Protein 3PIU (pdb70)

Sequence (409 aa):
SYFLGWQEYEKNPYHEVHNTNGIIQMMGLAENQLCFDLLESWLAKKNPEAAAFKKNGESIFAELALFQDYHGLPAFKKKAMVDFMAEIRGNKVTTFDPNHLVLTAGATSANETFIFCLADPGEAVVLIIPTPYYPGFDRDLKWRTGVEIVPIHCTSSSNGFQITEETALEEAYYQQEEAEKRNLRVKGVLVTTNPSNPLGTTMTRNNELYLLLSFVEDKGIHLISDEIYSGTAFSSSPSFISVMEVLKDEVWQRVHVVYSLSKDLGLPGFRVGAIYSNDDMMVVAAATKMMSSSFGLVSSQTQHLLSSAMLSDKKKKLTKNYIAEENHKKRLKQRRQKKLVSSSGLQKSGISCLNGNAGLFCWVDMMRHLLRSSNTFEAEMELWKKIVYEVHLNISPGSSCHCTEPGWFRVCFANLPERTLDLAMQRLKAFVGEYY

Secondary structure (DSSP, 8-state):
-TTHHHHHHHHSB-BTTTBTTSBEE-SS----SSHHHHHHHHHH-TTGGGTEETTEE-HHHHHH---TT--HHHHHHHHHHHHHHTTTSS---GGGEEEEEHHHHHHHHHHHHH--TT-EEEEEES--TTHHHHTTTTT--EEEEEE--GGGTS---HHHHHHHHHHHHHTT--EEEEEEESS-TTT--PPPHHHHHHHHHHHHHHT-EEEEE-TTGGG--SSSPP--HHHHHH--GGGGEEEEEESSSSS--GGG-EEEEEES-HHHHHHHHHHGGGSPPPHHHHHHHHHHHH-HHHHHHHHHHHHHHHHHHHHHHHHHHHTTT-EE----SSSEEEEE-GGGSSSSSHHHHHHHHHHHHHTS-EE-EEGGGGT-SSTTEEEEE-SSS-HHHHHHHHHHHHHHHHHH-

B-factor: mean 25.12, std 10.95, range [5.06, 68.4]

Foldseek 3Di:
DQCVLVVQCVVFPDDVPPRPPAFDEFADQFFPQCVVLVVVVCVVPVALLVCHDPNHHCPVVQVPDQALLADVLLLVLVQVLVCVLVVVLDGADSLQKGKFQALLGVQLLLLQLFHAAQAEEEEEPLADLSCCCSNDPPRNYYYFYQAADPPPLRAGDLVSLVVSVVVCVVVVHHYAYYEYEAVGVPAQAGHDLVSLVSRLVVCVVSVHAYEYEDQFSLFQQDDDHHDDSVSVVVCNRQQRYKYKYACCNLVRPSVQRIIMIGGPHPVSSVSSSVVSSVGPGRSSSSSVVSVQSVPPVSSVVSSVVSSVRQVVQVVLLQVLCVLLVWHFSDHGTGQKTWTAQCVVFPDFDQVSLVVVQVCCCPVLSYRWGFSVSSVHPTGGIIITGGNPDDSVVSNSSSVSVSVVSVVVD

Organism: Malus domestica (NCBI:txid3750)

Nearest PDB structures (foldseek):
  3piu-assembly1_A-2  TM=1.002E+00  e=2.667E-83  Malus domestica
  1m4n-assembly1_A-2  TM=9.991E-01  e=3.740E-78  Malus domestica
  1m7y-assembly1_A  TM=9.995E-01  e=2.028E-78  Malus domestica
  1b8g-assembly1_B  TM=9.995E-01  e=7.708E-78  Malus domestica
  1ynu-assembly1_A  TM=9.959E-01  e=3.462E-77  Malus domestica

InterPro domains:
  IPR004838 Aminotransferases, class-I, pyridoxal-phosphate-binding site [PS00105] (270-283)
  IPR004839 Aminotransferase, class I/classII, large domain [PF00155] (41-425)
  IPR015421 Pyridoxal phosphate-dependent transferase, major domain [G3DSA:3.40.640.10] (63-319)
  IPR015422 Pyridoxal phosphate-dependent transferase, small domain [G3DSA:3.90.1150.10] (29-424)
  IPR015424 Pyridoxal phosphate-dependent transferase [SSF53383] (3-428)
  IPR050478 Ethylene and sulfur compound biosynthesis-related protein [PTHR43795] (5-428)

Solvent-accessible surface area: 17530 Å² total; per-residue (Å²): 101,93,137,36,0,85,95,29,52,119,155,52,57,43,77,64,105,159,48,84,105,0,4,2,13,0,6,66,11,50,4,89,23,3,72,66,29,7,108,52,19,60,83,159,54,87,70,9,56,46,47,103,117,122,60,116,81,26,109,59,110,9,68,136,55,148,69,74,101,7,24,97,58,0,18,108,3,0,4,48,2,0,10,43,23,7,54,110,87,8,123,5,62,43,114,36,2,3,7,0,25,0,0,37,28,0,0,24,10,0,0,83,34,16,7,87,104,43,26,0,4,0,2,18,1,6,11,37,51,16,0,43,124,5,0,70,190,161,3,34,2,58,13,0,35,0,85,4,54,30,107,58,25,4,62,6,51,125,82,9,1,72,112,3,41,91,70,0,90,167,93,137,24,166,12,51,3,1,0,1,14,0,0,14,2,0,14,2,26,7,17,40,112,98,10,0,97,38,0,16,57,15,0,88,111,62,46,8,29,0,4,0,0,0,0,0,3,3,0,17,16,38,105,84,83,20,13,1,0,14,28,4,31,141,141,151,23,127,75,33,0,0,0,0,0,0,0,1,32,3,4,5,16,53,65,89,78,0,0,0,0,16,0,13,30,98,153,11,15,51,37,0,12,127,54,3,60,185,15,66,7,61,18,99,20,7,20,24,0,7,32,5,3,66,42,97,174,18,2,148,77,7,24,57,37,1,55,137,60,0,87,78,24,19,121,65,0,40,38,11,1,115,136,8,53,2,71,28,29,140,15,3,1,0,0,2,6,0,0,24,2,105,110,9,24,185,61,120,54,72,136,6,0,34,55,4,3,86,55,1,1,96,88,4,40,3,2,5,19,3,0,14,16,2,72,4,52,31,12,0,9,0,19,4,0,0,0,13,17,54,63,145,4,0,41,47,0,16,115,40,5,112,70,14,21,60,138,118,117

Radius of gyration: 21.45 Å; Cα contacts (8 Å, |Δi|>4): 813; chains: 1; bounding box: 59×59×41 Å

GO terms:
  GO:0016847 1-aminocyclopropane-1-carboxylate synthase activity (F, EXP)
  GO:0016847 1-aminocyclopropane-1-carboxylate synthase activity (F, IDA)
  GO:0009693 ethylene biosynthetic process (P, IC)

CATH classification: 3.90.1150.10 (+1 more: 3.40.640.10)

Structure (mmCIF, N/CA/C/O backbone):
data_3PIU
#
_entry.id   3PIU
#
_cell.length_a   103.710
_cell.length_b   61.140
_cell.length_c   76.830
_cell.angle_alpha   90.00
_cell.angle_beta   123.12
_cell.angle_gamma   90.00
#
_symmetry.space_group_name_H-M   'C 1 2 1'
#
loop_
_entity.id
_entity.type
_entity.pdbx_description
1 polymer '1-aminocyclopropane-1-carboxylate synthase'
2 non-polymer '(5-HYDROXY-4,6-DIMETHYLPYRIDIN-3-YL)METHYL DIHYDROGEN PHOSPHATE'
3 water water
#
loop_
_atom_site.group_PDB
_atom_site.id
_atom_site.type_symbol
_atom_site.label_atom_id
_atom_site.label_alt_id
_atom_site.label_comp_id
_atom_site.label_asym_id
_atom_site.label_entity_id
_atom_site.label_seq_id
_atom_site.pdbx_PDB_ins_code
_atom_site.Cartn_x
_atom_site.Cartn_y
_atom_site.Cartn_z
_atom_site.occupancy
_atom_site.B_iso_or_equiv
_atom_site.auth_seq_id
_atom_site.auth_comp_id
_atom_site.auth_asym_id
_atom_site.auth_atom_id
_atom_site.pdbx_PDB_model_num
ATOM 1 N N . SER A 1 18 ? 3.294 11.657 26.707 1.00 57.46 18 SER A N 1
ATOM 2 C CA . SER A 1 18 ? 4.709 11.307 26.745 1.00 55.89 18 SER A CA 1
ATOM 3 C C . SER A 1 18 ? 4.989 10.100 25.853 1.00 52.74 18 SER A C 1
ATOM 4 O O . SER A 1 18 ? 4.078 9.340 25.524 1.00 53.58 18 SER A O 1
ATOM 7 N N . TYR A 1 19 ? 6.250 9.930 25.468 1.00 48.70 19 TYR A N 1
ATOM 8 C CA . TYR A 1 19 ? 6.639 8.846 24.570 1.00 44.07 19 TYR A CA 1
ATOM 9 C C . TYR A 1 19 ? 6.849 7.523 25.293 1.00 41.71 19 TYR A C 1
ATOM 10 O O . TYR A 1 19 ? 7.194 6.523 24.668 1.00 41.05 19 TYR A O 1
ATOM 19 N N . PHE A 1 20 ? 6.646 7.520 26.607 1.00 40.66 20 PHE A N 1
ATOM 20 C CA . PHE A 1 20 ? 6.862 6.315 27.398 1.00 39.42 20 PHE A CA 1
ATOM 21 C C . PHE A 1 20 ? 5.566 5.545 27.626 1.00 38.59 20 PHE A C 1
ATOM 22 O O . PHE A 1 20 ? 5.561 4.504 28.275 1.00 36.75 20 PHE A O 1
ATOM 30 N N . LEU A 1 21 ? 4.471 6.056 27.073 1.00 40.70 21 LEU A N 1
ATOM 31 C CA . LEU A 1 21 ? 3.154 5.468 27.294 1.00 42.69 21 LEU A CA 1
ATOM 32 C C . LEU A 1 21 ? 3.045 4.029 26.781 1.00 41.00 21 LEU A C 1
ATOM 33 O O . LEU A 1 21 ? 2.469 3.169 27.447 1.00 41.08 21 LEU A O 1
ATOM 38 N N . GLY A 1 22 ? 3.599 3.767 25.600 1.00 38.55 22 GLY A N 1
ATOM 39 C CA . GLY A 1 22 ? 3.564 2.432 25.030 1.00 36.81 22 GLY A CA 1
ATOM 40 C C . GLY A 1 22 ? 4.280 1.422 25.907 1.00 35.18 22 GLY A C 1
ATOM 41 O O . GLY A 1 22 ? 3.787 0.320 26.141 1.00 33.55 22 GLY A O 1
ATOM 42 N N . TRP A 1 23 ? 5.453 1.805 26.395 1.00 35.08 23 TRP A N 1
ATOM 43 C CA . TRP A 1 23 ? 6.224 0.953 27.294 1.00 36.75 23 TRP A CA 1
ATOM 44 C C . TRP A 1 23 ? 5.549 0.759 28.647 1.00 36.36 23 TRP A C 1
ATOM 45 O O . TRP A 1 23 ? 5.577 -0.338 29.210 1.00 35.60 23 TRP A O 1
ATOM 56 N N . GLN A 1 24 ? 4.953 1.825 29.172 0.97 37.17 24 GLN A N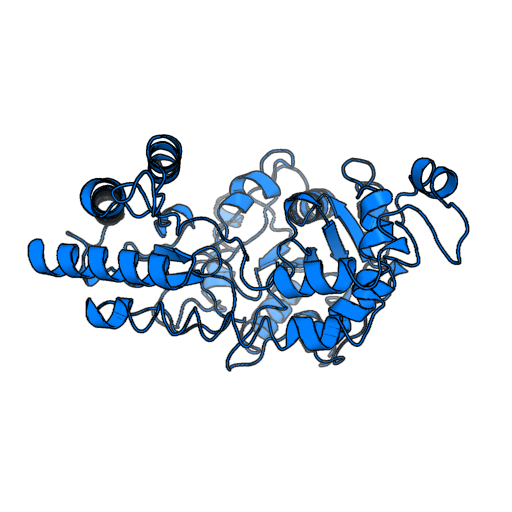 1
ATOM 57 C CA . GLN A 1 24 ? 4.245 1.747 30.443 0.74 38.67 24 GLN A CA 1
ATOM 58 C C . GLN A 1 24 ? 3.129 0.713 30.367 0.97 38.22 24 GLN A C 1
ATOM 59 O O . GLN A 1 24 ? 2.978 -0.122 31.259 1.00 39.32 24 GLN A O 1
ATOM 65 N N . GLU A 1 25 ? 2.353 0.767 29.291 1.00 37.23 25 GLU A N 1
ATOM 66 C CA . GLU A 1 25 ? 1.247 -0.163 29.112 0.86 37.38 25 GLU A CA 1
ATOM 67 C C . GLU A 1 25 ? 1.741 -1.583 28.844 0.86 36.28 25 GLU A C 1
ATOM 68 O O . GLU A 1 25 ? 1.116 -2.547 29.275 0.85 36.08 25 GLU A O 1
ATOM 74 N N . TYR A 1 26 ? 2.860 -1.716 28.133 1.00 36.68 26 TYR A N 1
ATOM 75 C CA . TYR A 1 26 ? 3.416 -3.041 27.872 1.00 37.23 26 TYR A CA 1
ATOM 76 C C . TYR A 1 26 ? 3.820 -3.732 29.173 1.00 38.67 26 TYR A C 1
ATOM 77 O O . TYR A 1 26 ? 3.523 -4.908 29.382 1.00 37.60 26 TYR A O 1
ATOM 86 N N . GLU A 1 27 ? 4.490 -2.991 30.048 1.00 39.29 27 GLU A N 1
ATOM 87 C CA . GLU A 1 27 ? 4.922 -3.530 31.331 1.00 42.65 27 GLU A CA 1
ATOM 88 C C . GLU A 1 27 ? 3.735 -3.998 32.177 1.00 44.90 27 GLU A C 1
ATOM 89 O O . GLU A 1 27 ? 3.835 -4.977 32.920 1.00 46.55 27 GLU A O 1
ATOM 95 N N . LYS A 1 28 ? 2.613 -3.296 32.056 1.00 44.95 28 LYS A N 1
ATOM 96 C CA . LYS A 1 28 ? 1.424 -3.603 32.846 1.00 45.31 28 LYS A CA 1
ATOM 97 C C . LYS A 1 28 ? 0.625 -4.767 32.265 1.00 44.24 28 LYS A C 1
ATOM 98 O O . LYS A 1 28 ? -0.039 -5.501 32.998 1.00 43.90 28 LYS A O 1
ATOM 104 N N . ASN A 1 29 ? 0.688 -4.930 30.947 1.00 43.00 29 ASN A N 1
ATOM 105 C CA . ASN A 1 29 ? -0.126 -5.929 30.265 1.00 43.94 29 ASN A CA 1
ATOM 106 C C . ASN A 1 29 ? 0.608 -6.548 29.078 1.00 42.30 29 ASN A C 1
ATOM 107 O O . ASN A 1 29 ? 0.209 -6.360 27.930 1.00 41.80 29 ASN A O 1
ATOM 112 N N . PRO A 1 30 ? 1.692 -7.288 29.352 1.00 41.29 30 PRO A N 1
ATOM 113 C CA . PRO A 1 30 ? 2.490 -7.849 28.258 1.00 40.95 30 PRO A CA 1
ATOM 114 C C . PRO A 1 30 ? 1.852 -9.095 27.653 1.00 40.21 30 PRO A C 1
ATOM 115 O O . PRO A 1 30 ? 1.315 -9.933 28.380 1.00 41.36 30 PRO A O 1
ATOM 119 N N . TYR A 1 31 ? 1.913 -9.206 26.330 1.00 37.11 31 TYR A N 1
ATOM 120 C CA . TYR A 1 31 ? 1.368 -10.359 25.626 1.00 36.68 31 TYR A CA 1
ATOM 121 C C . TYR A 1 31 ? 2.059 -11.656 26.020 1.00 40.25 31 TYR A C 1
ATOM 122 O O . TYR A 1 31 ? 3.272 -11.695 26.220 1.00 40.32 31 TYR A O 1
ATOM 131 N N . HIS A 1 32 ? 1.270 -12.717 26.126 1.00 43.25 32 HIS A N 1
ATOM 132 C CA . HIS A 1 32 ? 1.805 -14.058 26.293 1.00 45.69 32 HIS A CA 1
ATOM 133 C C . HIS A 1 32 ? 0.830 -15.032 25.651 1.00 46.03 32 HIS A C 1
ATOM 134 O O . HIS A 1 32 ? -0.356 -15.031 25.975 1.00 46.01 32 HIS A O 1
ATOM 141 N N . GLU A 1 33 ? 1.331 -15.851 24.733 1.00 48.05 33 GLU A N 1
ATOM 142 C CA . GLU A 1 33 ? 0.471 -16.690 23.903 1.00 52.38 33 GLU A CA 1
ATOM 143 C C . GLU A 1 33 ? -0.279 -17.772 24.678 1.00 53.83 33 GLU A C 1
ATOM 144 O O . GLU A 1 33 ? -1.311 -18.260 24.219 1.00 54.14 33 GLU A O 1
ATOM 150 N N . VAL A 1 34 ? 0.231 -18.148 25.846 1.00 55.16 34 VAL A N 1
ATOM 151 C CA . VAL A 1 34 ? -0.424 -19.183 26.642 1.00 57.50 34 VAL A CA 1
ATOM 152 C C . VAL A 1 34 ? -0.771 -18.741 28.065 1.00 59.34 34 VAL A C 1
ATOM 153 O O . VAL A 1 34 ? -0.913 -19.572 28.960 1.00 60.81 34 VAL A O 1
ATOM 157 N N . HIS A 1 35 ? -0.918 -17.433 28.262 1.00 59.33 35 HIS A N 1
ATOM 158 C CA . HIS A 1 35 ? -1.325 -16.888 29.555 1.00 59.89 35 HIS A CA 1
ATOM 159 C C . HIS A 1 35 ? -2.056 -15.552 29.405 1.00 59.22 35 HIS A C 1
ATOM 160 O O . HIS A 1 35 ? -2.975 -15.249 30.165 1.00 60.00 35 HIS A O 1
ATOM 167 N N . ASN A 1 36 ? -1.643 -14.756 28.423 1.00 56.87 36 ASN A N 1
ATOM 168 C CA . ASN A 1 36 ? -2.217 -13.428 28.225 1.00 54.25 36 ASN A CA 1
ATOM 169 C C . ASN A 1 36 ? -2.335 -13.072 26.745 1.00 52.08 36 ASN A C 1
ATOM 170 O O . ASN A 1 36 ? -1.681 -12.146 26.261 1.00 50.33 36 ASN A O 1
ATOM 175 N N . THR A 1 37 ? -3.182 -13.811 26.034 1.00 52.47 37 THR A N 1
ATOM 176 C CA . THR A 1 37 ? -3.300 -13.683 24.583 1.00 52.16 37 THR A CA 1
ATOM 177 C C . THR A 1 37 ? -3.786 -12.310 24.121 1.00 51.52 37 THR A C 1
ATOM 178 O O . THR A 1 37 ? -3.582 -11.931 22.968 1.00 51.99 37 THR A O 1
ATOM 182 N N . ASN A 1 38 ? -4.428 -11.568 25.016 0.94 50.51 38 ASN A N 1
ATOM 183 C CA . ASN A 1 38 ? -4.968 -10.260 24.663 1.00 49.86 38 ASN A CA 1
ATOM 184 C C . ASN A 1 38 ? -4.030 -9.125 25.064 1.00 46.89 38 ASN A C 1
ATOM 185 O O . ASN A 1 38 ? -4.374 -7.948 24.946 1.00 47.81 38 ASN A O 1
ATOM 190 N N . GLY A 1 39 ? -2.839 -9.485 25.531 1.00 43.59 39 GLY A N 1
ATOM 191 C CA . GLY A 1 39 ? -1.879 -8.508 26.013 1.00 39.49 39 GLY A CA 1
ATOM 192 C C . GLY A 1 39 ? -1.159 -7.755 24.912 1.00 35.83 39 GLY A C 1
ATOM 193 O O . GLY A 1 39 ? -1.327 -8.050 23.727 1.00 36.95 39 GLY A O 1
ATOM 194 N N . ILE A 1 40 ? -0.346 -6.781 25.311 1.00 31.88 40 ILE A N 1
ATOM 195 C CA . ILE A 1 40 ? 0.372 -5.933 24.367 1.00 29.26 40 ILE A CA 1
ATOM 196 C C . ILE A 1 40 ? 1.590 -6.629 23.763 1.00 27.45 40 ILE A C 1
ATOM 197 O O . ILE A 1 40 ? 2.472 -7.101 24.479 1.00 27.82 40 ILE A O 1
ATOM 202 N N . ILE A 1 41 ? 1.630 -6.682 22.436 1.00 26.13 41 ILE A N 1
ATOM 203 C CA . ILE A 1 41 ? 2.749 -7.292 21.732 1.00 25.04 41 ILE A CA 1
ATOM 204 C C . ILE A 1 41 ? 3.880 -6.285 21.574 1.00 23.10 41 ILE A C 1
ATOM 205 O O . ILE A 1 41 ? 3.664 -5.163 21.116 1.00 23.85 41 ILE A O 1
ATOM 210 N N . GLN A 1 42 ? 5.085 -6.691 21.963 1.00 23.94 42 GLN A N 1
ATOM 211 C CA . GLN A 1 42 ? 6.247 -5.809 21.923 1.00 23.61 42 GLN A CA 1
ATOM 212 C C . GLN A 1 42 ? 6.871 -5.718 20.536 1.00 20.99 42 GLN A C 1
ATOM 213 O O . GLN A 1 42 ? 7.502 -6.668 20.067 1.00 22.05 42 GLN A O 1
ATOM 219 N N . MET A 1 43 ? 6.683 -4.580 19.874 1.00 19.46 43 MET A N 1
ATOM 220 C CA A MET A 1 43 ? 7.375 -4.334 18.617 0.52 19.75 43 MET A CA 1
ATOM 221 C CA B MET A 1 43 ? 7.336 -4.308 18.600 0.48 19.04 43 MET A CA 1
ATOM 222 C C . MET A 1 43 ? 8.099 -2.993 18.664 1.00 17.93 43 MET A C 1
ATOM 223 O O . MET A 1 43 ? 8.360 -2.370 17.628 1.00 18.41 43 MET A O 1
ATOM 232 N N . GLY A 1 44 ? 8.441 -2.564 19.881 1.00 16.45 44 GLY A N 1
ATOM 233 C CA . GLY A 1 44 ? 9.098 -1.283 20.079 1.00 17.31 44 GLY A CA 1
ATOM 234 C C . GLY A 1 44 ? 10.536 -1.353 20.558 1.00 17.69 44 GLY A C 1
ATOM 235 O O . GLY A 1 44 ? 11.159 -0.315 20.809 1.00 19.87 44 GLY A O 1
ATOM 236 N N . LEU A 1 45 ? 11.064 -2.566 20.688 1.00 17.78 45 LEU A N 1
ATOM 237 C CA . LEU A 1 45 ? 12.414 -2.776 21.205 1.00 18.80 45 LEU A CA 1
ATOM 238 C C . LEU A 1 45 ? 13.287 -3.446 20.151 1.00 18.03 45 LEU A C 1
ATOM 239 O O . LEU A 1 45 ? 12.955 -4.537 19.672 1.00 18.88 45 LEU A O 1
ATOM 244 N N . ALA A 1 46 ? 14.387 -2.795 19.776 1.00 17.14 46 ALA A N 1
ATOM 245 C CA . ALA A 1 46 ? 15.285 -3.346 18.760 1.00 14.88 46 ALA A CA 1
ATOM 246 C C . ALA A 1 46 ? 16.150 -4.415 19.407 1.00 15.27 46 ALA A C 1
ATOM 247 O O . ALA A 1 46 ? 17.217 -4.138 19.936 1.00 20.73 46 ALA A O 1
ATOM 249 N N . GLU A 1 47 ? 15.655 -5.638 19.370 1.00 15.73 47 GLU A N 1
ATOM 250 C CA . GLU A 1 47 ? 16.262 -6.755 20.058 1.00 15.58 47 GLU A CA 1
ATOM 251 C C . GLU A 1 47 ? 16.280 -7.907 19.067 1.00 14.93 47 GLU A C 1
ATOM 252 O O . GLU A 1 47 ? 15.279 -8.169 18.401 1.00 17.52 47 GLU A O 1
ATOM 258 N N . ASN A 1 48 ? 17.414 -8.586 18.948 1.00 14.13 48 ASN A N 1
ATOM 259 C CA . ASN A 1 48 ? 17.520 -9.688 17.999 1.00 14.62 48 ASN A CA 1
ATOM 260 C C . ASN A 1 48 ? 17.485 -11.030 18.715 1.00 15.60 48 ASN A C 1
ATOM 261 O O . ASN A 1 48 ? 18.453 -11.427 19.360 1.00 18.00 48 ASN A O 1
ATOM 266 N N . GLN A 1 49 ? 16.351 -11.716 18.622 1.00 16.65 49 GLN A N 1
ATOM 267 C CA . GLN A 1 49 ? 16.206 -13.045 19.209 1.00 18.17 49 GLN A CA 1
ATOM 268 C C . GLN A 1 49 ? 16.184 -14.143 18.155 1.00 20.50 49 GLN A C 1
ATOM 269 O O . GLN A 1 49 ? 15.775 -15.261 18.449 1.00 23.95 49 GLN A O 1
ATOM 275 N N . LEU A 1 50 ? 16.629 -13.842 16.937 1.00 18.05 50 LEU A N 1
ATOM 276 C CA . LEU A 1 50 ? 16.468 -14.789 15.827 1.00 17.73 50 LEU A CA 1
ATOM 277 C C . LEU A 1 50 ? 17.497 -15.913 15.755 1.00 18.06 50 LEU A C 1
ATOM 278 O O . LEU A 1 50 ? 17.231 -16.956 15.148 1.00 19.08 50 LEU A O 1
ATOM 283 N N . CYS A 1 51 ? 18.655 -15.721 16.374 1.00 18.27 51 CYS A N 1
ATOM 284 C CA . CYS A 1 51 ? 19.774 -16.631 16.145 1.00 17.86 51 CYS A CA 1
ATOM 285 C C . CYS A 1 51 ? 20.398 -17.240 17.390 1.00 17.46 51 CYS A C 1
ATOM 286 O O . CYS A 1 51 ? 21.505 -17.780 17.325 1.00 18.08 51 CYS A O 1
ATOM 289 N N . PHE A 1 52 ? 19.699 -17.176 18.517 1.00 17.96 52 PHE A N 1
ATOM 290 C CA . PHE A 1 52 ? 20.281 -17.686 19.751 1.00 18.92 52 PHE A CA 1
ATOM 291 C C . PHE A 1 52 ? 20.619 -19.164 19.662 1.00 18.18 52 PHE A C 1
ATOM 292 O O . PHE A 1 52 ? 21.568 -19.620 20.292 1.00 19.05 52 PHE A O 1
ATOM 300 N N . ASP A 1 53 ? 19.853 -19.915 18.877 1.00 19.28 53 ASP A N 1
ATOM 301 C CA . ASP A 1 53 ? 20.131 -21.338 18.734 1.00 20.37 53 ASP A CA 1
ATOM 302 C C . ASP A 1 53 ? 21.549 -21.578 18.219 1.00 19.20 53 ASP A C 1
ATOM 303 O O . ASP A 1 53 ? 22.191 -22.555 18.604 1.00 19.92 53 ASP A O 1
ATOM 308 N N . LEU A 1 54 ? 22.038 -20.699 17.346 1.00 18.84 54 LEU A N 1
ATOM 309 C CA . LEU A 1 54 ? 23.389 -20.861 16.804 1.00 18.53 54 LEU A CA 1
ATOM 310 C C . LEU A 1 54 ? 24.436 -20.704 17.898 1.00 17.29 54 LEU A C 1
ATOM 311 O O . LEU A 1 54 ? 25.424 -21.442 17.935 1.00 18.16 54 LEU A O 1
ATOM 316 N N . LEU A 1 55 ? 24.219 -19.738 18.783 1.00 16.91 55 LEU A N 1
ATOM 317 C CA . LEU A 1 55 ? 25.159 -19.480 19.867 1.00 16.30 55 LEU A CA 1
ATOM 318 C C . LEU A 1 55 ? 25.069 -20.570 20.933 1.00 17.46 55 LEU A C 1
ATOM 319 O O . LEU A 1 55 ? 26.090 -21.040 21.433 1.00 18.03 55 LEU A O 1
ATOM 324 N N . GLU A 1 56 ? 23.847 -20.985 21.266 1.00 18.09 56 GLU A N 1
ATOM 325 C CA . GLU A 1 56 ? 23.661 -22.057 22.234 1.00 19.66 56 GLU A CA 1
ATOM 326 C C . GLU A 1 56 ? 24.289 -23.353 21.734 1.00 19.32 56 GLU A C 1
ATOM 327 O O . GLU A 1 56 ? 24.902 -24.095 22.499 1.00 20.42 56 GLU A O 1
ATOM 333 N N . SER A 1 57 ? 24.141 -23.621 20.444 1.00 19.07 57 SER A N 1
ATOM 334 C CA . SER A 1 57 ? 24.725 -24.823 19.868 1.00 19.76 57 SER A CA 1
ATOM 335 C C . SER A 1 57 ? 26.244 -24.757 19.958 1.00 19.01 57 SER A C 1
ATOM 336 O O . SER A 1 57 ? 26.898 -25.737 20.310 1.00 20.60 57 SER A O 1
ATOM 340 N N . TRP A 1 58 ? 26.809 -23.592 19.668 1.00 18.54 58 TRP A N 1
ATOM 341 C CA . TRP A 1 58 ? 28.257 -23.440 19.767 1.00 19.29 58 TRP A CA 1
ATOM 342 C C . TRP A 1 58 ? 28.732 -23.652 21.203 1.00 19.30 58 TRP A C 1
ATOM 343 O O . TRP A 1 58 ? 29.720 -24.346 21.450 1.00 20.32 58 TRP A O 1
ATOM 354 N N . LEU A 1 59 ? 28.022 -23.058 22.154 1.00 18.27 59 LEU A N 1
ATOM 355 C CA . LEU A 1 59 ? 28.384 -23.209 23.560 1.00 18.18 59 LEU A CA 1
ATOM 356 C C . LEU A 1 59 ? 28.333 -24.671 24.002 1.00 18.24 59 LEU A C 1
ATOM 357 O O . LEU A 1 59 ? 29.155 -25.112 24.806 1.00 20.92 59 LEU A O 1
ATOM 362 N N . ALA A 1 60 ? 27.372 -25.425 23.472 1.00 19.15 60 ALA A N 1
ATOM 363 C CA . ALA A 1 60 ? 27.232 -26.833 23.827 1.00 21.94 60 ALA A CA 1
ATOM 364 C C . ALA A 1 60 ? 28.419 -27.650 23.322 1.00 22.47 60 ALA A C 1
ATOM 365 O O . ALA A 1 60 ? 28.868 -28.588 23.983 1.00 25.51 60 ALA A O 1
ATOM 367 N N A LYS A 1 61 ? 28.916 -27.284 22.146 0.70 23.88 61 LYS A N 1
ATOM 368 N N B LYS A 1 61 ? 28.938 -27.272 22.159 0.30 23.45 61 LYS A N 1
ATOM 369 C CA A LYS A 1 61 ? 30.030 -27.985 21.525 0.70 23.69 61 LYS A CA 1
ATOM 370 C CA B LYS A 1 61 ? 30.036 -28.000 21.535 0.30 23.43 61 LYS A CA 1
ATOM 371 C C A LYS A 1 61 ? 31.378 -27.539 22.093 0.70 24.28 61 LYS A C 1
ATOM 372 C C B LYS A 1 61 ? 31.408 -27.449 21.921 0.30 23.29 61 LYS A C 1
ATOM 373 O O A LYS A 1 61 ? 32.353 -28.290 22.059 0.70 26.56 61 LYS A O 1
ATOM 374 O O B LYS A 1 61 ? 32.436 -28.039 21.586 0.30 23.52 61 LYS A O 1
ATOM 385 N N . ASN A 1 62 ? 31.423 -26.321 22.624 1.00 23.02 62 ASN A N 1
ATOM 386 C CA . ASN A 1 62 ? 32.676 -25.708 23.064 1.00 22.87 62 ASN A CA 1
ATOM 387 C C . ASN A 1 62 ? 32.583 -25.145 24.474 1.00 23.86 62 ASN A C 1
ATOM 388 O O . ASN A 1 62 ? 32.675 -23.933 24.664 1.00 25.22 62 ASN A O 1
ATOM 393 N N . PRO A 1 63 ? 32.417 -26.020 25.472 1.00 26.15 63 PRO A N 1
ATOM 394 C CA . PRO A 1 63 ? 32.125 -25.566 26.836 1.00 27.53 63 PRO A CA 1
ATOM 395 C C . PRO A 1 63 ? 33.297 -24.934 27.590 1.00 28.45 63 PRO A C 1
ATOM 396 O O . PRO A 1 63 ? 33.076 -24.416 28.683 1.00 27.90 63 PRO A O 1
ATOM 400 N N . GLU A 1 64 ? 34.501 -24.952 27.028 1.00 28.17 64 GLU A N 1
ATOM 401 C CA . GLU A 1 64 ? 35.691 -24.532 27.775 1.00 27.63 64 GLU A CA 1
ATOM 402 C C . GLU A 1 64 ? 35.730 -23.062 28.235 1.00 25.14 64 GLU A C 1
ATOM 403 O O . GLU A 1 64 ? 35.996 -22.786 29.406 0.94 24.83 64 GLU A O 1
ATOM 409 N N . ALA A 1 65 ? 35.490 -22.119 27.326 1.00 26.84 65 ALA A N 1
ATOM 410 C CA . ALA A 1 65 ? 35.652 -20.700 27.659 1.00 26.17 65 ALA A CA 1
ATOM 411 C C . ALA A 1 65 ? 34.705 -20.246 28.759 1.00 25.15 65 ALA A C 1
ATOM 412 O O . ALA A 1 65 ? 35.096 -19.477 29.652 1.00 23.81 65 ALA A O 1
ATOM 414 N N . ALA A 1 66 ? 33.460 -20.715 28.695 1.00 22.52 66 ALA A N 1
ATOM 415 C CA . ALA A 1 66 ? 32.482 -20.356 29.707 1.00 19.94 66 ALA A CA 1
ATOM 416 C C . ALA A 1 66 ? 32.890 -20.971 31.038 1.00 19.14 66 ALA A C 1
ATOM 417 O O . ALA A 1 66 ? 32.498 -20.488 32.094 1.00 19.69 66 ALA A O 1
ATOM 419 N N . ALA A 1 67 ? 33.696 -22.027 30.986 1.00 21.35 67 ALA A N 1
ATOM 420 C CA . ALA A 1 67 ? 34.118 -22.711 32.206 1.00 21.74 67 ALA A CA 1
ATOM 421 C C . ALA A 1 67 ? 35.435 -22.186 32.785 1.00 23.41 67 ALA A C 1
ATOM 422 O O . ALA A 1 67 ? 35.990 -22.787 33.708 1.00 25.19 67 ALA A O 1
ATOM 424 N N . PHE A 1 68 ? 35.933 -21.074 32.246 1.00 22.66 68 PHE A N 1
ATOM 425 C CA . PHE A 1 68 ? 37.187 -20.479 32.720 1.00 26.35 68 PHE A CA 1
ATOM 426 C C . PHE A 1 68 ? 38.356 -21.430 32.516 1.00 31.08 68 PHE A C 1
ATOM 427 O O . PHE A 1 68 ? 39.261 -21.501 33.349 1.00 33.28 68 PHE A O 1
ATOM 435 N N . LYS A 1 69 ? 38.323 -22.175 31.419 1.00 33.09 69 LYS A N 1
ATOM 436 C CA . LYS A 1 69 ? 39.406 -23.087 31.090 1.00 38.20 69 LYS A CA 1
ATOM 437 C C . LYS A 1 69 ? 39.960 -22.749 29.717 1.00 42.41 69 LYS A C 1
ATOM 438 O O . LYS A 1 69 ? 39.234 -22.273 28.843 1.00 43.57 69 LYS A O 1
ATOM 444 N N . LYS A 1 70 ? 41.257 -22.974 29.546 1.00 45.05 70 LYS A N 1
ATOM 445 C CA . LYS A 1 70 ? 41.909 -22.839 28.253 1.00 46.35 70 LYS A CA 1
ATOM 446 C C . LYS A 1 70 ? 42.983 -23.908 28.169 1.00 48.01 70 LYS A C 1
ATOM 447 O O . LYS A 1 70 ? 43.872 -23.965 29.015 1.00 48.32 70 LYS A O 1
ATOM 453 N N . ASN A 1 71 ? 42.889 -24.764 27.158 1.00 50.70 71 ASN A N 1
ATOM 454 C CA . ASN A 1 71 ? 43.820 -25.876 27.021 1.00 52.80 71 ASN A CA 1
ATOM 455 C C . ASN A 1 71 ? 43.806 -26.767 28.262 1.00 52.87 71 ASN A C 1
ATOM 456 O O . ASN A 1 71 ? 44.843 -27.276 28.685 1.00 52.44 71 ASN A O 1
ATOM 461 N N . GLY A 1 72 ? 42.622 -26.935 28.845 1.00 52.30 72 GLY A N 1
ATOM 462 C CA . GLY A 1 72 ? 42.437 -27.811 29.990 1.00 51.21 72 GLY A CA 1
ATOM 463 C C . GLY A 1 72 ? 42.913 -27.250 31.316 1.00 51.78 72 GLY A C 1
ATOM 464 O O . GLY A 1 72 ? 42.783 -27.901 32.355 1.00 54.36 72 GLY A O 1
ATOM 465 N N . GLU A 1 73 ? 43.462 -26.039 31.287 1.00 46.87 73 GLU A N 1
ATOM 466 C CA . GLU A 1 73 ? 43.965 -25.397 32.495 0.99 45.94 73 GLU A CA 1
ATOM 467 C C . GLU A 1 73 ? 42.973 -24.333 32.946 1.00 40.95 73 GLU A C 1
ATOM 468 O O . GLU A 1 73 ? 42.337 -23.693 32.115 1.00 41.81 73 GLU A O 1
ATOM 474 N N . SER A 1 74 ? 42.833 -24.144 34.256 1.00 38.51 74 SER A N 1
ATOM 475 C CA . SER A 1 74 ? 41.995 -23.059 34.759 1.00 34.35 74 SER A CA 1
ATOM 476 C C . SER A 1 74 ? 42.685 -21.730 34.524 1.00 30.82 74 SER A C 1
ATOM 477 O O . SER A 1 74 ? 43.875 -21.577 34.801 1.00 31.62 74 SER A O 1
ATOM 480 N N . ILE A 1 75 ? 41.933 -20.771 34.005 1.00 26.72 75 ILE A N 1
ATOM 481 C CA . ILE A 1 75 ? 42.440 -19.421 33.851 1.00 25.48 75 ILE A CA 1
ATOM 482 C C . ILE A 1 75 ? 41.537 -18.455 34.610 1.00 21.83 75 ILE A C 1
ATOM 483 O O . ILE A 1 75 ? 41.530 -17.258 34.338 1.00 20.04 75 ILE A O 1
ATOM 488 N N . PHE A 1 76 ? 40.790 -18.979 35.578 1.00 22.09 76 PHE A N 1
ATOM 489 C CA . PHE A 1 76 ? 39.912 -18.133 36.385 1.00 21.38 76 PHE A CA 1
ATOM 490 C C . PHE A 1 76 ? 40.666 -16.977 37.039 1.00 19.93 76 PHE A C 1
ATOM 491 O O . PHE A 1 76 ? 40.248 -15.825 36.952 1.00 18.69 76 PHE A O 1
ATOM 499 N N . ALA A 1 77 ? 41.771 -17.285 37.707 1.00 20.53 77 ALA A N 1
ATOM 500 C CA . ALA A 1 77 ? 42.513 -16.265 38.433 1.00 21.03 77 ALA A CA 1
ATOM 501 C C . ALA A 1 77 ? 43.044 -15.198 37.477 1.00 19.07 77 ALA A C 1
ATOM 502 O O . ALA A 1 77 ? 42.943 -13.999 37.746 1.00 18.97 77 ALA A O 1
ATOM 504 N N . GLU A 1 78 ? 43.599 -15.636 36.352 1.00 18.91 78 GLU A N 1
ATOM 505 C CA . GLU A 1 78 ? 44.125 -14.703 35.366 1.00 19.94 78 GLU A CA 1
ATOM 506 C C . GLU A 1 78 ? 43.040 -13.745 34.867 1.00 17.83 78 GLU A C 1
ATOM 507 O O . GLU A 1 78 ? 43.270 -12.544 34.730 1.00 17.46 78 GLU A O 1
ATOM 513 N N . LEU A 1 79 ? 41.854 -14.274 34.594 1.00 15.84 79 LEU A N 1
ATOM 514 C CA . LEU A 1 79 ? 40.753 -13.422 34.149 1.00 14.14 79 LEU A CA 1
ATOM 515 C C . LEU A 1 79 ? 40.230 -12.540 35.285 1.00 13.86 79 LEU A C 1
ATOM 516 O O . LEU A 1 79 ? 39.948 -11.366 35.083 1.00 13.21 79 LEU A O 1
ATOM 521 N N . ALA A 1 80 ? 40.112 -13.101 36.482 1.00 14.45 80 ALA A N 1
ATOM 522 C CA . ALA A 1 80 ? 39.638 -12.326 37.624 1.00 15.37 80 ALA A CA 1
ATOM 523 C C . ALA A 1 80 ? 40.496 -11.085 37.824 1.00 13.71 80 ALA A C 1
ATOM 524 O O . ALA A 1 80 ? 39.996 -10.037 38.214 1.00 14.81 80 ALA A O 1
ATOM 526 N N . LEU A 1 81 ? 41.794 -11.212 37.567 1.00 14.21 81 LEU A N 1
ATOM 527 C CA . LEU A 1 81 ? 42.722 -10.101 37.773 1.00 15.87 81 LEU A CA 1
ATOM 528 C C . LEU A 1 81 ? 42.861 -9.167 36.575 1.00 15.90 81 LEU A C 1
ATOM 529 O O . LEU A 1 81 ? 43.489 -8.111 36.683 1.00 18.91 81 LEU A O 1
ATOM 534 N N . PHE A 1 82 ? 42.299 -9.550 35.436 1.00 15.39 82 PHE A N 1
ATOM 535 C CA . PHE A 1 82 ? 42.538 -8.788 34.217 1.00 14.98 82 PHE A CA 1
ATOM 536 C C . PHE A 1 82 ? 41.665 -7.544 34.114 1.00 15.73 82 PHE A C 1
ATOM 537 O O . PHE A 1 82 ? 40.494 -7.618 33.726 1.00 15.97 82 PHE A O 1
ATOM 545 N N . GLN A 1 83 ? 42.255 -6.397 34.431 1.00 17.07 83 GLN A N 1
ATOM 546 C CA . GLN A 1 83 ? 41.517 -5.140 34.468 1.00 18.13 83 GLN A CA 1
ATOM 547 C C . GLN A 1 83 ? 42.143 -4.075 33.572 1.00 21.03 83 GLN A C 1
ATOM 548 O O . GLN A 1 83 ? 41.865 -2.892 33.721 1.00 22.94 83 GLN A O 1
ATOM 554 N N . ASP A 1 84 ? 42.972 -4.505 32.629 1.00 19.51 84 ASP A N 1
ATOM 555 C CA . ASP A 1 84 ? 43.716 -3.591 31.763 1.00 18.98 84 ASP A CA 1
ATOM 556 C C . ASP A 1 84 ? 42.799 -2.854 30.788 1.00 18.67 84 ASP A C 1
ATOM 557 O O . ASP A 1 84 ? 42.005 -3.473 30.079 1.00 17.29 84 ASP A O 1
ATOM 562 N N . TYR A 1 85 ? 42.906 -1.531 30.743 1.00 19.10 85 TYR A N 1
ATOM 563 C CA . TYR A 1 85 ? 42.003 -0.760 29.904 1.00 18.75 85 TYR A CA 1
ATOM 564 C C . TYR A 1 85 ? 42.294 -0.861 28.406 1.00 17.96 85 TYR A C 1
ATOM 565 O O . TYR A 1 85 ? 41.553 -0.314 27.596 1.00 20.50 85 TYR A O 1
ATOM 574 N N . HIS A 1 86 ? 43.346 -1.587 28.035 1.00 17.57 86 HIS A N 1
ATOM 575 C CA . HIS A 1 86 ? 43.575 -1.885 26.624 1.00 19.85 86 HIS A CA 1
ATOM 576 C C . HIS A 1 86 ? 42.750 -3.071 26.143 1.00 19.90 86 HIS A C 1
ATOM 577 O O . HIS A 1 86 ? 42.655 -3.320 24.946 1.00 21.99 86 HIS A O 1
ATOM 584 N N . GLY A 1 87 ? 42.164 -3.808 27.078 1.00 17.85 87 GLY A N 1
ATOM 585 C CA . GLY A 1 87 ? 41.353 -4.959 26.728 1.00 18.27 87 GLY A CA 1
ATOM 586 C C . GLY A 1 87 ? 42.173 -6.221 26.541 1.00 17.16 87 GLY A C 1
ATOM 587 O O . GLY A 1 87 ? 43.393 -6.174 26.396 1.00 17.61 87 GLY A O 1
ATOM 588 N N . LEU A 1 88 ? 41.492 -7.361 26.544 1.00 16.44 88 LEU A N 1
ATOM 589 C CA . LEU A 1 88 ? 42.150 -8.642 26.377 1.00 18.53 88 LEU A CA 1
ATOM 590 C C . LEU A 1 88 ? 42.636 -8.745 24.932 1.00 17.65 88 LEU A C 1
ATOM 591 O O . LEU A 1 88 ? 41.833 -8.640 24.013 1.00 17.64 88 LEU A O 1
ATOM 596 N N . PRO A 1 89 ? 43.954 -8.920 24.723 1.00 19.58 89 PRO A N 1
ATOM 597 C CA . PRO A 1 89 ? 44.470 -8.900 23.347 1.00 20.53 89 PRO A CA 1
ATOM 598 C C . PRO A 1 89 ? 43.765 -9.886 22.409 1.00 19.84 89 PRO A C 1
ATOM 599 O O . PRO A 1 89 ? 43.449 -9.530 21.272 1.00 20.54 89 PRO A O 1
ATOM 603 N N . ALA A 1 90 ? 43.496 -11.099 22.879 1.00 21.03 90 ALA A N 1
ATOM 604 C CA . ALA A 1 90 ? 42.852 -12.099 22.033 1.00 19.90 90 ALA A CA 1
ATOM 605 C C . ALA A 1 90 ? 41.455 -11.658 21.621 1.00 19.11 90 ALA A C 1
ATOM 606 O O . ALA A 1 90 ? 40.987 -11.958 20.518 1.00 20.61 90 ALA A O 1
ATOM 608 N N . PHE A 1 91 ? 40.784 -10.944 22.514 1.00 17.83 91 PHE A N 1
ATOM 609 C CA . PHE A 1 91 ? 39.436 -10.489 22.223 1.00 15.57 91 PHE A CA 1
ATOM 610 C C . PHE A 1 91 ? 39.451 -9.329 21.238 1.00 15.34 91 PHE A C 1
ATOM 611 O O . PHE A 1 91 ? 38.635 -9.279 20.327 1.00 15.65 91 PHE A O 1
ATOM 619 N N . LYS A 1 92 ? 40.381 -8.393 21.405 1.00 15.10 92 LYS A N 1
ATOM 620 C CA A LYS A 1 92 ?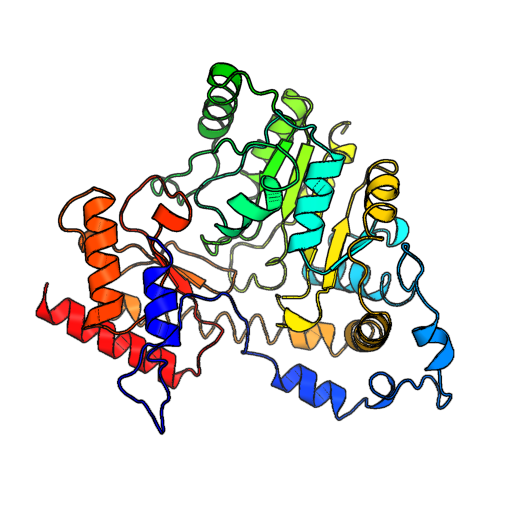 40.446 -7.299 20.455 0.64 14.71 92 LYS A CA 1
ATOM 621 C CA B LYS A 1 92 ? 40.554 -7.285 20.469 0.36 14.91 92 LYS A CA 1
ATOM 622 C C . LYS A 1 92 ? 40.795 -7.805 19.058 1.00 14.81 92 LYS A C 1
ATOM 623 O O . LYS A 1 92 ? 40.275 -7.275 18.067 1.00 15.85 92 LYS A O 1
ATOM 634 N N . LYS A 1 93 ? 41.635 -8.832 18.974 1.00 16.19 93 LYS A N 1
ATOM 635 C CA . LYS A 1 93 ? 41.971 -9.443 17.685 1.00 17.18 93 LYS A CA 1
ATOM 636 C C . LYS A 1 93 ? 40.736 -10.095 17.068 1.00 16.66 93 LYS A C 1
ATOM 637 O O . LYS A 1 93 ? 40.442 -9.898 15.889 1.00 17.41 93 LYS A O 1
ATOM 643 N N . ALA A 1 94 ? 39.992 -10.848 17.872 1.00 15.20 94 ALA A N 1
ATOM 644 C CA . ALA A 1 94 ? 38.771 -11.473 17.371 1.00 15.47 94 ALA A CA 1
ATOM 645 C C . ALA A 1 94 ? 37.769 -10.419 16.907 1.00 14.94 94 ALA A C 1
ATOM 646 O O . ALA A 1 94 ? 37.108 -10.589 15.885 1.00 15.46 94 ALA A O 1
ATOM 648 N N . MET A 1 95 ? 37.662 -9.325 17.656 1.00 14.31 95 MET A N 1
ATOM 649 C CA . MET A 1 95 ? 36.752 -8.245 17.293 1.00 12.68 95 MET A CA 1
ATOM 650 C C . MET A 1 95 ? 37.112 -7.584 15.974 1.00 13.43 95 MET A C 1
ATOM 651 O O . MET A 1 95 ? 36.246 -7.420 15.117 1.00 14.26 95 MET A O 1
ATOM 656 N N . VAL A 1 96 ? 38.373 -7.200 15.789 1.00 14.45 96 VAL A N 1
ATOM 657 C CA . VAL A 1 96 ? 38.724 -6.557 14.524 1.00 14.57 96 VAL A CA 1
ATOM 658 C C . VAL A 1 96 ? 38.563 -7.522 13.356 1.00 14.87 96 VAL A C 1
ATOM 659 O O . VAL A 1 96 ? 38.164 -7.114 12.265 1.00 15.76 96 VAL A O 1
ATOM 663 N N . ASP A 1 97 ? 38.838 -8.804 13.583 1.00 15.11 97 ASP A N 1
ATOM 664 C CA . ASP A 1 97 ? 38.648 -9.791 12.521 1.00 16.03 97 ASP A CA 1
ATOM 665 C C . ASP A 1 97 ? 37.172 -9.878 12.159 1.00 15.49 97 ASP A C 1
ATOM 666 O O . ASP A 1 97 ? 36.822 -9.966 10.987 1.00 17.07 97 ASP A O 1
ATOM 671 N N . PHE A 1 98 ? 36.307 -9.850 13.169 1.00 15.80 98 PHE A N 1
ATOM 672 C CA . PHE A 1 98 ? 34.864 -9.956 12.936 1.00 15.70 98 PHE A CA 1
ATOM 673 C C . PHE A 1 98 ? 34.362 -8.707 12.211 1.00 14.79 98 PHE A C 1
ATOM 674 O O . PHE A 1 98 ? 33.553 -8.790 11.284 1.00 16.61 98 PHE A O 1
ATOM 682 N N . MET A 1 99 ? 34.868 -7.547 12.610 1.00 15.06 99 MET A N 1
ATOM 683 C CA . MET A 1 99 ? 34.509 -6.297 11.940 1.00 14.32 99 MET A CA 1
ATOM 684 C C . MET A 1 99 ? 34.929 -6.299 10.465 1.00 15.50 99 MET A C 1
ATOM 685 O O . MET A 1 99 ? 34.192 -5.822 9.598 1.00 15.76 99 MET A O 1
ATOM 690 N N . ALA A 1 100 ? 36.116 -6.826 10.180 1.00 15.44 100 ALA A N 1
ATOM 691 C CA . ALA A 1 100 ? 36.538 -6.973 8.791 1.00 15.37 100 ALA A CA 1
ATOM 692 C C . ALA A 1 100 ? 35.605 -7.932 8.048 1.00 16.12 100 ALA A C 1
ATOM 693 O O . ALA A 1 100 ? 35.185 -7.649 6.930 1.00 16.16 100 ALA A O 1
ATOM 695 N N . GLU A 1 101 ? 35.275 -9.058 8.675 1.00 15.43 101 GLU A N 1
ATOM 696 C CA . GLU A 1 101 ? 34.438 -10.070 8.028 1.00 15.74 101 GLU A CA 1
ATOM 697 C C . GLU A 1 101 ? 33.056 -9.510 7.695 1.00 14.96 101 GLU A C 1
ATOM 698 O O . GLU A 1 101 ? 32.515 -9.764 6.618 1.00 16.77 101 GLU A O 1
ATOM 704 N N . ILE A 1 102 ? 32.488 -8.741 8.616 1.00 16.03 102 ILE A N 1
ATOM 705 C CA . ILE A 1 102 ? 31.195 -8.099 8.382 1.00 15.06 102 ILE A CA 1
ATOM 706 C C . ILE A 1 102 ? 31.259 -7.235 7.119 1.00 15.68 102 ILE A C 1
ATOM 707 O O . ILE A 1 102 ? 30.295 -7.155 6.348 1.00 17.17 102 ILE A O 1
ATOM 712 N N . ARG A 1 103 ? 32.414 -6.609 6.911 1.00 15.62 103 ARG A N 1
ATOM 713 C CA . ARG A 1 103 ? 32.643 -5.733 5.769 1.00 16.01 103 ARG A CA 1
ATOM 714 C C . ARG A 1 103 ? 33.266 -6.475 4.578 1.00 17.97 103 ARG A C 1
ATOM 715 O O . ARG A 1 103 ? 33.903 -5.862 3.717 1.00 17.70 103 ARG A O 1
ATOM 723 N N . GLY A 1 104 ? 33.071 -7.792 4.530 1.00 17.16 104 GLY A N 1
ATOM 724 C CA . GLY A 1 104 ? 33.525 -8.588 3.400 1.00 18.60 104 GLY A CA 1
ATOM 725 C C . GLY A 1 104 ? 35.027 -8.562 3.210 1.00 19.24 104 GLY A C 1
ATOM 726 O O . GLY A 1 104 ? 35.535 -8.786 2.103 1.00 21.67 104 GLY A O 1
ATOM 727 N N . ASN A 1 105 ? 35.731 -8.295 4.304 1.00 18.97 105 ASN A N 1
ATOM 728 C CA . ASN A 1 105 ? 37.183 -8.170 4.306 1.00 20.02 105 ASN A CA 1
ATOM 729 C C . ASN A 1 105 ? 37.703 -7.065 3.386 1.00 21.23 105 ASN A C 1
ATOM 730 O O . ASN A 1 105 ? 38.857 -7.088 2.954 1.00 25.91 105 ASN A O 1
ATOM 735 N N . LYS A 1 106 ? 36.848 -6.081 3.123 1.00 20.15 106 LYS A N 1
ATOM 736 C CA . LYS A 1 106 ? 37.208 -4.945 2.280 1.00 23.42 106 LYS A CA 1
ATOM 737 C C . LYS A 1 106 ? 38.005 -3.899 3.041 1.00 22.90 106 LYS A C 1
ATOM 738 O O . LYS A 1 106 ? 38.688 -3.062 2.440 1.00 26.38 106 LYS A O 1
ATOM 744 N N . VAL A 1 107 ? 37.902 -3.935 4.365 1.00 21.42 107 VAL A N 1
ATOM 745 C CA . VAL A 1 107 ? 38.695 -3.062 5.211 1.00 23.28 107 VAL A CA 1
ATOM 746 C C . VAL A 1 107 ? 39.216 -3.852 6.404 1.00 22.98 107 VAL A C 1
ATOM 747 O O . VAL A 1 107 ? 38.584 -4.813 6.849 1.00 24.91 107 VAL A O 1
ATOM 751 N N . THR A 1 108 ? 40.380 -3.451 6.902 1.00 22.69 108 THR A N 1
ATOM 752 C CA A THR A 1 108 ? 41.009 -4.070 8.064 0.42 22.79 108 THR A CA 1
ATOM 753 C CA B THR A 1 108 ? 40.923 -4.079 8.096 0.58 23.01 108 THR A CA 1
ATOM 754 C C . THR A 1 108 ? 41.123 -3.049 9.192 1.00 19.98 108 THR A C 1
ATOM 755 O O . THR A 1 108 ? 41.279 -1.856 8.930 1.00 23.30 108 THR A O 1
ATOM 762 N N . PHE A 1 109 ? 41.084 -3.524 10.432 1.00 18.15 109 PHE A N 1
ATOM 763 C CA . PHE A 1 109 ? 41.166 -2.664 11.601 1.00 17.07 109 PHE A CA 1
ATOM 764 C C . PHE A 1 109 ? 42.348 -3.070 12.465 1.00 18.01 109 PHE A C 1
ATOM 765 O O . PHE A 1 109 ? 42.547 -4.251 12.736 1.00 19.44 109 PHE A O 1
ATOM 773 N N . ASP A 1 110 ? 43.115 -2.084 12.920 1.00 18.52 110 ASP A N 1
ATOM 774 C CA . ASP A 1 110 ? 44.245 -2.317 13.813 1.00 18.32 110 ASP A CA 1
ATOM 775 C C . ASP A 1 110 ? 43.701 -2.488 15.227 1.00 16.66 110 ASP A C 1
ATOM 776 O O . ASP A 1 110 ? 43.070 -1.578 15.748 1.00 17.25 110 ASP A O 1
ATOM 781 N N . PRO A 1 111 ? 43.935 -3.652 15.858 1.00 17.45 111 PRO A N 1
ATOM 782 C CA . PRO A 1 111 ? 43.378 -3.818 17.206 1.00 17.63 111 PRO A CA 1
ATOM 783 C C . PRO A 1 111 ? 43.927 -2.791 18.203 1.00 18.03 111 PRO A C 1
ATOM 784 O O . PRO A 1 111 ? 43.274 -2.524 19.206 1.00 17.37 111 PRO A O 1
ATOM 788 N N . ASN A 1 112 ? 45.099 -2.221 17.936 1.00 18.37 112 ASN A N 1
ATOM 789 C CA . ASN A 1 112 ? 45.631 -1.162 18.792 1.00 17.86 112 ASN A CA 1
ATOM 790 C C . ASN A 1 112 ? 44.832 0.138 18.682 1.00 17.13 112 ASN A C 1
ATOM 791 O O . ASN A 1 112 ? 44.994 1.041 19.504 1.00 18.71 112 ASN A O 1
ATOM 796 N N . HIS A 1 113 ? 43.988 0.237 17.658 1.00 16.07 113 HIS A N 1
ATOM 797 C CA . HIS A 1 113 ? 43.145 1.417 17.472 1.00 15.25 113 HIS A CA 1
ATOM 798 C C . HIS A 1 113 ? 41.698 1.159 17.873 1.00 14.56 113 HIS A C 1
ATOM 799 O O . HIS A 1 113 ? 40.822 2.010 17.667 1.00 14.62 113 HIS A O 1
ATOM 806 N N . LEU A 1 114 ? 41.455 -0.020 18.438 1.00 14.03 114 LEU A N 1
ATOM 807 C CA . LEU A 1 114 ? 40.133 -0.388 18.929 1.00 13.29 114 LEU A CA 1
ATOM 808 C C . LEU A 1 114 ? 40.119 -0.221 20.440 1.00 13.59 114 LEU A C 1
ATOM 809 O O . LEU A 1 114 ? 41.060 -0.628 21.117 1.00 15.15 114 LEU A O 1
ATOM 814 N N . VAL A 1 115 ? 39.055 0.373 20.971 1.00 13.17 115 VAL A N 1
ATOM 815 C CA . VAL A 1 115 ? 38.920 0.528 22.414 1.00 12.06 115 VAL A CA 1
ATOM 816 C C . VAL A 1 115 ? 37.600 -0.101 22.836 1.00 12.10 115 VAL A C 1
ATOM 817 O O . VAL A 1 115 ? 36.552 0.294 22.350 1.00 13.37 115 VAL A O 1
ATOM 821 N N . LEU A 1 116 ? 37.653 -1.098 23.720 1.00 12.27 116 LEU A N 1
ATOM 822 C CA . LEU A 1 116 ? 36.434 -1.727 24.231 1.00 12.26 116 LEU A CA 1
ATOM 823 C C . LEU A 1 116 ? 35.717 -0.852 25.256 1.00 12.26 116 LEU A C 1
ATOM 824 O O . LEU A 1 116 ? 36.356 -0.184 26.076 1.00 13.14 116 LEU A O 1
ATOM 829 N N . THR A 1 117 ? 34.387 -0.883 25.234 1.00 12.07 117 THR A N 1
ATOM 830 C CA . THR A 1 117 ? 33.570 -0.099 26.159 1.00 13.69 117 THR A CA 1
ATOM 831 C C . THR A 1 117 ? 32.351 -0.925 26.553 1.00 10.64 117 THR A C 1
ATOM 832 O O . THR A 1 117 ? 32.014 -1.901 25.872 1.00 11.82 117 THR A O 1
ATOM 836 N N . ALA A 1 118 ? 31.669 -0.525 27.624 1.00 12.18 118 ALA A N 1
ATOM 837 C CA . ALA A 1 118 ? 30.484 -1.248 28.092 1.00 13.47 118 ALA A CA 1
ATOM 838 C C . ALA A 1 118 ? 29.262 -0.895 27.235 1.00 13.10 118 ALA A C 1
ATOM 839 O O . ALA A 1 118 ? 28.376 -0.156 27.661 1.00 14.18 118 ALA A O 1
ATOM 841 N N . GLY A 1 119 ? 29.215 -1.475 26.033 1.00 12.85 119 GLY A N 1
ATOM 842 C CA . GLY A 1 119 ? 28.165 -1.203 25.054 1.00 13.08 119 GLY A CA 1
ATOM 843 C C . GLY A 1 119 ? 28.446 0.014 24.182 1.00 12.66 119 GLY A C 1
ATOM 844 O O . GLY A 1 119 ? 29.306 0.844 24.493 1.00 13.44 119 GLY A O 1
ATOM 845 N N . ALA A 1 120 ? 27.719 0.123 23.075 1.00 12.51 120 ALA A N 1
ATOM 846 C CA . ALA A 1 120 ? 27.775 1.322 22.240 1.00 12.90 120 ALA A CA 1
ATOM 847 C C . ALA A 1 120 ? 27.255 2.542 22.987 1.00 14.85 120 ALA A C 1
ATOM 848 O O . ALA A 1 120 ? 27.645 3.658 22.685 1.00 14.79 120 ALA A O 1
ATOM 850 N N . THR A 1 121 ? 26.384 2.329 23.968 1.00 13.74 121 THR A N 1
ATOM 851 C CA . THR A 1 121 ? 25.920 3.436 24.816 1.00 14.35 121 THR A CA 1
ATOM 852 C C . THR A 1 121 ? 27.112 4.161 25.435 1.00 14.16 121 THR A C 1
ATOM 853 O O . THR A 1 121 ? 27.195 5.400 25.413 1.00 15.18 121 THR A O 1
ATOM 857 N N . SER A 1 122 ? 28.026 3.379 25.998 1.00 14.08 122 SER A N 1
ATOM 858 C CA . SER A 1 122 ? 29.247 3.911 26.593 1.00 15.15 122 SER A CA 1
ATOM 859 C C . SER A 1 122 ? 30.181 4.486 25.521 1.00 14.22 122 SER A C 1
ATOM 860 O O . SER A 1 122 ? 30.760 5.557 25.698 1.00 15.30 122 SER A O 1
ATOM 863 N N . ALA A 1 123 ? 30.325 3.784 24.399 1.00 13.62 123 ALA A N 1
ATOM 864 C CA . ALA A 1 123 ? 31.214 4.238 23.326 1.00 13.66 123 ALA A CA 1
ATOM 865 C C . ALA A 1 123 ? 30.798 5.608 22.791 1.00 14.80 123 ALA A C 1
ATOM 866 O O . ALA A 1 123 ? 31.632 6.490 22.568 1.00 15.82 123 ALA A O 1
ATOM 868 N N . ASN A 1 124 ? 29.505 5.788 22.560 1.00 15.25 124 ASN A N 1
ATOM 869 C CA . ASN A 1 124 ? 29.057 7.053 21.994 1.00 17.15 124 ASN A CA 1
ATOM 870 C C . ASN A 1 124 ? 29.282 8.202 22.975 1.00 15.44 124 ASN A C 1
ATOM 871 O O . ASN A 1 124 ? 29.763 9.264 22.581 1.00 16.56 124 ASN A O 1
ATOM 876 N N . GLU A 1 125 ? 28.968 7.991 24.253 1.00 15.19 125 GLU A N 1
ATOM 877 C CA . GLU A 1 125 ? 29.194 9.045 25.238 1.00 15.05 125 GLU A CA 1
ATOM 878 C C . GLU A 1 125 ? 30.681 9.390 25.320 1.00 14.39 125 GLU A C 1
ATOM 879 O O . GLU A 1 125 ? 31.069 10.557 25.375 1.00 14.10 125 GLU A O 1
ATOM 885 N N . THR A 1 126 ? 31.515 8.360 25.341 1.00 14.47 126 THR A N 1
ATOM 886 C CA . THR A 1 126 ? 32.953 8.560 25.420 1.00 14.18 126 THR A CA 1
ATOM 887 C C . THR A 1 126 ? 33.478 9.343 24.204 1.00 14.92 126 THR A C 1
ATOM 888 O O . THR A 1 126 ? 34.294 10.247 24.355 1.00 15.27 126 THR A O 1
ATOM 892 N N . PHE A 1 127 ? 32.986 9.033 23.005 1.00 15.03 127 PHE A N 1
ATOM 893 C CA . PHE A 1 127 ? 33.380 9.807 21.830 1.00 15.45 127 PHE A CA 1
ATOM 894 C C . PHE A 1 127 ? 33.046 11.282 22.002 1.00 14.50 127 PHE A C 1
ATOM 895 O O . PHE A 1 127 ? 33.848 12.153 21.675 1.00 15.30 127 PHE A O 1
ATOM 903 N N . ILE A 1 128 ? 31.846 11.567 22.493 1.00 13.40 128 ILE A N 1
ATOM 904 C CA . ILE A 1 128 ? 31.465 12.957 22.697 1.00 13.48 128 ILE A CA 1
ATOM 905 C C . ILE A 1 128 ? 32.392 13.642 23.710 1.00 13.91 128 ILE A C 1
ATOM 906 O O . ILE A 1 128 ? 32.848 14.759 23.482 1.00 14.59 128 ILE A O 1
ATOM 911 N N . PHE A 1 129 ? 32.694 12.973 24.819 1.00 13.71 129 PHE A N 1
ATOM 912 C CA . PHE A 1 129 ? 33.604 13.560 25.800 1.00 14.57 129 PHE A CA 1
ATOM 913 C C . PHE A 1 129 ? 34.961 13.862 25.156 1.00 14.98 129 PHE A C 1
ATOM 914 O O . PHE A 1 129 ? 35.604 14.867 25.483 1.00 18.04 129 PHE A O 1
ATOM 922 N N . CYS A 1 130 ? 35.398 12.987 24.245 1.00 13.96 130 CYS A N 1
ATOM 923 C CA . CYS A 1 130 ? 36.709 13.146 23.610 1.00 15.85 130 CYS A CA 1
ATOM 924 C C . CYS A 1 130 ? 36.757 14.269 22.574 1.00 16.37 130 CYS A C 1
ATOM 925 O O . CYS A 1 130 ? 37.803 14.900 22.373 1.00 19.77 130 CYS A O 1
ATOM 928 N N . LEU A 1 131 ? 35.630 14.520 21.918 1.00 16.01 131 LEU A N 1
ATOM 929 C CA . LEU A 1 131 ? 35.631 15.368 20.726 1.00 17.36 131 LEU A CA 1
ATOM 930 C C . LEU A 1 131 ? 34.981 16.736 20.915 1.00 20.30 131 LEU A C 1
ATOM 931 O O . LEU A 1 131 ? 35.184 17.640 20.101 1.00 21.69 131 LEU A O 1
ATOM 936 N N . ALA A 1 132 ? 34.211 16.896 21.986 1.00 18.17 132 ALA A N 1
ATOM 937 C CA . ALA A 1 132 ? 33.436 18.115 22.178 1.00 18.87 132 ALA A CA 1
ATOM 938 C C . ALA A 1 132 ? 33.402 18.544 23.633 1.00 19.27 132 ALA A C 1
ATOM 939 O O . ALA A 1 132 ? 33.332 17.710 24.540 1.00 20.73 132 ALA A O 1
ATOM 941 N N . ASP A 1 133 ? 33.452 19.851 23.846 1.00 19.05 133 ASP A N 1
ATOM 942 C CA . ASP A 1 133 ? 33.385 20.410 25.188 1.00 20.95 133 ASP A CA 1
ATOM 943 C C . ASP A 1 133 ? 31.962 20.810 25.506 1.00 20.11 133 ASP A C 1
ATOM 944 O O . ASP A 1 133 ? 31.149 20.990 24.601 1.00 19.14 133 ASP A O 1
ATOM 949 N N . PRO A 1 134 ? 31.652 20.959 26.802 1.00 21.73 134 PRO A N 1
ATOM 950 C CA . PRO A 1 134 ? 30.318 21.428 27.173 1.00 22.32 134 PRO A CA 1
ATOM 951 C C . PRO A 1 134 ? 29.975 22.709 26.428 1.00 23.14 134 PRO A C 1
ATOM 952 O O . PRO A 1 134 ? 30.818 23.603 26.292 1.00 24.31 134 PRO A O 1
ATOM 956 N N . GLY A 1 135 ? 28.746 22.784 25.933 1.00 21.76 135 GLY A N 1
ATOM 957 C CA . GLY A 1 135 ? 28.295 23.960 25.226 1.00 21.12 135 GLY A CA 1
ATOM 958 C C . GLY A 1 135 ? 28.543 23.908 23.732 1.00 20.33 135 GLY A C 1
ATOM 959 O O . GLY A 1 135 ? 28.115 24.800 23.014 1.00 23.44 135 GLY A O 1
ATOM 960 N N . GLU A 1 136 ? 29.236 22.873 23.261 1.00 19.22 136 GLU A N 1
ATOM 961 C CA . GLU A 1 136 ? 29.457 22.693 21.827 1.00 18.93 136 GLU A CA 1
ATOM 962 C C . GLU A 1 136 ? 28.405 21.741 21.275 1.00 17.01 136 GLU A C 1
ATOM 963 O O . GLU A 1 136 ? 27.532 21.299 22.018 1.00 18.30 136 GLU A O 1
ATOM 969 N N . ALA A 1 137 ? 28.463 21.443 19.979 1.00 17.01 137 ALA A N 1
ATOM 970 C CA . ALA A 1 137 ? 27.383 20.684 19.358 1.00 16.72 137 ALA A CA 1
ATOM 971 C C . ALA A 1 137 ? 27.850 19.625 18.377 1.00 15.71 137 ALA A C 1
ATOM 972 O O . ALA A 1 137 ? 28.933 19.716 17.805 1.00 17.86 137 ALA A O 1
ATOM 974 N N . VAL A 1 138 ? 27.009 18.610 18.210 1.00 15.17 138 VAL A N 1
ATOM 975 C CA A VAL A 1 138 ? 27.182 17.652 17.128 0.66 14.92 138 VAL A CA 1
ATOM 976 C CA B VAL A 1 138 ? 27.170 17.604 17.169 0.34 14.99 138 VAL A CA 1
ATOM 977 C C . VAL A 1 138 ? 25.917 17.624 16.284 1.00 15.28 138 VAL A C 1
ATOM 978 O O . VAL A 1 138 ? 24.809 17.885 16.778 1.00 16.29 138 VAL A O 1
ATOM 985 N N . LEU A 1 139 ? 26.083 17.354 14.993 1.00 15.64 139 LEU A N 1
ATOM 986 C CA . LEU A 1 139 ? 24.947 17.301 14.076 1.00 16.22 139 LEU A CA 1
ATOM 987 C C . LEU A 1 139 ? 24.516 15.853 13.899 1.00 15.69 139 LEU A C 1
ATOM 988 O O . LEU A 1 139 ? 25.358 14.977 13.753 1.00 17.58 139 LEU A O 1
ATOM 993 N N . ILE A 1 140 ? 23.211 15.601 13.906 1.00 15.28 140 ILE A N 1
ATOM 994 C CA A ILE A 1 140 ? 22.705 14.245 13.748 0.77 14.94 140 ILE A CA 1
ATOM 995 C CA B ILE A 1 140 ? 22.689 14.244 13.765 0.23 15.46 140 ILE A CA 1
ATOM 996 C C . ILE A 1 140 ? 21.544 14.228 12.773 1.00 15.19 140 ILE A C 1
ATOM 997 O O . ILE A 1 140 ? 20.603 14.985 12.927 1.00 16.24 140 ILE A O 1
ATOM 1006 N N . PRO A 1 141 ? 21.612 13.348 11.761 1.00 14.76 141 PRO A N 1
ATOM 1007 C CA . PRO A 1 141 ? 20.481 13.268 10.834 1.00 15.78 141 PRO A CA 1
ATOM 1008 C C . PRO A 1 141 ? 19.225 12.790 11.550 1.00 15.43 141 PRO A C 1
ATOM 1009 O O . PRO A 1 141 ? 19.285 11.850 12.355 1.00 14.89 141 PRO A O 1
ATOM 1013 N N . THR A 1 142 ? 18.099 13.432 11.261 1.00 17.14 142 THR A N 1
ATOM 1014 C CA . THR A 1 142 ? 16.818 12.943 11.753 1.00 16.43 142 THR A CA 1
ATOM 1015 C C . THR A 1 142 ? 16.144 12.157 10.641 1.00 17.47 142 THR A C 1
ATOM 1016 O O . THR A 1 142 ? 16.357 12.446 9.463 1.00 20.35 142 THR A O 1
ATOM 1020 N N . PRO A 1 143 ? 15.339 11.146 11.000 1.00 16.64 143 PRO A N 1
ATOM 1021 C CA . PRO A 1 143 ? 15.092 10.662 12.362 1.00 16.08 143 PRO A CA 1
ATOM 1022 C C . PRO A 1 143 ? 16.314 9.935 12.912 1.00 15.85 143 PRO A C 1
ATOM 1023 O O . PRO A 1 143 ? 17.122 9.389 12.153 1.00 16.08 143 PRO A O 1
ATOM 1027 N N . TYR A 1 144 ? 16.457 9.938 14.234 1.00 15.17 144 TYR A N 1
ATOM 1028 C CA . TYR A 1 144 ? 17.568 9.226 14.861 1.00 13.97 144 TYR A CA 1
ATOM 1029 C C . TYR A 1 144 ? 17.146 8.464 16.093 1.00 13.51 144 TYR A C 1
ATOM 1030 O O . TYR A 1 144 ? 16.033 8.623 16.588 1.00 15.77 144 TYR A O 1
ATOM 1039 N N . TYR A 1 145 ? 18.051 7.608 16.557 1.00 13.62 145 TYR A N 1
ATOM 1040 C CA . TYR A 1 145 ? 17.871 6.806 17.761 1.00 15.05 145 TYR A CA 1
ATOM 1041 C C . TYR A 1 145 ? 17.632 7.690 18.983 1.00 16.28 145 TYR A C 1
ATOM 1042 O O . TYR A 1 145 ? 18.490 8.464 19.351 1.00 15.80 145 TYR A O 1
ATOM 1051 N N . PRO A 1 146 ? 16.461 7.570 19.619 1.00 19.06 146 PRO A N 1
ATOM 1052 C CA . PRO A 1 146 ? 16.135 8.473 20.728 1.00 21.18 146 PRO A CA 1
ATOM 1053 C C . PRO A 1 146 ? 17.129 8.397 21.898 1.00 19.49 146 PRO A C 1
ATOM 1054 O O . PRO A 1 146 ? 17.271 9.364 22.658 1.00 20.89 146 PRO A O 1
ATOM 1058 N N . GLY A 1 147 ? 17.810 7.267 22.048 1.00 18.30 147 GLY A N 1
ATOM 1059 C CA . GLY A 1 147 ? 18.787 7.141 23.113 1.00 16.96 147 GLY A CA 1
ATOM 1060 C C . GLY A 1 147 ? 19.867 8.205 23.043 1.00 16.09 147 GLY A C 1
ATOM 1061 O O . GLY A 1 147 ? 20.481 8.543 24.054 1.00 17.86 147 GLY A O 1
ATOM 1062 N N . PHE A 1 148 ? 20.103 8.749 21.853 1.00 15.63 148 PHE A N 1
ATOM 1063 C CA . PHE A 1 148 ? 21.170 9.729 21.681 1.00 14.65 148 PHE A CA 1
ATOM 1064 C C . PHE A 1 148 ? 20.912 10.992 22.495 1.00 14.65 148 PHE A C 1
ATOM 1065 O O . PHE A 1 148 ? 21.846 11.672 22.913 1.00 15.12 148 PHE A O 1
ATOM 1073 N N . ASP A 1 149 ? 19.641 11.338 22.688 1.00 14.42 149 ASP A N 1
ATOM 1074 C CA . ASP A 1 149 ? 19.323 12.544 23.454 1.00 15.67 149 ASP A CA 1
ATOM 1075 C C . ASP A 1 149 ? 19.846 12.472 24.884 1.00 16.70 149 ASP A C 1
ATOM 1076 O O . ASP A 1 149 ? 20.135 13.497 25.495 1.00 19.53 149 ASP A O 1
ATOM 1081 N N . ARG A 1 150 ? 19.963 11.260 25.415 1.00 16.76 150 ARG A N 1
ATOM 1082 C CA . ARG A 1 150 ? 20.603 11.046 26.708 1.00 18.43 150 ARG A CA 1
ATOM 1083 C C . ARG A 1 150 ? 22.093 10.789 26.529 1.00 16.91 150 ARG A C 1
ATOM 1084 O O . ARG A 1 150 ? 22.920 11.474 27.118 1.00 16.80 150 ARG A O 1
ATOM 1092 N N . ASP A 1 151 ? 22.433 9.801 25.707 1.00 16.61 151 ASP A N 1
ATOM 1093 C CA . ASP A 1 151 ? 23.817 9.343 25.619 1.00 17.85 151 ASP A CA 1
ATOM 1094 C C . ASP A 1 151 ? 24.777 10.453 25.259 1.00 16.08 151 ASP A C 1
ATOM 1095 O O . ASP A 1 151 ? 25.869 10.539 25.818 1.00 18.83 151 ASP A O 1
ATOM 1100 N N . LEU A 1 152 ? 24.387 11.292 24.302 1.00 14.51 152 LEU A N 1
ATOM 1101 C CA . LEU A 1 152 ? 25.322 12.266 23.770 1.00 14.92 152 LEU A CA 1
ATOM 1102 C C . LEU A 1 152 ? 25.335 13.571 24.550 1.00 14.97 152 LEU A C 1
ATOM 1103 O O . LEU A 1 152 ? 26.273 14.349 24.411 1.00 16.87 152 LEU A O 1
ATOM 1108 N N . LYS A 1 153 ? 24.302 13.812 25.362 1.00 14.45 153 LYS A N 1
ATOM 1109 C CA . LYS A 1 153 ? 24.076 15.142 25.946 1.00 15.82 153 LYS A CA 1
ATOM 1110 C C . LYS A 1 153 ? 24.129 15.216 27.468 1.00 15.05 153 LYS A C 1
ATOM 1111 O O . LYS A 1 153 ? 24.524 16.240 28.037 1.00 17.50 153 LYS A O 1
ATOM 1117 N N . TRP A 1 154 ? 23.673 14.163 28.132 1.00 15.41 154 TRP A N 1
ATOM 1118 C CA . TRP A 1 154 ? 23.327 14.283 29.544 1.00 17.05 154 TRP A CA 1
ATOM 1119 C C . TRP A 1 154 ? 24.498 14.694 30.433 1.00 17.35 154 TRP A C 1
ATOM 1120 O O . TRP A 1 154 ? 24.410 15.682 31.185 1.00 20.42 154 TRP A O 1
ATOM 1131 N N . ARG A 1 155 ? 25.592 13.942 30.352 1.00 15.79 155 ARG A N 1
ATOM 1132 C CA . ARG A 1 155 ? 26.746 14.203 31.209 1.00 15.93 155 ARG A CA 1
ATOM 1133 C C . ARG A 1 155 ? 27.825 15.018 30.511 1.00 16.17 155 ARG A C 1
ATOM 1134 O O . ARG A 1 155 ? 28.777 15.471 31.139 1.00 16.70 155 ARG A O 1
ATOM 1142 N N . THR A 1 156 ? 27.664 15.204 29.207 1.00 16.90 156 THR A N 1
ATOM 1143 C CA . THR A 1 156 ? 28.685 15.837 28.380 1.00 16.38 156 THR A CA 1
ATOM 1144 C C . THR A 1 156 ? 28.489 17.343 28.230 1.00 17.18 156 THR A C 1
ATOM 1145 O O . THR A 1 156 ? 29.422 18.054 27.862 1.00 18.04 156 THR A O 1
ATOM 1149 N N . GLY A 1 157 ? 27.272 17.820 28.485 1.00 17.56 157 GLY A N 1
ATOM 1150 C CA . GLY A 1 157 ? 26.925 19.208 28.229 1.00 19.59 157 GLY A CA 1
ATOM 1151 C C . GLY A 1 157 ? 26.930 19.590 26.754 1.00 18.40 157 GLY A C 1
ATOM 1152 O O . GLY A 1 157 ? 26.917 20.769 26.412 1.00 20.24 157 GLY A O 1
ATOM 1153 N N . VAL A 1 158 ? 26.939 18.592 25.877 1.00 17.28 158 VAL A N 1
ATOM 1154 C CA . VAL A 1 158 ? 26.973 18.833 24.438 1.00 16.50 158 VAL A CA 1
ATOM 1155 C C . VAL A 1 158 ? 25.554 18.852 23.882 1.00 15.94 158 VAL A C 1
ATOM 1156 O O . VAL A 1 158 ? 24.665 18.173 24.403 1.00 18.21 158 VAL A O 1
ATOM 1160 N N . GLU A 1 159 ? 25.334 19.658 22.850 1.00 15.82 159 GLU A N 1
ATOM 1161 C CA . GLU A 1 159 ? 24.007 19.789 22.260 1.00 15.53 159 GLU A CA 1
ATOM 1162 C C . GLU A 1 159 ? 23.920 19.013 20.949 1.00 15.48 159 GLU A C 1
ATOM 1163 O O . GLU A 1 159 ? 24.932 18.773 20.289 1.00 16.53 159 GLU A O 1
ATOM 1169 N N . ILE A 1 160 ? 22.706 18.632 20.574 1.00 16.72 160 ILE A N 1
ATOM 1170 C CA . ILE A 1 160 ? 22.461 18.027 19.266 1.00 16.46 160 ILE A CA 1
ATOM 1171 C C . ILE A 1 160 ? 21.755 19.041 18.371 1.00 16.87 160 ILE A C 1
ATOM 1172 O O . ILE A 1 160 ? 20.793 19.681 18.792 1.00 18.77 160 ILE A O 1
ATOM 1177 N N . VAL A 1 161 ? 22.244 19.190 17.145 1.00 16.85 161 VAL A N 1
ATOM 1178 C CA . VAL A 1 161 ? 21.556 19.991 16.135 1.00 17.54 161 VAL A CA 1
ATOM 1179 C C . VAL A 1 161 ? 21.172 19.038 15.010 1.00 18.10 161 VAL A C 1
ATOM 1180 O O . VAL A 1 161 ? 22.016 18.311 14.489 1.00 17.49 161 VAL A O 1
ATOM 1184 N N . PRO A 1 162 ? 19.886 19.014 14.647 1.00 16.93 162 PRO A N 1
ATOM 1185 C CA . PRO A 1 162 ? 19.422 18.030 13.664 1.00 17.27 162 PRO A CA 1
ATOM 1186 C C . PRO A 1 162 ? 19.783 18.365 12.222 1.00 19.23 162 PRO A C 1
ATOM 1187 O O . PRO A 1 162 ? 19.764 19.534 11.823 1.00 20.33 162 PRO A O 1
ATOM 1191 N N . ILE A 1 163 ? 20.108 17.330 11.453 1.00 17.56 163 ILE A N 1
ATOM 1192 C CA . ILE A 1 163 ? 20.192 17.418 9.999 1.00 17.85 163 ILE A CA 1
ATOM 1193 C C . ILE A 1 163 ? 18.914 16.785 9.474 1.00 18.57 163 ILE A C 1
ATOM 1194 O O . ILE A 1 163 ? 18.789 15.562 9.451 1.00 19.43 163 ILE A O 1
ATOM 1199 N N . HIS A 1 164 ? 17.954 17.605 9.062 1.00 19.28 164 HIS A N 1
ATOM 1200 C CA . HIS A 1 164 ? 16.636 17.070 8.750 1.00 20.47 164 HIS A CA 1
ATOM 1201 C C . HIS A 1 164 ? 16.574 16.323 7.430 1.00 21.63 164 HIS 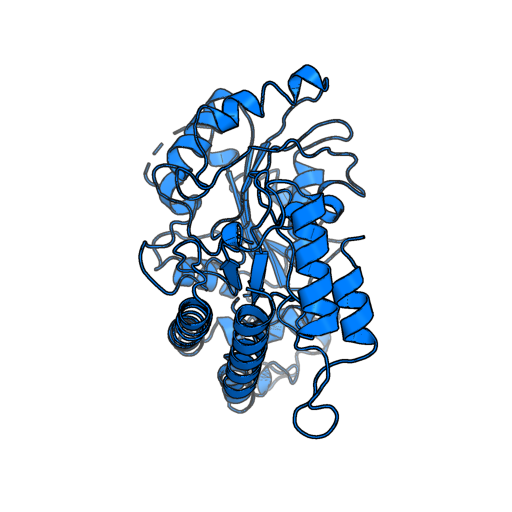A C 1
ATOM 1202 O O . HIS A 1 164 ? 16.983 16.831 6.392 1.00 22.37 164 HIS A O 1
ATOM 1209 N N . CYS A 1 165 ? 16.079 15.093 7.493 1.00 21.61 165 CYS A N 1
ATOM 1210 C CA . CYS A 1 165 ? 15.871 14.291 6.301 1.00 21.60 165 CYS A CA 1
ATOM 1211 C C . CYS A 1 165 ? 14.378 14.076 6.128 1.00 23.95 165 CYS A C 1
ATOM 1212 O O . CYS A 1 165 ? 13.640 13.990 7.109 1.00 24.44 165 CYS A O 1
ATOM 1215 N N . THR A 1 166 ? 13.937 14.000 4.876 1.00 23.03 166 THR A N 1
ATOM 1216 C CA . THR A 1 166 ? 12.518 13.875 4.571 1.00 24.58 166 THR A CA 1
ATOM 1217 C C . THR A 1 166 ? 12.243 12.692 3.642 1.00 22.80 166 THR A C 1
ATOM 1218 O O . THR A 1 166 ? 13.150 12.171 2.999 1.00 22.70 166 THR A O 1
ATOM 1222 N N . SER A 1 167 ? 10.982 12.285 3.563 1.00 24.19 167 SER A N 1
ATOM 1223 C CA . SER A 1 167 ? 10.605 11.102 2.793 1.00 25.39 167 SER A CA 1
ATOM 1224 C C . SER A 1 167 ? 10.728 11.289 1.287 1.00 26.98 167 SER A C 1
ATOM 1225 O O . SER A 1 167 ? 10.808 10.309 0.549 1.00 27.18 167 SER A O 1
ATOM 1228 N N . SER A 1 168 ? 10.746 12.542 0.840 1.00 29.11 168 SER A N 1
ATOM 1229 C CA A SER A 1 168 ? 10.796 12.847 -0.585 0.51 31.96 168 SER A CA 1
ATOM 1230 C CA B SER A 1 168 ? 10.806 12.860 -0.583 0.49 31.65 168 SER A CA 1
ATOM 1231 C C . SER A 1 168 ? 11.932 12.124 -1.307 1.00 32.11 168 SER A C 1
ATOM 1232 O O . SER A 1 168 ? 11.790 11.740 -2.468 1.00 35.42 168 SER A O 1
ATOM 1237 N N . ASN A 1 169 ? 13.054 11.935 -0.623 1.00 31.02 169 ASN A N 1
ATOM 1238 C CA . ASN A 1 169 ? 14.186 11.239 -1.227 1.00 29.25 169 ASN A CA 1
ATOM 1239 C C . ASN A 1 169 ? 14.606 10.027 -0.403 1.00 28.95 169 ASN A C 1
ATOM 1240 O O . ASN A 1 169 ? 15.774 9.631 -0.403 1.00 31.73 169 ASN A O 1
ATOM 1245 N N . GLY A 1 170 ? 13.650 9.450 0.314 1.00 26.35 170 GLY A N 1
ATOM 1246 C CA . GLY A 1 170 ? 13.915 8.267 1.109 1.00 24.43 170 GLY A CA 1
ATOM 1247 C C . GLY A 1 170 ? 14.736 8.547 2.349 1.00 21.88 170 GLY A C 1
ATOM 1248 O O . GLY A 1 170 ? 15.517 7.698 2.779 1.00 23.40 170 GLY A O 1
ATOM 1249 N N . PHE A 1 171 ? 14.551 9.732 2.926 1.00 21.51 171 PHE A N 1
ATOM 1250 C CA . PHE A 1 171 ? 15.225 10.112 4.171 1.00 20.12 171 PHE A CA 1
ATOM 1251 C C . PHE A 1 171 ? 16.746 10.101 4.051 1.00 20.01 171 PHE A C 1
ATOM 1252 O O . PHE A 1 171 ? 17.458 9.753 4.998 1.00 22.06 171 PHE A O 1
ATOM 1260 N N . GLN A 1 172 ? 17.249 10.506 2.893 1.00 19.57 172 GLN A N 1
ATOM 1261 C CA . GLN A 1 172 ? 18.689 10.610 2.689 1.00 20.57 172 GLN A CA 1
ATOM 1262 C C . GLN A 1 172 ? 19.223 11.991 3.061 1.00 21.44 172 GLN A C 1
ATOM 1263 O O . GLN A 1 172 ? 18.520 12.999 2.955 1.00 22.00 172 GLN A O 1
ATOM 1269 N N . ILE A 1 173 ? 20.477 12.022 3.497 1.00 20.56 173 ILE A N 1
ATOM 1270 C CA . ILE A 1 173 ? 21.163 13.270 3.810 1.00 21.21 173 ILE A CA 1
ATOM 1271 C C . ILE A 1 173 ? 21.481 14.028 2.523 1.00 20.39 173 ILE A C 1
ATOM 1272 O O . ILE A 1 173 ? 21.944 13.436 1.549 1.00 22.88 173 ILE A O 1
ATOM 1277 N N . THR A 1 174 ? 21.226 15.334 2.518 1.00 20.30 174 THR A N 1
ATOM 1278 C CA . THR A 1 174 ? 21.504 16.163 1.350 1.00 20.80 174 THR A CA 1
ATOM 1279 C C . THR A 1 174 ? 22.465 17.272 1.717 1.00 21.25 174 THR A C 1
ATOM 1280 O O . THR A 1 174 ? 22.620 17.604 2.887 1.00 21.62 174 THR A O 1
ATOM 1284 N N . GLU A 1 175 ? 23.116 17.858 0.723 1.00 23.03 175 GLU A N 1
ATOM 1285 C CA A GLU A 1 175 ? 24.026 18.949 1.025 0.52 25.48 175 GLU A CA 1
ATOM 1286 C CA B GLU A 1 175 ? 24.015 18.985 0.955 0.46 24.73 175 GLU A CA 1
ATOM 1287 C C . GLU A 1 175 ? 23.258 20.114 1.643 1.00 25.34 175 GLU A C 1
ATOM 1288 O O . GLU A 1 175 ? 23.753 20.754 2.565 1.00 25.27 175 GLU A O 1
ATOM 1299 N N . THR A 1 176 ? 22.045 20.366 1.161 1.00 24.68 176 THR A N 1
ATOM 1300 C CA . THR A 1 176 ? 21.231 21.455 1.682 1.00 27.66 176 THR A CA 1
ATOM 1301 C C . THR A 1 176 ? 20.905 21.257 3.161 1.00 25.05 176 THR A C 1
ATOM 1302 O O . THR A 1 176 ? 21.015 22.191 3.956 1.00 25.94 176 THR A O 1
ATOM 1306 N N . ALA A 1 177 ? 20.520 20.040 3.533 1.00 23.36 177 ALA A N 1
ATOM 1307 C CA . ALA A 1 177 ? 20.192 19.760 4.926 1.00 21.72 177 ALA A CA 1
ATOM 1308 C C . ALA A 1 177 ? 21.402 19.928 5.849 1.00 21.00 177 ALA A C 1
ATOM 1309 O O . ALA A 1 177 ? 21.267 20.390 6.984 1.00 20.95 177 ALA A O 1
ATOM 1311 N N . LEU A 1 178 ? 22.583 19.553 5.366 1.00 22.12 178 LEU A N 1
ATOM 1312 C CA . LEU A 1 178 ? 23.805 19.716 6.151 1.00 22.33 178 LEU A CA 1
ATOM 1313 C C . LEU A 1 178 ? 24.113 21.191 6.388 1.00 24.00 178 LEU A C 1
ATOM 1314 O O . LEU A 1 178 ? 24.451 21.600 7.497 1.00 24.28 178 LEU A O 1
ATOM 1319 N N . GLU A 1 179 ? 24.005 21.992 5.338 1.00 23.68 179 GLU A N 1
ATOM 1320 C CA . GLU A 1 179 ? 24.243 23.416 5.485 0.97 26.72 179 GLU A CA 1
ATOM 1321 C C . GLU A 1 179 ? 23.207 24.076 6.392 1.00 26.20 179 GLU A C 1
ATOM 1322 O O . GLU A 1 179 ? 23.546 24.947 7.201 0.92 26.14 179 GLU A O 1
ATOM 1328 N N . GLU A 1 180 ? 21.949 23.664 6.261 1.00 24.97 180 GLU A N 1
ATOM 1329 C CA . GLU A 1 180 ? 20.892 24.189 7.121 1.00 25.03 180 GLU A CA 1
ATOM 1330 C C . GLU A 1 180 ? 21.150 23.861 8.595 1.00 21.65 180 GLU A C 1
ATOM 1331 O O . GLU A 1 180 ? 20.919 24.691 9.480 1.00 23.33 180 GLU A O 1
ATOM 1337 N N . ALA A 1 181 ? 21.646 22.658 8.856 1.00 20.93 181 ALA A N 1
ATOM 1338 C CA . ALA A 1 181 ? 21.993 22.272 10.218 1.00 19.93 181 ALA A CA 1
ATOM 1339 C C . ALA A 1 181 ? 23.116 23.144 10.769 1.00 21.73 181 ALA A C 1
ATOM 1340 O O . ALA A 1 181 ? 23.074 23.600 11.916 1.00 20.66 181 ALA A O 1
ATOM 1342 N N . TYR A 1 182 ? 24.135 23.363 9.949 1.00 25.60 182 TYR A N 1
ATOM 1343 C CA A TYR A 1 182 ? 25.285 24.138 10.379 0.70 28.61 182 TYR A CA 1
ATOM 1344 C CA B TYR A 1 182 ? 25.283 24.149 10.376 0.30 28.78 182 TYR A CA 1
ATOM 1345 C C . TYR A 1 182 ? 24.856 25.565 10.713 1.00 29.21 182 TYR A C 1
ATOM 1346 O O . TYR A 1 182 ? 25.370 26.171 11.654 1.00 31.60 182 TYR A O 1
ATOM 1363 N N . GLN A 1 183 ? 23.901 26.096 9.954 1.00 28.97 183 GLN A N 1
ATOM 1364 C CA A GLN A 1 183 ? 23.401 27.446 10.195 0.49 31.03 183 GLN A CA 1
ATOM 1365 C CA B GLN A 1 183 ? 23.425 27.451 10.214 0.51 31.09 183 GLN A CA 1
ATOM 1366 C C . GLN A 1 183 ? 22.442 27.517 11.388 1.00 27.84 183 GLN A C 1
ATOM 1367 O O . GLN A 1 183 ? 22.322 28.557 12.037 1.00 29.38 183 GLN A O 1
ATOM 1378 N N . GLU A 1 184 ? 21.759 26.413 11.691 0.94 24.78 184 GLU A N 1
ATOM 1379 C CA A GLU A 1 184 ? 20.963 26.351 12.909 0.45 24.53 184 GLU A CA 1
ATOM 1380 C CA B GLU A 1 184 ? 20.963 26.360 12.920 0.55 23.12 184 GLU A CA 1
ATOM 1381 C C . GLU A 1 184 ? 21.884 26.386 14.131 0.99 21.92 184 GLU A C 1
ATOM 1382 O O . GLU A 1 184 ? 21.592 27.044 15.132 1.00 22.65 184 GLU A O 1
ATOM 1393 N N . ALA A 1 185 ? 22.998 25.662 14.046 1.00 20.94 185 ALA A N 1
ATOM 1394 C CA . ALA A 1 185 ? 23.968 25.661 15.134 1.00 21.11 185 ALA A CA 1
ATOM 1395 C C . ALA A 1 185 ? 24.466 27.080 15.382 1.00 24.22 185 ALA A C 1
ATOM 1396 O O . ALA A 1 185 ? 24.569 27.519 16.525 1.00 24.42 185 ALA A O 1
ATOM 1398 N N . GLU A 1 186 ? 24.762 27.799 14.302 1.00 26.59 186 GLU A N 1
ATOM 1399 C CA . GLU A 1 186 ? 25.219 29.185 14.399 1.00 29.25 186 GLU A CA 1
ATOM 1400 C C . GLU A 1 186 ? 24.166 30.082 15.046 1.00 26.42 186 GLU A C 1
ATOM 1401 O O . GLU A 1 186 ? 24.482 30.906 15.906 1.00 28.58 186 GLU A O 1
ATOM 1407 N N . LYS A 1 187 ? 22.915 29.920 14.626 1.00 26.82 187 LYS A N 1
ATOM 1408 C CA . LYS A 1 187 ? 21.809 30.674 15.203 1.00 26.11 187 LYS A CA 1
ATOM 1409 C C . LYS A 1 187 ? 21.709 30.410 16.704 1.00 24.94 187 LYS A C 1
ATOM 1410 O O . LYS A 1 187 ? 21.350 31.293 17.480 1.00 27.09 187 LYS A O 1
ATOM 1416 N N . ARG A 1 188 ? 22.042 29.188 17.105 1.00 23.73 188 ARG A N 1
ATOM 1417 C CA . ARG A 1 188 ? 21.977 28.790 18.504 1.00 22.41 188 ARG A CA 1
ATOM 1418 C C . ARG A 1 188 ? 23.276 29.107 19.243 1.00 21.90 188 ARG A C 1
ATOM 1419 O O . ARG A 1 188 ? 23.439 28.751 20.409 1.00 22.98 188 ARG A O 1
ATOM 1427 N N . ASN A 1 189 ? 24.192 29.784 18.559 1.00 20.90 189 ASN A N 1
ATOM 1428 C CA . ASN A 1 189 ? 25.484 30.164 19.127 1.00 21.14 189 ASN A CA 1
ATOM 1429 C C . ASN A 1 189 ? 26.323 28.970 19.566 1.00 21.34 189 ASN A C 1
ATOM 1430 O O . ASN A 1 189 ? 27.063 29.042 20.537 1.00 23.40 189 ASN A O 1
ATOM 1435 N N . LEU A 1 190 ? 26.213 27.875 18.824 1.00 20.67 190 LEU A N 1
ATOM 1436 C CA . LEU A 1 190 ? 26.920 26.646 19.162 1.00 20.22 190 LEU A CA 1
ATOM 1437 C C . LEU A 1 190 ? 28.065 26.396 18.191 1.00 21.87 190 LEU A C 1
ATOM 1438 O O . LEU A 1 190 ? 27.917 26.586 16.979 1.00 24.76 190 LEU A O 1
ATOM 1443 N N . ARG A 1 191 ? 29.207 25.971 18.718 1.00 19.72 191 ARG A N 1
ATOM 1444 C CA . ARG A 1 191 ? 30.311 25.538 17.870 1.00 19.23 191 ARG A CA 1
ATOM 1445 C C . ARG A 1 191 ? 30.135 24.070 17.513 1.00 17.66 191 ARG A C 1
ATOM 1446 O O . ARG A 1 191 ? 30.031 23.220 18.399 1.00 18.22 191 ARG A O 1
ATOM 1454 N N . VAL A 1 192 ? 30.110 23.770 16.219 1.00 17.07 192 VAL A N 1
ATOM 1455 C CA . VAL A 1 192 ? 29.948 22.396 15.755 1.00 16.59 192 VAL A CA 1
ATOM 1456 C C . VAL A 1 192 ? 31.278 21.653 15.772 1.00 16.98 192 VAL A C 1
ATOM 1457 O O . VAL A 1 192 ? 32.276 22.144 15.231 1.00 17.68 192 VAL A O 1
ATOM 1461 N N . LYS A 1 193 ? 31.288 20.466 16.381 1.00 16.33 193 LYS A N 1
ATOM 1462 C CA . LYS A 1 193 ? 32.513 19.683 16.490 1.00 15.11 193 LYS A CA 1
ATOM 1463 C C . LYS A 1 193 ? 32.489 18.430 15.619 1.00 15.98 193 LYS A C 1
ATOM 1464 O O . LYS A 1 193 ? 33.521 17.812 15.374 1.00 15.79 193 LYS A O 1
ATOM 1470 N N . GLY A 1 194 ? 31.311 18.041 15.156 1.00 15.15 194 GLY A N 1
ATOM 1471 C CA . GLY A 1 194 ? 31.227 16.854 14.339 1.00 15.90 194 GLY A CA 1
ATOM 1472 C C . GLY A 1 194 ? 29.820 16.475 13.951 1.00 15.47 194 GLY A C 1
ATOM 1473 O O . GLY A 1 194 ? 28.845 17.127 14.338 1.00 16.03 194 GLY A O 1
ATOM 1474 N N . VAL A 1 195 ? 29.741 15.410 13.160 1.00 15.98 195 VAL A N 1
ATOM 1475 C CA . VAL A 1 195 ? 28.493 14.828 12.716 1.00 15.29 195 VAL A CA 1
ATOM 1476 C C . VAL A 1 195 ? 28.501 13.375 13.170 1.00 15.08 195 VAL A C 1
ATOM 1477 O O . VAL A 1 195 ? 29.511 12.689 13.020 1.00 15.44 195 VAL A O 1
ATOM 1481 N N . LEU A 1 196 ? 27.394 12.910 13.738 1.00 13.89 196 LEU A N 1
ATOM 1482 C CA . LEU A 1 196 ? 27.276 11.502 14.107 1.00 14.36 196 LEU A CA 1
ATOM 1483 C C . LEU A 1 196 ? 26.147 10.887 13.298 1.00 13.80 196 LEU A C 1
ATOM 1484 O O . LEU A 1 196 ? 25.003 11.368 13.328 1.00 15.63 196 LEU A O 1
ATOM 1489 N N . VAL A 1 197 ? 26.477 9.835 12.557 1.00 13.72 197 VAL A N 1
ATOM 1490 C CA . VAL A 1 197 ? 25.495 9.154 11.731 1.00 13.44 197 VAL A CA 1
ATOM 1491 C C . VAL A 1 197 ? 25.366 7.710 12.172 1.00 14.09 197 VAL A C 1
ATOM 1492 O O . VAL A 1 197 ? 26.243 7.169 12.854 1.00 13.35 197 VAL A O 1
ATOM 1496 N N . THR A 1 198 ? 24.243 7.103 11.818 1.00 13.39 198 THR A N 1
ATOM 1497 C CA A THR A 1 198 ? 24.004 5.710 12.111 0.68 12.82 198 THR A CA 1
ATOM 1498 C CA B THR A 1 198 ? 24.048 5.688 12.095 0.32 13.86 198 THR A CA 1
ATOM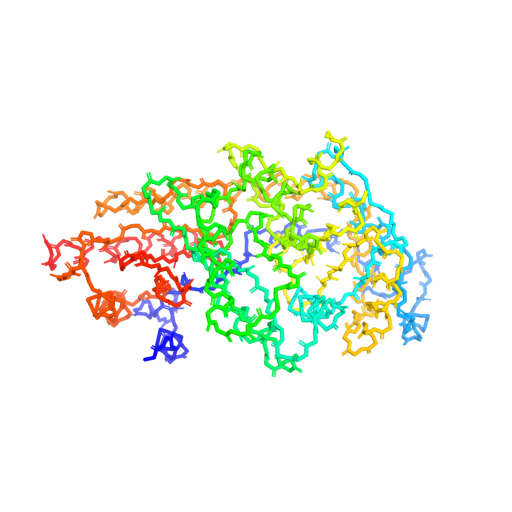 1499 C C . THR A 1 198 ? 23.889 4.970 10.775 1.00 13.21 198 THR A C 1
ATOM 1500 O O . THR A 1 198 ? 22.988 5.263 9.987 1.00 15.56 198 THR A O 1
ATOM 1507 N N . ASN A 1 199 ? 24.812 4.047 10.529 1.00 13.48 199 ASN A N 1
ATOM 1508 C CA . ASN A 1 199 ? 24.924 3.372 9.241 1.00 12.87 199 ASN A CA 1
ATOM 1509 C C . ASN A 1 199 ? 25.232 1.902 9.468 1.00 13.06 199 ASN A C 1
ATOM 1510 O O . ASN A 1 199 ? 26.349 1.557 9.841 1.00 14.30 199 ASN A O 1
ATOM 1515 N N . PRO A 1 200 ? 24.256 1.014 9.217 1.00 12.78 200 PRO A N 1
ATOM 1516 C CA . PRO A 1 200 ? 22.891 1.289 8.759 1.00 12.26 200 PRO A CA 1
ATOM 1517 C C . PRO A 1 200 ? 22.067 2.040 9.793 1.00 12.99 200 PRO A C 1
ATOM 1518 O O . PRO A 1 200 ? 22.386 2.041 10.985 1.00 12.88 200 PRO A O 1
ATOM 1522 N N . SER A 1 201 ? 20.982 2.650 9.346 1.00 13.62 201 SER A N 1
ATOM 1523 C CA . SER A 1 201 ? 20.211 3.551 10.191 1.00 13.56 201 SER A CA 1
ATOM 1524 C C . SER A 1 201 ? 19.204 2.890 11.133 1.00 13.83 201 SER A C 1
ATOM 1525 O O . SER A 1 201 ? 18.419 2.030 10.733 1.00 14.38 201 SER A O 1
ATOM 1528 N N . ASN A 1 202 ? 19.238 3.328 12.389 1.00 14.60 202 ASN A N 1
ATOM 1529 C CA . ASN A 1 202 ? 18.116 3.196 13.299 1.00 14.11 202 ASN A CA 1
ATOM 1530 C C . ASN A 1 202 ? 17.557 4.614 13.363 1.00 13.97 202 ASN A C 1
ATOM 1531 O O . ASN A 1 202 ? 18.258 5.523 13.785 1.00 14.35 202 ASN A O 1
ATOM 1536 N N . PRO A 1 203 ? 16.283 4.826 12.973 1.00 13.40 203 PRO A N 1
ATOM 1537 C CA . PRO A 1 203 ? 15.210 3.848 12.786 1.00 13.26 203 PRO A CA 1
ATOM 1538 C C . PRO A 1 203 ? 14.824 3.520 11.342 1.00 13.58 203 PRO A C 1
ATOM 1539 O O . PRO A 1 203 ? 13.829 2.825 11.163 1.00 14.85 203 PRO A O 1
ATOM 1543 N N . LEU A 1 204 ? 15.567 3.992 10.348 1.00 14.35 204 LEU A N 1
ATOM 1544 C CA . LEU A 1 204 ? 15.107 3.876 8.955 1.00 15.12 204 LEU A CA 1
ATOM 1545 C C . LEU A 1 204 ? 15.192 2.459 8.418 1.00 15.68 204 LEU A C 1
ATOM 1546 O O . LEU A 1 204 ? 14.421 2.094 7.529 1.00 17.55 204 LEU A O 1
ATOM 1551 N N . GLY A 1 205 ? 16.126 1.658 8.926 1.00 14.47 205 GLY A N 1
ATOM 1552 C CA . GLY A 1 205 ? 16.325 0.325 8.380 1.00 15.68 205 GLY A CA 1
ATOM 1553 C C . GLY A 1 205 ? 16.979 0.333 7.008 1.00 16.14 205 GLY A C 1
ATOM 1554 O O . GLY A 1 205 ? 16.877 -0.638 6.261 1.00 17.45 205 GLY A O 1
ATOM 1555 N N . THR A 1 206 ? 17.655 1.428 6.674 1.00 16.76 206 THR A N 1
ATOM 1556 C CA . THR A 1 206 ? 18.343 1.551 5.389 1.00 17.81 206 THR A CA 1
ATOM 1557 C C . THR A 1 206 ? 19.854 1.662 5.593 1.00 17.01 206 THR A C 1
ATOM 1558 O O . THR A 1 206 ? 20.316 2.176 6.608 1.00 17.69 206 THR A O 1
ATOM 1562 N N . THR A 1 207 ? 20.621 1.170 4.629 1.00 18.96 207 THR A N 1
ATOM 1563 C CA . THR A 1 207 ? 22.063 1.388 4.592 1.00 18.69 207 THR A CA 1
ATOM 1564 C C . THR A 1 207 ? 22.385 2.755 3.986 1.00 19.08 207 THR A C 1
ATOM 1565 O O . THR A 1 207 ? 21.745 3.186 3.037 1.00 22.01 207 THR A O 1
ATOM 1569 N N . MET A 1 208 ? 23.393 3.438 4.512 1.00 18.62 208 MET A N 1
ATOM 1570 C CA . MET A 1 208 ? 23.791 4.712 3.928 1.00 19.02 208 MET A CA 1
ATOM 1571 C C . MET A 1 208 ? 24.303 4.494 2.513 1.00 20.03 208 MET A C 1
ATOM 1572 O O . MET A 1 208 ? 24.978 3.499 2.246 1.00 20.80 208 MET A O 1
ATOM 1579 N N . THR A 1 209 ? 23.996 5.427 1.612 1.00 19.80 209 THR A N 1
ATOM 1580 C CA . THR A 1 209 ? 24.465 5.325 0.240 1.00 21.69 209 THR A CA 1
ATOM 1581 C C . THR A 1 209 ? 25.877 5.876 0.083 1.00 22.69 209 THR A C 1
ATOM 1582 O O . THR A 1 209 ? 26.331 6.681 0.889 1.00 20.29 209 THR A O 1
ATOM 1586 N N . ARG A 1 210 ? 26.560 5.449 -0.973 1.00 24.04 210 ARG A N 1
ATOM 1587 C CA . ARG A 1 210 ? 27.903 5.939 -1.252 1.00 24.50 210 ARG A CA 1
ATOM 1588 C C . ARG A 1 210 ? 27.891 7.456 -1.426 1.00 23.65 210 ARG A C 1
ATOM 1589 O O . ARG A 1 210 ? 28.774 8.152 -0.929 1.00 25.85 210 ARG A O 1
ATOM 1597 N N A ASN A 1 211 ? 26.874 7.943 -2.129 0.43 24.39 211 ASN A N 1
ATOM 1598 N N B ASN A 1 211 ? 26.895 7.976 -2.137 0.57 22.63 211 ASN A N 1
ATOM 1599 C CA A ASN A 1 211 ? 26.654 9.370 -2.332 0.43 26.29 211 ASN A CA 1
ATOM 1600 C CA B ASN A 1 211 ? 26.783 9.423 -2.312 0.57 24.96 211 ASN A CA 1
ATOM 1601 C C A ASN A 1 211 ? 26.585 10.142 -1.017 0.43 23.81 211 ASN A C 1
ATOM 1602 C C B ASN A 1 211 ? 26.630 10.157 -0.976 0.57 21.30 211 ASN A C 1
ATOM 1603 O O A ASN A 1 211 ? 27.197 11.199 -0.871 0.43 25.88 211 ASN A O 1
ATOM 1604 O O B ASN A 1 211 ? 27.231 11.210 -0.771 0.57 22.16 211 ASN A O 1
ATOM 1613 N N . GLU A 1 212 ? 25.834 9.606 -0.063 1.00 22.30 212 GLU A N 1
ATOM 1614 C CA . GLU A 1 212 ? 25.700 10.215 1.256 1.00 20.33 212 GLU A CA 1
ATOM 1615 C C . GLU A 1 212 ? 27.034 10.217 1.996 1.00 18.02 212 GLU A C 1
ATOM 1616 O O . GLU A 1 212 ? 27.398 11.207 2.640 1.00 18.86 212 GLU A O 1
ATOM 1622 N N . LEU A 1 213 ? 27.755 9.104 1.922 1.00 19.40 213 LEU A N 1
ATOM 1623 C CA . LEU A 1 213 ? 29.050 9.020 2.587 1.00 19.67 213 LEU A CA 1
ATOM 1624 C C . LEU A 1 213 ? 30.034 10.033 2.006 1.00 19.52 213 LEU A C 1
ATOM 1625 O O . LEU A 1 213 ? 30.763 10.685 2.746 1.00 20.07 213 LEU A O 1
ATOM 1630 N N . TYR A 1 214 ? 30.057 10.173 0.684 1.00 22.91 214 TYR A N 1
ATOM 1631 C CA . TYR A 1 214 ? 30.944 11.161 0.068 1.00 23.55 214 TYR A CA 1
ATOM 1632 C C . TYR A 1 214 ? 30.550 12.588 0.443 1.00 23.24 214 TYR A C 1
ATOM 1633 O O . TYR A 1 214 ? 31.409 13.443 0.680 1.00 23.92 214 TYR A O 1
ATOM 1642 N N . LEU A 1 215 ? 29.249 12.846 0.489 1.00 22.43 215 LEU A N 1
ATOM 1643 C CA . LEU A 1 215 ? 28.757 14.148 0.907 1.00 25.12 215 LEU A CA 1
ATOM 1644 C C . LEU A 1 215 ? 29.193 14.454 2.341 1.00 21.48 215 LEU A C 1
ATOM 1645 O O . LEU A 1 215 ? 29.647 15.558 2.648 1.00 23.51 215 LEU A O 1
ATOM 1650 N N . LEU A 1 216 ? 29.054 13.470 3.221 1.00 20.79 216 LEU A N 1
ATOM 1651 C CA . LEU A 1 216 ? 29.449 13.641 4.615 1.00 19.51 216 LEU A CA 1
ATOM 1652 C C . LEU A 1 216 ? 30.943 13.890 4.734 1.00 18.67 216 LEU A C 1
ATOM 1653 O O . LEU A 1 216 ? 31.375 14.765 5.487 1.00 19.44 216 LEU A O 1
ATOM 1658 N N . LEU A 1 217 ? 31.737 13.122 4.000 1.00 20.75 217 LEU A N 1
ATOM 1659 C CA . LEU A 1 217 ? 33.187 13.291 4.061 1.00 21.39 217 LEU A CA 1
ATOM 1660 C C . LEU A 1 217 ? 33.621 14.653 3.526 1.00 20.52 217 LEU A C 1
ATOM 1661 O O . LEU A 1 217 ? 34.497 15.298 4.093 1.00 21.88 217 LEU A O 1
ATOM 1666 N N . SER A 1 218 ? 32.997 15.093 2.439 1.00 22.02 218 SER A N 1
ATOM 1667 C CA . SER A 1 218 ? 33.301 16.397 1.868 1.00 22.91 218 SER A CA 1
ATOM 1668 C C . SER A 1 218 ? 32.964 17.505 2.863 1.00 20.74 218 SER A C 1
ATOM 1669 O O . SER A 1 218 ? 33.728 18.461 3.038 1.00 20.19 218 SER A O 1
ATOM 1672 N N . PHE A 1 219 ? 31.821 17.350 3.527 1.00 20.96 219 PHE A N 1
ATOM 1673 C CA . PHE A 1 219 ? 31.327 18.326 4.490 1.00 20.78 219 PHE A CA 1
ATOM 1674 C C . PHE A 1 219 ? 32.245 18.447 5.711 1.00 18.57 219 PHE A C 1
ATOM 1675 O O . PHE A 1 219 ? 32.636 19.553 6.098 1.00 20.11 219 PHE A O 1
ATOM 1683 N N . VAL A 1 220 ? 32.594 17.322 6.332 1.00 18.56 220 VAL A N 1
ATOM 1684 C CA . VAL A 1 220 ? 33.444 17.412 7.514 1.00 18.07 220 VAL A CA 1
ATOM 1685 C C . VAL A 1 220 ? 34.863 17.839 7.155 1.00 18.11 220 VAL A C 1
ATOM 1686 O O . VAL A 1 220 ? 35.555 18.447 7.970 1.00 18.92 220 VAL A O 1
ATOM 1690 N N . GLU A 1 221 ? 35.289 17.550 5.929 1.00 18.53 221 GLU A N 1
ATOM 1691 C CA . GLU A 1 221 ? 36.563 18.075 5.444 1.00 19.60 221 GLU A CA 1
ATOM 1692 C C . GLU A 1 221 ? 36.495 19.599 5.384 1.00 18.25 221 GLU A C 1
ATOM 1693 O O . GLU A 1 221 ? 37.365 20.303 5.907 1.00 20.74 221 GLU A O 1
ATOM 1699 N N . ASP A 1 222 ? 35.443 20.104 4.748 0.89 19.63 222 ASP A N 1
ATOM 1700 C CA . ASP A 1 222 ? 35.252 21.547 4.603 0.90 20.71 222 ASP A CA 1
ATOM 1701 C C . ASP A 1 222 ? 35.172 22.281 5.929 0.96 21.02 222 ASP A C 1
ATOM 1702 O O . ASP A 1 222 ? 35.718 23.381 6.080 1.00 23.82 222 ASP A O 1
ATOM 1707 N N . LYS A 1 223 ? 34.462 21.687 6.881 1.00 20.02 223 LYS A N 1
ATOM 1708 C CA . LYS A 1 223 ? 34.202 22.359 8.143 1.00 19.72 223 LYS A CA 1
ATOM 1709 C C . LYS A 1 223 ? 35.278 22.101 9.187 1.00 19.26 223 LYS A C 1
ATOM 1710 O O . LYS A 1 223 ? 35.286 22.746 10.229 1.00 20.91 223 LYS A O 1
ATOM 1716 N N . GLY A 1 224 ? 36.177 21.161 8.910 1.00 19.75 224 GLY A N 1
ATOM 1717 C CA . GLY A 1 224 ? 37.247 20.838 9.836 1.00 19.84 224 GLY A CA 1
ATOM 1718 C C . GLY A 1 224 ? 36.733 20.142 11.078 1.00 18.66 224 GLY A C 1
ATOM 1719 O O . GLY A 1 224 ? 37.233 20.362 12.184 1.00 22.23 224 GLY A O 1
ATOM 1720 N N . ILE A 1 225 ? 35.730 19.295 10.893 1.00 16.73 225 ILE A N 1
ATOM 1721 C CA . ILE A 1 225 ? 35.104 18.613 12.013 1.00 16.44 225 ILE A CA 1
ATOM 1722 C C . ILE A 1 225 ? 35.181 17.093 11.896 1.00 15.09 225 ILE A C 1
ATOM 1723 O O . ILE A 1 225 ? 35.738 16.557 10.933 1.00 16.98 225 ILE A O 1
ATOM 1728 N N . HIS A 1 226 ? 34.618 16.402 12.880 1.00 14.52 226 HIS A N 1
ATOM 1729 C CA . HIS A 1 226 ? 34.694 14.949 12.916 1.00 15.29 226 HIS A CA 1
ATOM 1730 C C . HIS A 1 226 ? 33.461 14.271 12.345 1.00 15.05 226 HIS A C 1
ATOM 1731 O O . HIS A 1 226 ? 32.378 14.848 12.317 1.00 16.50 226 HIS A O 1
ATOM 1738 N N . LEU A 1 227 ? 33.647 13.039 11.884 1.00 14.56 227 LEU A N 1
ATOM 1739 C CA . LEU A 1 227 ? 32.542 12.196 11.456 1.00 14.85 227 LEU A CA 1
ATOM 1740 C C . LEU A 1 227 ? 32.587 10.910 12.270 1.00 14.03 227 LEU A C 1
ATOM 1741 O O . LEU A 1 227 ? 33.569 10.163 12.208 1.00 15.56 227 LEU A O 1
ATOM 1746 N N . ILE A 1 228 ? 31.533 10.660 13.038 1.00 13.99 228 ILE A N 1
ATOM 1747 C CA . ILE A 1 228 ? 31.428 9.427 13.808 1.00 13.69 228 ILE A CA 1
ATOM 1748 C C . ILE A 1 228 ? 30.336 8.586 13.172 1.00 12.78 228 ILE A C 1
ATOM 1749 O O . ILE A 1 228 ? 29.209 9.052 13.002 1.00 14.75 228 ILE A O 1
ATOM 1754 N N . SER A 1 229 ? 30.669 7.359 12.801 1.00 13.46 229 SER A N 1
ATOM 1755 C CA . SER A 1 229 ? 29.700 6.465 12.192 1.00 14.36 229 SER A CA 1
ATOM 1756 C C . SER A 1 229 ? 29.384 5.331 13.161 1.00 13.88 229 SER A C 1
ATOM 1757 O O . SER A 1 229 ? 30.226 4.471 13.414 1.00 13.92 229 SER A O 1
ATOM 1760 N N . ASP A 1 230 ? 28.167 5.341 13.700 1.00 13.00 230 ASP A N 1
ATOM 1761 C CA . ASP A 1 230 ? 27.695 4.283 14.583 1.00 12.78 230 ASP A CA 1
ATOM 1762 C C . ASP A 1 230 ? 27.243 3.146 13.679 1.00 13.07 230 ASP A C 1
ATOM 1763 O O . ASP A 1 230 ? 26.197 3.240 13.027 1.00 14.15 230 ASP A O 1
ATOM 1768 N N . GLU A 1 231 ? 28.062 2.101 13.600 1.00 12.20 231 GLU A N 1
ATOM 1769 C CA . GLU A 1 231 ? 27.835 1.002 12.675 1.00 11.91 231 GLU A CA 1
ATOM 1770 C C . GLU A 1 231 ? 27.427 -0.264 13.435 1.00 11.39 231 GLU A C 1
ATOM 1771 O O . GLU A 1 231 ? 27.724 -1.389 13.026 1.00 12.63 231 GLU A O 1
ATOM 1777 N N . ILE A 1 232 ? 26.691 -0.065 14.524 1.00 12.42 232 ILE A N 1
ATOM 1778 C CA . ILE A 1 232 ? 26.178 -1.172 15.327 1.00 12.20 232 ILE A CA 1
ATOM 1779 C C . ILE A 1 232 ? 25.307 -2.154 14.530 1.00 12.08 232 ILE A C 1
ATOM 1780 O O . ILE A 1 232 ? 25.241 -3.338 14.858 1.00 12.80 232 ILE A O 1
ATOM 1785 N N . TYR A 1 233 ? 24.672 -1.674 13.457 1.00 12.06 233 TYR A N 1
ATOM 1786 C CA . TYR A 1 233 ? 23.818 -2.541 12.630 1.00 12.33 233 TYR A CA 1
ATOM 1787 C C . TYR A 1 233 ? 24.539 -3.093 11.403 1.00 12.61 233 TYR A C 1
ATOM 1788 O O . TYR A 1 233 ? 23.906 -3.697 10.529 1.00 14.10 233 TYR A O 1
ATOM 1797 N N . SER A 1 234 ? 25.853 -2.895 11.327 1.00 13.43 234 SER A N 1
ATOM 1798 C CA . SER A 1 234 ? 26.613 -3.277 10.136 1.00 13.75 234 SER A CA 1
ATOM 1799 C C . SER A 1 234 ? 26.434 -4.740 9.710 1.00 13.49 234 SER A C 1
ATOM 1800 O O . SER A 1 234 ? 26.483 -5.043 8.515 1.00 15.43 234 SER A O 1
ATOM 1803 N N . GLY A 1 235 ? 26.253 -5.644 10.669 1.00 12.60 235 GLY A N 1
ATOM 1804 C CA . GLY A 1 235 ? 26.149 -7.064 10.364 1.00 13.97 235 GLY A CA 1
ATOM 1805 C C . GLY A 1 235 ? 24.743 -7.501 9.994 1.00 13.78 235 GLY A C 1
ATOM 1806 O O . GLY A 1 235 ? 24.505 -8.681 9.714 1.00 14.82 235 GLY A O 1
ATOM 1807 N N . THR A 1 236 ? 23.816 -6.544 9.981 1.00 14.15 236 THR A N 1
ATOM 1808 C CA . THR A 1 236 ? 22.399 -6.836 9.760 1.00 14.62 236 THR A CA 1
ATOM 1809 C C . THR A 1 236 ? 21.859 -6.341 8.418 1.00 15.41 236 THR A C 1
ATOM 1810 O O . THR A 1 236 ? 20.650 -6.195 8.252 1.00 16.48 236 THR A O 1
ATOM 1814 N N . ALA A 1 237 ? 22.749 -6.087 7.465 1.00 15.65 237 ALA A N 1
ATOM 1815 C CA . ALA A 1 237 ? 22.321 -5.696 6.125 1.00 17.95 237 ALA A CA 1
ATOM 1816 C C . ALA A 1 237 ? 22.002 -6.960 5.335 1.00 18.87 237 ALA A C 1
ATOM 1817 O O . ALA A 1 237 ? 22.908 -7.726 4.993 1.00 22.65 237 ALA A O 1
ATOM 1819 N N . PHE A 1 238 ? 20.720 -7.178 5.045 1.00 18.33 238 PHE A N 1
ATOM 1820 C CA . PHE A 1 238 ? 20.264 -8.475 4.539 1.00 20.25 238 PHE A CA 1
ATOM 1821 C C . PHE A 1 238 ? 19.723 -8.463 3.108 1.00 21.92 238 PHE A C 1
ATOM 1822 O O . PHE A 1 238 ? 19.364 -9.514 2.574 1.00 24.25 238 PHE A O 1
ATOM 1830 N N . SER A 1 239 ? 19.637 -7.286 2.497 1.00 22.90 239 SER A N 1
ATOM 1831 C CA A SER A 1 239 ? 19.214 -7.161 1.101 0.62 23.79 239 SER A CA 1
ATOM 1832 C CA B SER A 1 239 ? 19.284 -7.206 1.084 0.38 24.17 239 SER A CA 1
ATOM 1833 C C . SER A 1 239 ? 19.955 -6.006 0.429 1.00 26.85 239 SER A C 1
ATOM 1834 O O . SER A 1 239 ? 20.545 -5.163 1.108 1.00 26.37 239 SER A O 1
ATOM 1839 N N . SER A 1 240 ? 19.902 -5.958 -0.899 1.00 30.72 240 SER A N 1
ATOM 1840 C CA . SER A 1 240 ? 20.474 -4.842 -1.650 1.00 33.53 240 SER A CA 1
ATOM 1841 C C . SER A 1 240 ? 19.772 -3.547 -1.266 1.00 33.60 240 SER A C 1
ATOM 1842 O O . SER A 1 240 ? 18.593 -3.565 -0.922 1.00 34.41 240 SER A O 1
ATOM 1845 N N . PRO A 1 241 ? 20.486 -2.411 -1.330 1.00 34.36 241 PRO A N 1
ATOM 1846 C CA . PRO A 1 241 ? 21.880 -2.256 -1.750 1.00 34.23 241 PRO A CA 1
ATOM 1847 C C . PRO A 1 241 ? 22.885 -2.638 -0.668 1.00 32.92 241 PRO A C 1
ATOM 1848 O O . PRO A 1 241 ? 22.527 -2.812 0.499 1.00 33.69 241 PRO A O 1
ATOM 1852 N N . SER A 1 242 ? 24.149 -2.744 -1.061 1.00 33.38 242 SER A N 1
ATOM 1853 C CA . SER A 1 242 ? 25.201 -3.154 -0.142 1.00 31.64 242 SER A CA 1
ATOM 1854 C C . SER A 1 242 ? 25.470 -2.139 0.958 1.00 27.30 242 SER A C 1
ATOM 1855 O O . SER A 1 242 ? 25.463 -0.927 0.724 1.00 27.56 242 SER A O 1
ATOM 1858 N N . PHE A 1 243 ? 25.713 -2.655 2.157 1.00 22.46 243 PHE A N 1
ATOM 1859 C CA . PHE A 1 243 ? 26.275 -1.865 3.245 1.00 22.01 243 PHE A CA 1
ATOM 1860 C C . PHE A 1 243 ? 27.655 -1.361 2.841 1.00 21.20 243 PHE A C 1
ATOM 1861 O O . PHE A 1 243 ? 28.452 -2.093 2.249 1.00 23.94 243 PHE A O 1
ATOM 1869 N N . ILE A 1 244 ? 27.924 -0.100 3.141 1.00 19.22 244 ILE A N 1
ATOM 1870 C CA . ILE A 1 244 ? 29.237 0.470 2.896 1.00 17.87 244 ILE A CA 1
ATOM 1871 C C . ILE A 1 244 ? 29.699 1.122 4.191 1.00 17.13 244 ILE A C 1
ATOM 1872 O O . ILE A 1 244 ? 29.106 2.100 4.640 1.00 17.30 244 ILE A O 1
ATOM 1877 N N . SER A 1 245 ? 30.746 0.579 4.806 1.00 17.08 245 SER A N 1
ATOM 1878 C CA . SER A 1 245 ? 31.301 1.185 6.010 1.00 16.93 245 SER A CA 1
ATOM 1879 C C . SER A 1 245 ? 31.966 2.502 5.663 1.00 16.96 245 SER A C 1
ATOM 1880 O O . SER A 1 245 ? 32.544 2.642 4.586 1.00 18.97 245 SER A O 1
ATOM 1883 N N . VAL A 1 246 ? 31.908 3.467 6.574 1.00 16.02 246 VAL A N 1
ATOM 1884 C CA . VAL A 1 246 ? 32.580 4.733 6.315 1.00 16.84 246 VAL A CA 1
ATOM 1885 C C . VAL A 1 246 ? 34.061 4.481 6.047 1.00 18.93 246 VAL A C 1
ATOM 1886 O O . VAL A 1 246 ? 34.685 5.192 5.257 1.00 20.20 246 VAL A O 1
ATOM 1890 N N . MET A 1 247 ? 34.624 3.459 6.691 1.00 18.78 247 MET A N 1
ATOM 1891 C CA . MET A 1 247 ? 36.037 3.141 6.492 1.00 20.76 247 MET A CA 1
ATOM 1892 C C . MET A 1 247 ? 36.359 2.640 5.083 1.00 21.72 247 MET A C 1
ATOM 1893 O O . MET A 1 247 ? 37.508 2.734 4.638 1.00 25.32 247 MET A O 1
ATOM 1898 N N . GLU A 1 248 ? 35.362 2.110 4.379 1.00 21.15 248 GLU A N 1
ATOM 1899 C CA . GLU A 1 248 ? 35.599 1.651 3.014 1.00 21.78 248 GLU A CA 1
ATOM 1900 C C . GLU A 1 248 ? 35.741 2.831 2.059 1.00 24.81 248 GLU A C 1
ATOM 1901 O O . GLU A 1 248 ? 36.602 2.829 1.175 1.00 26.52 248 GLU A O 1
ATOM 1907 N N . VAL A 1 249 ? 34.901 3.844 2.241 1.00 24.81 249 VAL A N 1
ATOM 1908 C CA . VAL A 1 249 ? 34.943 5.022 1.384 1.00 27.62 249 VAL A CA 1
ATOM 1909 C C . VAL A 1 249 ? 36.242 5.790 1.602 1.00 30.26 249 VAL A C 1
ATOM 1910 O O . VAL A 1 249 ? 36.738 6.452 0.691 1.00 32.09 249 VAL A O 1
ATOM 1914 N N . LEU A 1 250 ? 36.797 5.683 2.807 1.00 31.83 250 LEU A N 1
ATOM 1915 C CA . LEU A 1 250 ? 38.072 6.319 3.122 1.00 36.46 250 LEU A CA 1
ATOM 1916 C C . LEU A 1 250 ? 39.221 5.758 2.294 1.00 42.57 250 LEU A C 1
ATOM 1917 O O . LEU A 1 250 ? 40.191 6.463 2.016 1.00 46.17 250 LEU A O 1
ATOM 1922 N N . LYS A 1 251 ? 39.118 4.489 1.911 1.00 44.73 251 LYS A N 1
ATOM 1923 C CA . LYS A 1 251 ? 40.128 3.873 1.058 1.00 50.00 251 LYS A CA 1
ATOM 1924 C C . LYS A 1 251 ? 40.176 4.576 -0.292 1.00 53.62 251 LYS A C 1
ATOM 1925 O O . LYS A 1 251 ? 41.249 4.922 -0.784 1.00 54.72 251 LYS A O 1
ATOM 1931 N N . ASP A 1 252 ? 39.004 4.787 -0.885 1.00 56.55 252 ASP A N 1
ATOM 1932 C CA . ASP A 1 252 ? 38.908 5.482 -2.163 1.00 57.75 252 ASP A CA 1
ATOM 1933 C C . ASP A 1 252 ? 38.836 6.993 -1.961 1.00 58.46 252 ASP A C 1
ATOM 1934 O O . ASP A 1 252 ? 39.842 7.639 -1.664 1.00 58.62 252 ASP A O 1
ATOM 1939 N N . GLU A 1 260 ? 44.294 14.268 5.922 1.00 44.23 260 GLU A N 1
ATOM 1940 C CA . GLU A 1 260 ? 43.718 15.157 6.928 1.00 41.67 260 GLU A CA 1
ATOM 1941 C C . GLU A 1 260 ? 42.404 14.610 7.487 0.74 35.28 260 GLU A C 1
ATOM 1942 O O . GLU A 1 260 ? 42.313 14.247 8.661 1.00 34.16 260 GLU A O 1
ATOM 1948 N N . VAL A 1 261 ? 41.383 14.554 6.642 1.00 30.85 261 VAL A N 1
ATOM 1949 C CA . VAL A 1 261 ? 40.069 14.111 7.087 1.00 25.52 261 VAL A CA 1
ATOM 1950 C C . VAL A 1 261 ? 40.092 12.674 7.632 1.00 24.44 261 VAL A C 1
ATOM 1951 O O . VAL A 1 261 ? 39.276 12.309 8.474 1.00 24.59 261 VAL A O 1
ATOM 1955 N N . TRP A 1 262 ? 41.045 11.874 7.167 1.00 24.40 262 TRP A N 1
ATOM 1956 C CA . TRP A 1 262 ? 41.196 10.490 7.612 1.00 26.39 262 TRP A CA 1
ATOM 1957 C C . TRP A 1 262 ? 41.308 10.354 9.142 1.00 22.55 262 TRP A C 1
ATOM 1958 O O . TRP A 1 262 ? 40.771 9.410 9.736 1.00 21.94 262 TRP A O 1
ATOM 1969 N N . GLN A 1 263 ? 41.992 11.309 9.767 1.00 22.21 263 GLN A N 1
ATOM 1970 C CA . GLN A 1 263 ? 42.177 11.330 11.217 1.00 20.99 263 GLN A CA 1
ATOM 1971 C C . GLN A 1 263 ? 40.902 11.685 11.968 1.00 18.78 263 GLN A C 1
ATOM 1972 O O . GLN A 1 263 ? 40.826 11.514 13.187 1.00 19.34 263 GLN A O 1
ATOM 1978 N N . ARG A 1 264 ? 39.907 12.190 11.248 1.00 17.61 264 ARG A N 1
ATOM 1979 C CA . ARG A 1 264 ? 38.693 12.682 11.886 1.00 16.62 264 ARG A CA 1
ATOM 1980 C C . ARG A 1 264 ? 37.467 11.825 11.611 1.00 15.23 264 ARG A C 1
ATOM 1981 O O . ARG A 1 264 ? 36.342 12.263 11.849 1.00 16.52 264 ARG A O 1
ATOM 1989 N N . VAL A 1 265 ? 37.682 10.608 11.122 1.00 15.87 265 VAL A N 1
ATOM 1990 C CA . VAL A 1 265 ? 36.589 9.677 10.863 1.00 16.07 265 VAL A CA 1
ATOM 1991 C C . VAL A 1 265 ? 36.703 8.502 11.826 1.00 15.83 265 VAL A C 1
ATOM 1992 O O . VAL A 1 265 ? 37.768 7.892 11.938 1.00 18.59 265 VAL A O 1
ATOM 1996 N N . HIS A 1 266 ? 35.605 8.186 12.511 1.00 14.35 266 HIS A N 1
ATOM 1997 C CA . HIS A 1 266 ? 35.640 7.229 13.611 1.00 14.21 266 HIS A CA 1
ATOM 1998 C C . HIS A 1 266 ? 34.429 6.310 13.540 1.00 14.30 266 HIS A C 1
ATOM 1999 O O . HIS A 1 266 ? 33.417 6.663 12.936 1.00 14.93 266 HIS A O 1
ATOM 2006 N N . VAL A 1 267 ? 34.536 5.138 14.162 1.00 13.17 267 VAL A N 1
ATOM 2007 C CA . VAL A 1 267 ? 33.467 4.143 14.127 1.00 12.19 267 VAL A CA 1
ATOM 2008 C C . VAL A 1 267 ? 33.073 3.696 15.537 1.00 12.03 267 VAL A C 1
ATOM 2009 O O . VAL A 1 267 ? 33.924 3.543 16.408 1.00 13.24 267 VAL A O 1
ATOM 2013 N N . VAL A 1 268 ? 31.777 3.508 15.752 1.00 11.76 268 VAL A N 1
ATOM 2014 C CA . VAL A 1 268 ? 31.259 2.875 16.960 1.00 12.15 268 VAL A CA 1
ATOM 2015 C C . VAL A 1 268 ? 30.651 1.533 16.573 1.00 11.76 268 VAL A C 1
ATOM 2016 O O . VAL A 1 268 ? 29.985 1.410 15.539 1.00 13.00 268 VAL A O 1
ATOM 2020 N N . TYR A 1 269 ? 30.896 0.518 17.388 1.00 11.23 269 TYR A N 1
ATOM 2021 C CA . TYR A 1 269 ? 30.366 -0.809 17.111 1.00 11.95 269 TYR A CA 1
ATOM 2022 C C . TYR A 1 269 ? 29.952 -1.469 18.428 1.00 10.84 269 TYR A C 1
ATOM 2023 O O . TYR A 1 269 ? 30.299 -0.980 19.506 1.00 12.98 269 TYR A O 1
ATOM 2032 N N . SER A 1 270 ? 29.186 -2.549 18.353 1.00 11.58 270 SER A N 1
ATOM 2033 C CA . SER A 1 270 ? 28.727 -3.261 19.531 1.00 11.65 270 SER A CA 1
ATOM 2034 C C . SER A 1 270 ? 28.212 -4.632 19.104 1.00 11.27 270 SER A C 1
ATOM 2035 O O . SER A 1 270 ? 27.864 -4.817 17.933 1.00 12.51 270 SER A O 1
ATOM 2038 N N . LEU A 1 271 ? 28.167 -5.591 20.021 1.00 10.89 271 LEU A N 1
ATOM 2039 C CA . LEU A 1 271 ? 27.617 -6.921 19.736 1.00 11.43 271 LEU A CA 1
ATOM 2040 C C . LEU A 1 271 ? 26.153 -7.022 20.164 1.00 11.78 271 LEU A C 1
ATOM 2041 O O . LEU A 1 271 ? 25.569 -8.104 20.154 1.00 13.10 271 LEU A O 1
ATOM 2046 N N . SER A 1 272 ? 25.546 -5.894 20.519 1.00 10.76 272 SER A N 1
ATOM 2047 C CA . SER A 1 272 ? 24.199 -5.943 21.075 1.00 11.44 272 SER A CA 1
ATOM 2048 C C . SER A 1 272 ? 23.104 -6.277 20.076 1.00 13.79 272 SER A C 1
ATOM 2049 O O . SER A 1 272 ? 22.128 -6.944 20.425 1.00 17.49 272 SER A O 1
ATOM 2076 N N B LYS A 1 273 ? 23.254 -5.793 18.849 0.23 13.45 273 LYS A N 1
ATOM 2077 C CA B LYS A 1 273 ? 22.203 -5.931 17.848 0.23 13.51 273 LYS A CA 1
ATOM 2078 C C B LYS A 1 273 ? 22.402 -7.162 16.984 0.23 13.26 273 LYS A C 1
ATOM 2079 O O B LYS A 1 273 ? 21.483 -7.960 16.812 0.23 13.21 273 LYS A O 1
ATOM 2085 N N . ASP A 1 274 ? 23.604 -7.320 16.443 1.00 13.82 274 ASP A N 1
ATOM 2086 C CA . ASP A 1 274 ? 23.849 -8.411 15.508 1.00 15.64 274 ASP A CA 1
ATOM 2087 C C . ASP A 1 274 ? 23.834 -9.781 16.180 1.00 14.18 274 ASP A C 1
ATOM 2088 O O . ASP A 1 274 ? 23.082 -10.668 15.763 1.00 14.70 274 ASP A O 1
ATOM 2093 N N . LEU A 1 275 ? 24.639 -9.937 17.226 1.00 14.53 275 LEU A N 1
ATOM 2094 C CA . LEU A 1 275 ? 24.693 -11.188 17.971 1.00 14.66 275 LEU A CA 1
ATOM 2095 C C . LEU A 1 275 ? 23.614 -11.286 19.048 1.00 14.99 275 LEU A C 1
ATOM 2096 O O . LEU A 1 275 ? 23.431 -12.347 19.650 1.00 15.57 275 LEU A O 1
ATOM 2101 N N . GLY A 1 276 ? 22.929 -10.179 19.322 1.00 15.69 276 GLY A N 1
ATOM 2102 C CA . GLY A 1 276 ? 21.849 -10.197 20.293 1.00 16.03 276 GLY A CA 1
ATOM 2103 C C . GLY A 1 276 ? 22.326 -10.334 21.732 1.00 16.17 276 GLY A C 1
ATOM 2104 O O . GLY A 1 276 ? 21.683 -10.989 22.558 1.00 17.53 276 GLY A O 1
ATOM 2105 N N . LEU A 1 277 ? 23.448 -9.693 22.047 1.00 13.73 277 LEU A N 1
ATOM 2106 C CA . LEU A 1 277 ? 24.062 -9.838 23.358 1.00 12.97 277 LEU A CA 1
ATOM 2107 C C . LEU A 1 277 ? 24.099 -8.521 24.145 1.00 11.05 277 LEU A C 1
ATOM 2108 O O . LEU A 1 277 ? 25.119 -8.205 24.760 1.00 11.24 277 LEU A O 1
ATOM 2113 N N . PRO A 1 278 ? 22.986 -7.766 24.171 1.00 11.72 278 PRO A N 1
ATOM 2114 C CA . PRO A 1 278 ? 23.072 -6.468 24.858 1.00 11.14 278 PRO A CA 1
ATOM 2115 C C . PRO A 1 278 ? 23.404 -6.607 26.351 1.00 10.87 278 PRO A C 1
ATOM 2116 O O . PRO A 1 278 ? 24.034 -5.716 26.903 1.00 12.16 278 PRO A O 1
ATOM 2120 N N . GLY A 1 279 ? 23.010 -7.700 26.996 1.00 11.05 279 GLY A N 1
ATOM 2121 C CA . GLY A 1 279 ? 23.276 -7.848 28.417 1.00 11.55 279 GLY A CA 1
ATOM 2122 C C . GLY A 1 279 ? 24.750 -7.953 28.742 1.00 10.74 279 GLY A C 1
ATOM 2123 O O . GLY A 1 279 ? 25.154 -7.697 29.882 1.00 11.83 279 GLY A O 1
ATOM 2124 N N . PHE A 1 280 ? 25.557 -8.360 27.771 1.00 11.05 280 PHE A N 1
ATOM 2125 C CA . PHE A 1 280 ? 26.986 -8.571 27.998 1.00 10.57 280 PHE A CA 1
ATOM 2126 C C . PHE A 1 280 ? 27.812 -7.278 27.903 1.00 10.52 280 PHE A C 1
ATOM 2127 O O . PHE A 1 280 ? 28.989 -7.257 28.311 1.00 11.83 280 PHE A O 1
ATOM 2135 N N . ARG A 1 281 ? 27.209 -6.219 27.351 1.00 10.13 281 ARG A N 1
ATOM 2136 C CA . ARG A 1 281 ? 27.803 -4.875 27.304 1.00 10.36 281 ARG A CA 1
ATOM 2137 C C . ARG A 1 281 ? 29.128 -4.842 26.536 1.00 11.31 281 ARG A C 1
ATOM 2138 O O . ARG A 1 281 ? 30.162 -4.413 27.066 1.00 12.84 281 ARG A O 1
ATOM 2146 N N . VAL A 1 282 ? 29.092 -5.282 25.278 1.00 11.56 282 VAL A N 1
ATOM 2147 C CA . VAL A 1 282 ? 30.297 -5.255 24.470 1.00 12.35 282 VAL A CA 1
ATOM 2148 C C . VAL A 1 282 ? 30.174 -4.182 23.404 1.00 13.17 282 VAL A C 1
ATOM 2149 O O . VAL A 1 282 ? 29.443 -4.341 22.420 1.00 16.06 282 VAL A O 1
ATOM 2153 N N . GLY A 1 283 ? 30.878 -3.080 23.609 1.00 12.62 283 GLY A N 1
ATOM 2154 C CA . GLY A 1 283 ? 30.921 -1.994 22.654 1.00 12.74 283 GLY A CA 1
ATOM 2155 C C . GLY A 1 283 ? 32.352 -1.722 22.258 1.00 11.98 283 GLY A C 1
ATOM 2156 O O . GLY A 1 283 ? 33.296 -2.223 22.884 1.00 12.88 283 GLY A O 1
ATOM 2157 N N . ALA A 1 284 ? 32.522 -0.926 21.211 1.00 12.53 284 ALA A N 1
ATOM 2158 C CA . ALA A 1 284 ? 33.856 -0.579 20.771 1.00 13.00 284 ALA A CA 1
ATOM 2159 C C . ALA A 1 284 ? 33.887 0.759 20.084 1.00 13.20 284 ALA A C 1
ATOM 2160 O O . ALA A 1 284 ? 32.959 1.127 19.354 1.00 13.30 284 ALA A O 1
ATOM 2162 N N . ILE A 1 285 ? 34.985 1.466 20.320 1.00 13.35 285 ILE A N 1
ATOM 2163 C CA . ILE A 1 285 ? 35.343 2.654 19.579 1.00 13.17 285 ILE A CA 1
ATOM 2164 C C . ILE A 1 285 ? 36.500 2.292 18.663 1.00 12.66 285 ILE A C 1
ATOM 2165 O O . ILE A 1 285 ? 37.419 1.568 19.064 1.00 14.46 285 ILE A O 1
ATOM 2170 N N . TYR A 1 286 ? 36.454 2.766 17.422 1.00 13.28 286 TYR A N 1
ATOM 2171 C CA . TYR A 1 286 ? 37.603 2.635 16.547 1.00 13.44 286 TYR A CA 1
ATOM 2172 C C . TYR A 1 286 ? 37.951 4.004 15.993 1.00 13.62 286 TYR A C 1
ATOM 2173 O O . TYR A 1 286 ? 37.084 4.701 15.464 1.00 15.31 286 TYR A O 1
ATOM 2182 N N . SER A 1 287 ? 39.215 4.396 16.108 1.00 13.93 287 SER A N 1
ATOM 2183 C CA . SER A 1 287 ? 39.646 5.684 15.576 1.00 14.87 287 SER A CA 1
ATOM 2184 C C . SER A 1 287 ? 41.024 5.567 14.946 1.00 15.96 287 SER A C 1
ATOM 2185 O O . SER A 1 287 ? 41.858 4.799 15.421 1.00 16.98 287 SER A O 1
ATOM 2188 N N . ASN A 1 288 ? 41.247 6.324 13.872 1.00 17.27 288 ASN A N 1
ATOM 2189 C CA . ASN A 1 288 ? 42.550 6.400 13.231 1.00 20.92 288 ASN A CA 1
ATOM 2190 C C . ASN A 1 288 ? 43.477 7.374 13.959 1.00 21.54 288 ASN A C 1
ATOM 2191 O O . ASN A 1 288 ? 44.678 7.403 13.699 1.00 25.29 288 ASN A O 1
ATOM 2196 N N . ASP A 1 289 ? 42.915 8.182 14.857 1.00 19.53 289 ASP A N 1
ATOM 2197 C CA . ASP A 1 289 ? 43.680 9.207 15.569 1.00 21.01 289 ASP A CA 1
ATOM 2198 C C . ASP A 1 289 ? 44.254 8.639 16.859 1.00 19.74 289 ASP A C 1
ATOM 2199 O O . ASP A 1 289 ? 43.500 8.307 17.766 1.00 19.12 289 ASP A O 1
ATOM 2204 N N . ASP A 1 290 ? 45.583 8.529 16.934 1.00 21.59 290 ASP A N 1
ATOM 2205 C CA . ASP A 1 290 ? 46.256 7.964 18.108 1.00 22.25 290 ASP A CA 1
ATOM 2206 C C . ASP A 1 290 ? 45.825 8.643 19.400 1.00 19.70 290 ASP A C 1
ATOM 2207 O O . ASP A 1 290 ? 45.720 7.996 20.443 1.00 20.44 290 ASP A O 1
ATOM 2212 N N . MET A 1 291 ? 45.610 9.955 19.345 1.00 21.30 291 MET A N 1
ATOM 2213 C CA A MET A 1 291 ? 45.264 10.710 20.547 0.70 22.05 291 MET A CA 1
ATOM 2214 C CA B MET A 1 291 ? 45.262 10.721 20.539 0.30 21.97 291 MET A CA 1
ATOM 2215 C C . MET A 1 291 ? 43.845 10.414 21.007 1.00 20.28 291 MET A C 1
ATOM 2216 O O . MET A 1 291 ? 43.569 10.378 22.207 1.00 19.74 291 MET A O 1
ATOM 2225 N N . VAL A 1 292 ? 42.947 10.194 20.054 1.00 19.03 292 VAL A N 1
ATOM 2226 C CA . VAL A 1 292 ? 41.585 9.806 20.401 1.00 17.64 292 VAL A CA 1
ATOM 2227 C C . VAL A 1 292 ? 41.603 8.408 21.020 1.00 15.93 292 VAL A C 1
ATOM 2228 O O . VAL A 1 292 ? 40.949 8.156 22.031 1.00 17.11 292 VAL A O 1
ATOM 2232 N N . VAL A 1 293 ? 42.370 7.503 20.425 1.00 15.20 293 VAL A N 1
ATOM 2233 C CA . VAL A 1 293 ? 42.488 6.154 20.970 1.00 15.07 293 VAL A CA 1
ATOM 2234 C C . VAL A 1 293 ? 43.001 6.199 22.406 1.00 14.97 293 VAL A C 1
ATOM 2235 O O . VAL A 1 293 ? 42.473 5.520 23.294 1.00 15.20 293 VAL A O 1
ATOM 2239 N N . ALA A 1 294 ? 44.028 7.008 22.642 1.00 15.64 294 ALA A N 1
ATOM 2240 C CA . ALA A 1 294 ? 44.609 7.104 23.971 1.00 16.67 294 ALA A CA 1
ATOM 2241 C C . ALA A 1 294 ? 43.611 7.664 24.987 1.00 15.49 294 ALA A C 1
ATOM 2242 O O . ALA A 1 294 ? 43.478 7.140 26.100 1.00 16.66 294 ALA A O 1
ATOM 2244 N N . ALA A 1 295 ? 42.906 8.726 24.609 1.00 15.87 295 ALA A N 1
ATOM 2245 C CA . ALA A 1 295 ? 41.931 9.340 25.504 1.00 16.52 295 ALA A CA 1
ATOM 2246 C C . ALA A 1 295 ? 40.767 8.395 25.781 1.00 14.86 295 ALA A C 1
ATOM 2247 O O . ALA A 1 295 ? 40.356 8.222 26.931 1.00 15.64 295 ALA A O 1
ATOM 2249 N N . ALA A 1 296 ? 40.258 7.757 24.730 1.00 14.33 296 ALA A N 1
ATOM 2250 C CA . ALA A 1 296 ? 39.139 6.830 24.891 1.00 13.35 296 ALA A CA 1
ATOM 2251 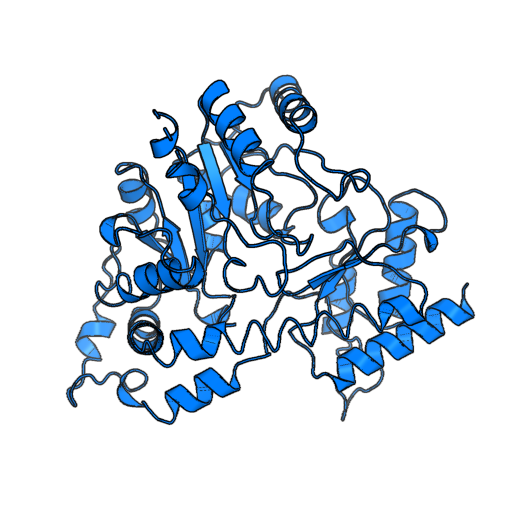C C . ALA A 1 296 ? 39.546 5.623 25.737 1.00 12.82 296 ALA A C 1
ATOM 2252 O O . ALA A 1 296 ? 38.744 5.105 26.534 1.00 13.85 296 ALA A O 1
ATOM 2254 N N . THR A 1 297 ? 40.784 5.159 25.558 1.00 13.53 297 THR A N 1
ATOM 2255 C CA . THR A 1 297 ? 41.298 4.044 26.349 1.00 13.55 297 THR A CA 1
ATOM 2256 C C . THR A 1 297 ? 41.258 4.388 27.838 1.00 14.95 297 THR A C 1
ATOM 2257 O O . THR A 1 297 ? 40.789 3.605 28.662 1.00 15.20 297 THR A O 1
ATOM 2261 N N . LYS A 1 298 ? 41.748 5.572 28.180 1.00 14.84 298 LYS A N 1
ATOM 2262 C CA . LYS A 1 298 ? 41.720 6.024 29.564 1.00 16.39 298 LYS A CA 1
ATOM 2263 C C . LYS A 1 298 ? 40.284 6.155 30.069 1.00 14.21 298 LYS A C 1
ATOM 2264 O O . LYS A 1 298 ? 39.984 5.790 31.202 1.00 16.33 298 LYS A O 1
ATOM 2270 N N A MET A 1 299 ? 39.394 6.687 29.229 0.94 14.84 299 MET A N 1
ATOM 2271 N N B MET A 1 299 ? 39.403 6.669 29.218 0.06 13.34 299 MET A N 1
ATOM 2272 C CA A MET A 1 299 ? 37.992 6.835 29.619 0.94 14.53 299 MET A CA 1
ATOM 2273 C CA B MET A 1 299 ? 38.006 6.844 29.590 0.06 12.38 299 MET A CA 1
ATOM 2274 C C A MET A 1 299 ? 37.277 5.507 29.787 0.94 13.95 299 MET A C 1
ATOM 2275 C C B MET A 1 299 ? 37.302 5.511 29.804 0.06 13.10 299 MET A C 1
ATOM 2276 O O A MET A 1 299 ? 36.290 5.423 30.511 0.94 13.77 299 MET A O 1
ATOM 2277 O O B MET A 1 299 ? 36.364 5.419 30.595 0.06 13.07 299 MET A O 1
ATOM 2286 N N . SER A 1 300 ? 37.753 4.478 29.098 1.00 13.74 300 SER A N 1
ATOM 2287 C CA . SER A 1 300 ? 37.107 3.176 29.186 1.00 13.07 300 SER A CA 1
ATOM 2288 C C . SER A 1 300 ? 37.181 2.603 30.600 1.00 13.62 300 SER A C 1
ATOM 2289 O O . SER A 1 300 ? 36.424 1.696 30.946 1.00 13.92 300 SER A O 1
ATOM 2292 N N . SER A 1 301 ? 38.071 3.147 31.427 1.00 13.90 301 SER A N 1
ATOM 2293 C CA A SER A 1 301 ? 38.178 2.716 32.818 0.42 14.83 301 SER A CA 1
ATOM 2294 C CA B SER A 1 301 ? 38.180 2.716 32.817 0.58 14.77 301 SER A CA 1
ATOM 2295 C C . SER A 1 301 ? 36.838 2.814 33.543 1.00 13.92 301 SER A C 1
ATOM 2296 O O . SER A 1 301 ? 36.583 2.071 34.495 1.00 13.02 301 SER A O 1
ATOM 2301 N N . PHE A 1 302 ? 35.992 3.750 33.108 1.00 13.83 302 PHE A N 1
ATOM 2302 C CA . PHE A 1 302 ? 34.689 3.936 33.742 1.00 12.20 302 PHE A CA 1
ATOM 2303 C C . PHE A 1 302 ? 33.618 2.957 33.251 1.00 13.23 302 PHE A C 1
ATOM 2304 O O . PHE A 1 302 ? 32.508 2.934 33.775 1.00 14.35 302 PHE A O 1
ATOM 2312 N N . GLY A 1 303 ? 33.958 2.149 32.252 1.00 12.09 303 GLY A N 1
ATOM 2313 C CA . GLY A 1 303 ? 33.005 1.240 31.633 1.00 12.40 303 GLY A CA 1
ATOM 2314 C C . GLY A 1 303 ? 33.721 0.141 30.883 1.00 12.09 303 GLY A C 1
ATOM 2315 O O . GLY A 1 303 ? 33.554 -0.005 29.667 1.00 13.44 303 GLY A O 1
ATOM 2316 N N . LEU A 1 304 ? 34.517 -0.642 31.595 1.00 11.60 304 LEU A N 1
ATOM 2317 C CA . LEU A 1 304 ? 35.243 -1.743 30.974 1.00 11.26 304 LEU A CA 1
ATOM 2318 C C . LEU A 1 304 ? 34.318 -2.914 30.733 1.00 11.86 304 LEU A C 1
ATOM 2319 O O . LEU A 1 304 ? 33.284 -3.048 31.401 1.00 12.06 304 LEU A O 1
ATOM 2324 N N . VAL A 1 305 ? 34.698 -3.767 29.786 1.00 11.64 305 VAL A N 1
ATOM 2325 C CA . VAL A 1 305 ? 33.975 -5.013 29.551 1.00 10.65 305 VAL A CA 1
ATOM 2326 C C . VAL A 1 305 ? 34.483 -6.077 30.535 1.00 10.64 305 VAL A C 1
ATOM 2327 O O . VAL A 1 305 ? 35.694 -6.233 30.723 1.00 11.15 305 VAL A O 1
ATOM 2331 N N . SER A 1 306 ? 33.567 -6.820 31.145 1.00 10.16 306 SER A N 1
ATOM 2332 C CA . SER A 1 306 ? 33.965 -7.897 32.047 1.00 9.61 306 SER A CA 1
ATOM 2333 C C . SER A 1 306 ? 34.954 -8.843 31.381 1.00 9.88 306 SER A C 1
ATOM 2334 O O . SER A 1 306 ? 34.728 -9.297 30.250 1.00 10.94 306 SER A O 1
ATOM 2337 N N . SER A 1 307 ? 36.035 -9.181 32.073 1.00 10.46 307 SER A N 1
ATOM 2338 C CA . SER A 1 307 ? 37.020 -10.083 31.493 1.00 10.83 307 SER A CA 1
ATOM 2339 C C . SER A 1 307 ? 36.439 -11.478 31.264 1.00 10.40 307 SER A C 1
ATOM 2340 O O . SER A 1 307 ? 36.874 -12.192 30.357 1.00 12.01 307 SER A O 1
ATOM 2343 N N . GLN A 1 308 ? 35.454 -11.857 32.077 1.00 11.15 308 GLN A N 1
ATOM 2344 C CA . GLN A 1 308 ? 34.758 -13.134 31.878 1.00 11.43 308 GLN A CA 1
ATOM 2345 C C . GLN A 1 308 ? 34.111 -13.143 30.490 1.00 10.79 308 GLN A C 1
ATOM 2346 O O . GLN A 1 308 ? 34.194 -14.126 29.738 1.00 12.27 308 GLN A O 1
ATOM 2352 N N . THR A 1 309 ? 33.454 -12.038 30.160 1.00 10.34 309 THR A N 1
ATOM 2353 C CA . THR A 1 309 ? 32.762 -11.888 28.886 1.00 10.48 309 THR A CA 1
ATOM 2354 C C . THR A 1 309 ? 33.746 -11.727 27.726 1.00 10.86 309 THR A C 1
ATOM 2355 O O . THR A 1 309 ? 33.551 -12.306 26.653 1.00 11.44 309 THR A O 1
ATOM 2359 N N . GLN A 1 310 ? 34.812 -10.959 27.934 1.00 11.26 310 GLN A N 1
ATOM 2360 C CA . GLN A 1 310 ? 35.835 -10.849 26.901 1.00 11.80 310 GLN A CA 1
ATOM 2361 C C . GLN A 1 310 ? 36.392 -12.213 26.538 1.00 12.48 310 GLN A C 1
ATOM 2362 O O . GLN A 1 310 ? 36.579 -12.524 25.363 1.00 13.17 310 GLN A O 1
ATOM 2368 N N . HIS A 1 311 ? 36.669 -13.033 27.544 1.00 12.14 311 HIS A N 1
ATOM 2369 C CA . HIS A 1 311 ? 37.230 -14.346 27.263 1.00 13.12 311 HIS A CA 1
ATOM 2370 C C . HIS A 1 311 ? 36.255 -15.208 26.464 1.00 12.76 311 HIS A C 1
ATOM 2371 O O . HIS A 1 311 ? 36.634 -15.835 25.464 1.00 14.67 311 HIS A O 1
ATOM 2378 N N . LEU A 1 312 ? 35.002 -15.257 26.907 1.00 13.48 312 LEU A N 1
ATOM 2379 C CA . LEU A 1 312 ? 33.996 -16.065 26.218 1.00 13.09 312 LEU A CA 1
ATOM 2380 C C . LEU A 1 312 ? 33.865 -15.639 24.766 1.00 12.87 312 LEU A C 1
ATOM 2381 O O . LEU A 1 312 ? 33.874 -16.471 23.852 1.00 14.26 312 LEU A O 1
ATOM 2386 N N . LEU A 1 313 ? 33.723 -14.339 24.542 1.00 12.82 313 LEU A N 1
ATOM 2387 C CA . LEU A 1 313 ? 33.467 -13.880 23.186 1.00 13.05 313 LEU A CA 1
ATOM 2388 C C . LEU A 1 313 ? 34.719 -13.947 22.318 1.00 13.76 313 LEU A C 1
ATOM 2389 O O . LEU A 1 313 ? 34.618 -14.038 21.099 1.00 14.94 313 LEU A O 1
ATOM 2394 N N A SER A 1 314 ? 35.897 -13.919 22.933 0.65 13.54 314 SER A N 1
ATOM 2395 N N B SER A 1 314 ? 35.891 -13.909 22.942 0.35 14.13 314 SER A N 1
ATOM 2396 C CA A SER A 1 314 ? 37.119 -14.120 22.160 0.65 13.84 314 SER A CA 1
ATOM 2397 C CA B SER A 1 314 ? 37.126 -14.126 22.201 0.35 14.61 314 SER A CA 1
ATOM 2398 C C A SER A 1 314 ? 37.148 -15.536 21.593 0.65 14.46 314 SER A C 1
ATOM 2399 C C B SER A 1 314 ? 37.095 -15.519 21.587 0.35 14.49 314 SER A C 1
ATOM 2400 O O A SER A 1 314 ? 37.550 -15.750 20.444 0.65 16.03 314 SER A O 1
ATOM 2401 O O B SER A 1 314 ? 37.397 -15.699 20.406 0.35 15.17 314 SER A O 1
ATOM 2406 N N . ALA A 1 315 ? 36.718 -16.506 22.395 1.00 14.38 315 ALA A N 1
ATOM 2407 C CA . ALA A 1 315 ? 36.629 -17.884 21.926 1.00 15.84 315 ALA A CA 1
ATOM 2408 C C . ALA A 1 315 ? 35.591 -18.013 20.811 1.00 15.24 315 ALA A C 1
ATOM 2409 O O . ALA A 1 315 ? 35.843 -18.628 19.773 1.00 16.93 315 ALA A O 1
ATOM 2411 N N . MET A 1 316 ? 34.414 -17.437 21.026 1.00 14.74 316 MET A N 1
ATOM 2412 C CA . MET A 1 316 ? 33.342 -17.521 20.035 1.00 15.57 316 MET A CA 1
ATOM 2413 C C . MET A 1 316 ? 33.730 -16.855 18.720 1.00 14.83 316 MET A C 1
ATOM 2414 O O . MET A 1 316 ? 33.591 -17.443 17.647 1.00 15.75 316 MET A O 1
ATOM 2422 N N . LEU A 1 317 ? 34.204 -15.617 18.797 1.00 14.51 317 LEU A N 1
ATOM 2423 C CA . LEU A 1 317 ? 34.466 -14.857 17.579 1.00 14.98 317 LEU A CA 1
ATOM 2424 C C . LEU A 1 317 ? 35.742 -15.317 16.877 1.00 14.78 317 LEU A C 1
ATOM 2425 O O . LEU A 1 317 ? 35.950 -14.998 15.708 1.00 15.70 317 LEU A O 1
ATOM 2430 N N . SER A 1 318 ? 36.578 -16.088 17.572 1.00 15.68 318 SER A N 1
ATOM 2431 C CA . SER A 1 318 ? 37.785 -16.643 16.962 1.00 15.93 318 SER A CA 1
ATOM 2432 C C . SER A 1 318 ? 37.471 -17.853 16.100 1.00 16.46 318 SER A C 1
ATOM 2433 O O . SER A 1 318 ? 38.308 -18.288 15.325 1.00 19.20 318 SER A O 1
ATOM 2436 N N . ASP A 1 319 ? 36.279 -18.410 16.267 1.00 15.49 319 ASP A N 1
ATOM 2437 C CA . ASP A 1 319 ? 35.847 -19.560 15.492 1.00 16.95 319 ASP A CA 1
ATOM 2438 C C . ASP A 1 319 ? 35.281 -19.072 14.158 1.00 17.59 319 ASP A C 1
ATOM 2439 O O . ASP A 1 319 ? 34.149 -18.598 14.093 1.00 16.66 319 ASP A O 1
ATOM 2444 N N . LYS A 1 320 ? 36.076 -19.191 13.099 1.00 19.77 320 LYS A N 1
ATOM 2445 C CA A LYS A 1 320 ? 35.703 -18.659 11.790 0.47 21.71 320 LYS A CA 1
ATOM 2446 C CA B LYS A 1 320 ? 35.707 -18.653 11.796 0.53 22.06 320 LYS A CA 1
ATOM 2447 C C . LYS A 1 320 ? 34.524 -19.388 11.160 1.00 20.09 320 LYS A C 1
ATOM 2448 O O . LYS A 1 320 ? 33.828 -18.839 10.303 1.00 21.10 320 LYS A O 1
ATOM 2459 N N . LYS A 1 321 ? 34.302 -20.633 11.562 1.00 20.65 321 LYS A N 1
ATOM 2460 C CA A LYS A 1 321 ? 33.136 -21.363 11.084 0.54 20.43 321 LYS A CA 1
ATOM 2461 C CA B LYS A 1 321 ? 33.136 -21.368 11.091 0.46 21.30 321 LYS A CA 1
ATOM 2462 C C . LYS A 1 321 ? 31.878 -20.755 11.699 1.00 19.59 321 LYS A C 1
ATOM 2463 O O . LYS A 1 321 ? 30.868 -20.541 11.015 1.00 19.91 321 LYS A O 1
ATOM 2474 N N . LEU A 1 322 ? 31.943 -20.461 12.989 1.00 17.81 322 LEU A N 1
ATOM 2475 C CA . LEU A 1 322 ? 30.805 -19.847 13.661 1.00 15.88 322 LEU A CA 1
ATOM 2476 C C . LEU A 1 322 ? 30.501 -18.466 13.089 1.00 16.80 322 LEU A C 1
ATOM 2477 O O . LEU A 1 322 ? 29.346 -18.155 12.788 1.00 17.28 322 LEU A O 1
ATOM 2482 N N . THR A 1 323 ? 31.523 -17.629 12.938 1.00 14.99 323 THR A N 1
ATOM 2483 C CA . THR A 1 323 ? 31.259 -16.265 12.491 1.00 14.80 323 THR A CA 1
ATOM 2484 C C . THR A 1 323 ? 30.663 -16.258 11.089 1.00 15.71 323 THR A C 1
ATOM 2485 O O . THR A 1 323 ? 29.711 -15.528 10.822 1.00 16.44 323 THR A O 1
ATOM 2489 N N . LYS A 1 324 ? 31.202 -17.092 10.202 1.00 16.20 324 LYS A N 1
ATOM 2490 C CA . LYS A 1 324 ? 30.692 -17.141 8.836 1.00 17.64 324 LYS A CA 1
ATOM 2491 C C . LYS A 1 324 ? 29.249 -17.615 8.819 1.00 17.34 324 LYS A C 1
ATOM 2492 O O . LYS A 1 324 ? 28.395 -17.034 8.142 1.00 17.39 324 LYS A O 1
ATOM 2498 N N . ASN A 1 325 ? 28.979 -18.690 9.546 1.00 17.35 325 ASN A N 1
ATOM 2499 C CA . ASN A 1 325 ? 27.629 -19.234 9.553 1.00 16.86 325 ASN A CA 1
ATOM 2500 C C . ASN A 1 325 ? 26.661 -18.293 10.254 1.00 16.93 325 ASN A C 1
ATOM 2501 O O . ASN A 1 325 ? 25.504 -18.161 9.848 1.00 17.43 325 ASN A O 1
ATOM 2509 N N . TYR A 1 326 ? 27.130 -17.646 11.315 1.00 16.30 326 TYR A N 1
ATOM 2510 C CA . TYR A 1 326 ? 26.267 -16.725 12.046 1.00 15.71 326 TYR A CA 1
ATOM 2511 C C . TYR A 1 326 ? 25.820 -15.580 11.144 1.00 16.11 326 TYR A C 1
ATOM 2512 O O . TYR A 1 326 ? 24.629 -15.277 11.051 1.00 15.50 326 TYR A O 1
ATOM 2521 N N . ILE A 1 327 ? 26.765 -14.944 10.461 1.00 15.60 327 ILE A N 1
ATOM 2522 C CA . ILE A 1 327 ? 26.400 -13.813 9.616 1.00 15.47 327 ILE A CA 1
ATOM 2523 C C . ILE A 1 327 ? 25.420 -14.253 8.526 1.00 15.84 327 ILE A C 1
ATOM 2524 O O . ILE A 1 327 ? 24.428 -13.573 8.254 1.00 16.39 327 ILE A O 1
ATOM 2529 N N . ALA A 1 328 ? 25.697 -15.406 7.924 1.00 15.97 328 ALA A N 1
ATOM 2530 C CA . ALA A 1 328 ? 24.866 -15.909 6.838 1.00 18.02 328 ALA A CA 1
ATOM 2531 C C . ALA A 1 328 ? 23.445 -16.181 7.302 1.00 16.69 328 ALA A C 1
ATOM 2532 O O . ALA A 1 328 ? 22.480 -15.795 6.639 1.00 18.01 328 ALA A O 1
ATOM 2534 N N . GLU A 1 329 ? 23.315 -16.851 8.442 1.00 17.17 329 GLU A N 1
ATOM 2535 C CA A GLU A 1 329 ? 22.004 -17.238 8.940 0.50 17.38 329 GLU A CA 1
ATOM 2536 C CA B GLU A 1 329 ? 22.007 -17.233 8.973 0.50 18.02 329 GLU A CA 1
ATOM 2537 C C . GLU A 1 329 ? 21.236 -16.028 9.479 1.00 16.30 329 GLU A C 1
ATOM 2538 O O . GLU A 1 329 ? 20.017 -15.943 9.342 1.00 18.32 329 GLU A O 1
ATOM 2549 N N . ASN A 1 330 ? 21.951 -15.097 10.099 1.00 15.94 330 ASN A N 1
ATOM 2550 C CA . ASN A 1 330 ? 21.330 -13.888 10.615 1.00 14.96 330 ASN A CA 1
ATOM 2551 C C . ASN A 1 330 ? 20.741 -13.101 9.441 1.00 16.38 330 ASN A C 1
ATOM 2552 O O . ASN A 1 330 ? 19.597 -12.652 9.499 1.00 16.95 330 ASN A O 1
ATOM 2557 N N . HIS A 1 331 ? 21.510 -12.952 8.363 1.00 15.04 331 HIS A N 1
ATOM 2558 C CA . HIS A 1 331 ? 20.982 -12.325 7.153 1.00 16.80 331 HIS A CA 1
ATOM 2559 C C . HIS A 1 331 ? 19.732 -13.049 6.649 1.00 17.00 331 HIS A C 1
ATOM 2560 O O . HIS A 1 331 ? 18.724 -12.421 6.338 1.00 19.12 331 HIS A O 1
ATOM 2567 N N . LYS A 1 332 ? 19.800 -14.372 6.554 1.00 17.05 332 LYS A N 1
ATOM 2568 C CA A LYS A 1 332 ? 18.665 -15.144 6.060 0.38 19.30 332 LYS A CA 1
ATOM 2569 C CA B LYS A 1 332 ? 18.671 -15.168 6.077 0.62 19.92 332 LYS A CA 1
ATOM 2570 C C . LYS A 1 332 ? 17.431 -14.928 6.928 1.00 18.71 332 LYS A C 1
ATOM 2571 O O . LYS A 1 332 ? 16.342 -14.662 6.421 1.00 19.00 332 LYS A O 1
ATOM 2582 N N . ARG A 1 333 ? 17.597 -15.044 8.236 1.00 17.42 333 ARG A N 1
ATOM 2583 C CA . ARG A 1 333 ? 16.455 -14.967 9.133 1.00 17.23 333 ARG A CA 1
ATOM 2584 C C . ARG A 1 333 ? 15.900 -13.555 9.247 1.00 16.29 333 ARG A C 1
ATOM 2585 O O . ARG A 1 333 ? 14.685 -13.364 9.287 1.00 17.29 333 ARG A O 1
ATOM 2593 N N . LEU A 1 334 ? 16.783 -12.565 9.295 1.00 16.27 334 LEU A N 1
ATOM 2594 C CA . LEU A 1 334 ? 16.335 -11.176 9.322 1.00 16.43 334 LEU A CA 1
ATOM 2595 C C . LEU A 1 334 ? 15.527 -10.854 8.064 1.00 17.46 334 LEU A C 1
ATOM 2596 O O . LEU A 1 334 ? 14.469 -10.216 8.133 1.00 17.11 334 LEU A O 1
ATOM 2601 N N . LYS A 1 335 ? 16.017 -11.303 6.911 1.00 18.38 335 LYS A N 1
ATOM 2602 C CA . LYS A 1 335 ? 15.334 -11.008 5.662 1.00 18.16 335 LYS A CA 1
ATOM 2603 C C . LYS A 1 335 ? 13.941 -11.622 5.650 1.00 18.36 335 LYS A C 1
ATOM 2604 O O . LYS A 1 335 ? 12.980 -10.995 5.213 1.00 18.97 335 LYS A O 1
ATOM 2610 N N . GLN A 1 336 ? 13.841 -12.858 6.125 1.00 18.91 336 GLN A N 1
ATOM 2611 C CA . GLN A 1 336 ? 12.560 -13.553 6.157 0.96 20.70 336 GLN A CA 1
ATOM 2612 C C . GLN A 1 336 ? 11.564 -12.817 7.060 1.00 19.39 336 GLN A C 1
ATOM 2613 O O . GLN A 1 336 ? 10.385 -12.688 6.722 1.00 20.65 336 GLN A O 1
ATOM 2619 N N . ARG A 1 337 ? 12.034 -12.308 8.197 1.00 18.93 337 ARG A N 1
ATOM 2620 C CA A ARG A 1 337 ? 11.144 -11.603 9.107 0.61 20.15 337 ARG A CA 1
ATOM 2621 C CA B ARG A 1 337 ? 11.167 -11.589 9.128 0.39 20.38 337 ARG A CA 1
ATOM 2622 C C . ARG A 1 337 ? 10.746 -10.236 8.574 1.00 19.05 337 ARG A C 1
ATOM 2623 O O . ARG A 1 337 ? 9.598 -9.829 8.710 1.00 20.08 337 ARG A O 1
ATOM 2638 N N . GLN A 1 338 ? 11.693 -9.525 7.976 1.00 18.20 338 GLN A N 1
ATOM 2639 C CA . GLN A 1 338 ? 11.368 -8.219 7.428 1.00 19.71 338 GLN A CA 1
ATOM 2640 C C . GLN A 1 338 ? 10.322 -8.378 6.336 1.00 19.62 338 GLN A C 1
ATOM 2641 O O . GLN A 1 338 ? 9.371 -7.602 6.258 1.00 20.64 338 GLN A O 1
ATOM 2647 N N . LYS A 1 339 ? 10.499 -9.390 5.494 1.00 19.18 339 LYS A N 1
ATOM 2648 C CA . LYS A 1 339 ? 9.546 -9.634 4.412 1.00 19.85 339 LYS A CA 1
ATOM 2649 C C . LYS A 1 339 ? 8.166 -9.950 4.969 1.00 20.57 339 LYS A C 1
ATOM 2650 O O . LYS A 1 339 ? 7.150 -9.521 4.419 1.00 21.17 339 LYS A O 1
ATOM 2656 N N . LYS A 1 340 ? 8.127 -10.703 6.062 1.00 20.65 340 LYS A N 1
ATOM 2657 C CA . LYS A 1 340 ? 6.850 -11.036 6.681 1.00 21.53 340 LYS A CA 1
ATOM 2658 C C . LYS A 1 340 ? 6.169 -9.785 7.235 1.00 20.87 340 LYS A C 1
ATOM 2659 O O . LYS A 1 340 ? 4.954 -9.621 7.109 1.00 22.17 340 LYS A O 1
ATOM 2665 N N . LEU A 1 341 ? 6.942 -8.901 7.860 1.00 18.75 341 LEU A N 1
ATOM 2666 C CA . LEU A 1 341 ? 6.364 -7.659 8.368 1.00 18.37 341 LEU A CA 1
ATOM 2667 C C . LEU A 1 341 ? 5.864 -6.788 7.209 1.00 20.26 341 LEU A C 1
ATOM 2668 O O . LEU A 1 341 ? 4.748 -6.263 7.239 1.00 20.71 341 LEU A O 1
ATOM 2673 N N . VAL A 1 342 ? 6.693 -6.639 6.184 1.00 19.94 342 VAL A N 1
ATOM 2674 C CA . VAL A 1 342 ? 6.329 -5.815 5.039 1.00 20.60 342 VAL A CA 1
ATOM 2675 C C . VAL A 1 342 ? 5.060 -6.338 4.371 1.00 21.86 342 VAL A C 1
ATOM 2676 O O . VAL A 1 342 ? 4.157 -5.563 4.028 1.00 23.26 342 VAL A O 1
ATOM 2680 N N . SER A 1 343 ? 4.988 -7.655 4.187 1.00 23.25 343 SER A N 1
ATOM 2681 C CA A SER A 1 343 ? 3.828 -8.287 3.568 0.39 24.62 343 SER A CA 1
ATOM 2682 C CA B SER A 1 343 ? 3.825 -8.286 3.569 0.20 24.63 343 SER A CA 1
ATOM 2683 C CA C SER A 1 343 ? 3.822 -8.267 3.557 0.41 25.77 343 SER A CA 1
ATOM 2684 C C . SER A 1 343 ? 2.584 -8.120 4.437 1.00 25.07 343 SER A C 1
ATOM 2685 O O . SER A 1 343 ? 1.495 -7.852 3.940 1.00 25.96 343 SER A O 1
ATOM 2692 N N . GLY A 1 344 ? 2.755 -8.282 5.746 1.00 24.92 344 GLY A N 1
ATOM 2693 C CA . GLY A 1 344 ? 1.640 -8.148 6.668 1.00 25.36 344 GLY A CA 1
ATOM 2694 C C . GLY A 1 344 ? 1.076 -6.738 6.668 1.00 24.19 344 GLY A C 1
ATOM 2695 O O . GLY A 1 344 ? -0.141 -6.534 6.680 1.00 27.69 344 GLY A O 1
ATOM 2696 N N . LEU A 1 345 ? 1.970 -5.755 6.665 1.00 22.95 345 LEU A N 1
ATOM 2697 C CA . LEU A 1 345 ? 1.561 -4.355 6.597 1.00 22.84 345 LEU A CA 1
ATOM 2698 C C . LEU A 1 345 ? 0.865 -4.034 5.274 1.00 24.78 345 LEU A C 1
ATOM 2699 O O . LEU A 1 345 ? -0.123 -3.298 5.246 1.00 25.00 345 LEU A O 1
ATOM 2704 N N . GLN A 1 346 ? 1.368 -4.602 4.182 1.00 25.82 346 GLN A N 1
ATOM 2705 C CA . GLN A 1 346 ? 0.777 -4.369 2.864 1.00 28.31 346 GLN A CA 1
ATOM 2706 C C . GLN A 1 346 ? -0.698 -4.772 2.825 1.00 29.94 346 GLN A C 1
ATOM 2707 O O . GLN A 1 346 ? -1.502 -4.157 2.121 1.00 30.24 346 GLN A O 1
ATOM 2713 N N . LYS A 1 347 ? -1.051 -5.806 3.583 1.00 30.78 347 LYS A N 1
ATOM 2714 C CA . LYS A 1 347 ? -2.422 -6.310 3.596 1.00 31.86 347 LYS A CA 1
ATOM 2715 C C . LYS A 1 347 ? -3.374 -5.375 4.336 1.00 30.76 347 LYS A C 1
ATOM 2716 O O . LYS A 1 347 ? -4.593 -5.472 4.194 1.00 32.23 347 LYS A O 1
ATOM 2722 N N . SER A 1 348 ? -2.813 -4.477 5.137 1.00 30.08 348 SER A N 1
ATOM 2723 C CA . SER A 1 348 ? -3.601 -3.432 5.776 1.00 30.15 348 SER A CA 1
ATOM 2724 C C . SER A 1 348 ? -3.476 -2.135 4.988 1.00 28.33 348 SER A C 1
ATOM 2725 O O . SER A 1 348 ? -3.894 -1.081 5.452 1.00 29.86 348 SER A O 1
ATOM 2728 N N . GLY A 1 349 ? -2.900 -2.225 3.791 1.00 27.26 349 GLY A N 1
ATOM 2729 C CA . GLY A 1 349 ? -2.707 -1.064 2.940 1.00 26.97 349 GLY A CA 1
ATOM 2730 C C . GLY A 1 349 ? -1.60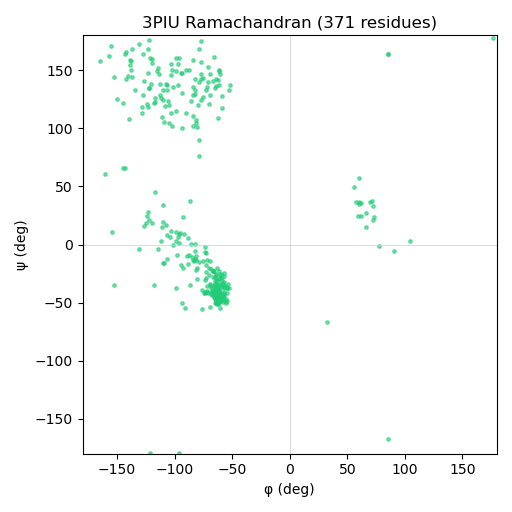3 -0.136 3.413 1.00 24.80 349 GLY A C 1
ATOM 2731 O O . GLY A 1 349 ? -1.600 1.048 3.085 1.00 26.01 349 GLY A O 1
ATOM 2732 N N . ILE A 1 350 ? -0.656 -0.673 4.180 1.00 24.25 350 ILE A N 1
ATOM 2733 C CA . ILE A 1 350 ? 0.398 0.144 4.775 1.00 23.72 350 ILE A CA 1
ATOM 2734 C C . ILE A 1 350 ? 1.755 -0.173 4.166 1.00 22.72 350 ILE A C 1
ATOM 2735 O O . ILE A 1 350 ? 2.173 -1.332 4.145 1.00 24.92 350 ILE A O 1
ATOM 2740 N N . SER A 1 351 ? 2.434 0.861 3.674 1.00 23.11 351 SER A N 1
ATOM 2741 C CA . SER A 1 351 ? 3.746 0.721 3.052 1.00 25.21 351 SER A CA 1
ATOM 2742 C C . SER A 1 351 ? 4.857 1.084 4.025 1.00 24.77 351 SER A C 1
ATOM 2743 O O . SER A 1 351 ? 4.623 1.785 5.001 1.00 23.73 351 SER A O 1
ATOM 2746 N N . CYS A 1 352 ? 6.065 0.623 3.722 1.00 23.77 352 CYS A N 1
ATOM 2747 C CA . CYS A 1 352 ? 7.254 0.961 4.497 1.00 24.03 352 CYS A CA 1
ATOM 2748 C C . CYS A 1 352 ? 8.251 1.678 3.608 1.00 23.56 352 CYS A C 1
ATOM 2749 O O . CYS A 1 352 ? 8.231 1.528 2.378 1.00 26.57 352 CYS A O 1
ATOM 2752 N N . LEU A 1 353 ? 9.128 2.458 4.225 1.00 21.66 353 LEU A N 1
ATOM 2753 C CA . LEU A 1 353 ? 10.317 2.908 3.534 1.00 20.84 353 LEU A CA 1
ATOM 2754 C C . LEU A 1 353 ? 11.059 1.645 3.131 1.00 22.02 353 LEU A C 1
ATOM 2755 O O . LEU A 1 353 ? 11.325 0.772 3.962 1.00 22.25 353 LEU A O 1
ATOM 2760 N N . ASN A 1 354 ? 11.392 1.543 1.854 1.00 23.66 354 ASN A N 1
ATOM 2761 C CA . ASN A 1 354 ? 12.092 0.377 1.357 1.00 24.33 354 ASN A CA 1
ATOM 2762 C C . AS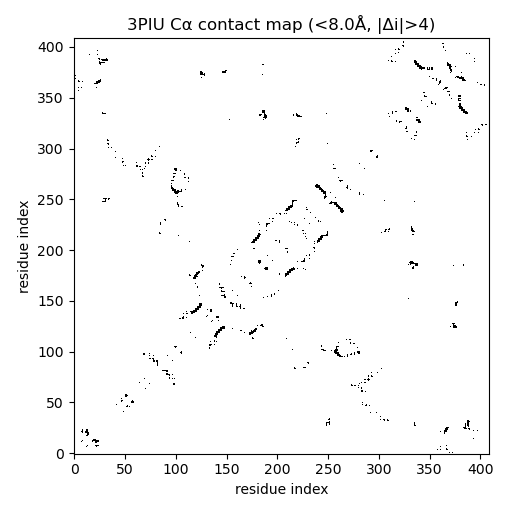N A 1 354 ? 13.452 0.252 2.030 1.00 24.25 354 ASN A C 1
ATOM 2763 O O . ASN A 1 354 ? 14.357 1.048 1.783 1.00 26.70 354 ASN A O 1
ATOM 2768 N N . GLY A 1 355 ? 13.581 -0.743 2.897 1.00 22.36 355 GLY A N 1
ATOM 2769 C CA . GLY A 1 355 ? 14.796 -0.922 3.665 1.00 21.93 355 GLY A CA 1
ATOM 2770 C C . GLY A 1 355 ? 15.446 -2.276 3.472 1.00 20.16 355 GLY A C 1
ATOM 2771 O O . GLY A 1 355 ? 14.906 -3.153 2.794 1.00 21.05 355 GLY A O 1
ATOM 2772 N N . ASN A 1 356 ? 16.605 -2.457 4.090 1.00 18.39 356 ASN A N 1
ATOM 2773 C CA . ASN A 1 356 ? 17.436 -3.612 3.792 1.00 18.47 356 ASN A CA 1
ATOM 2774 C C . ASN A 1 356 ? 18.339 -3.993 4.944 1.00 17.31 356 ASN A C 1
ATOM 2775 O O . ASN A 1 356 ? 19.226 -4.822 4.787 1.00 18.54 356 ASN A O 1
ATOM 2780 N N . ALA A 1 357 ? 18.111 -3.389 6.110 1.00 16.31 357 ALA A N 1
ATOM 2781 C CA . ALA A 1 357 ? 19.002 -3.620 7.245 1.00 14.68 357 ALA A CA 1
ATOM 2782 C C . ALA A 1 357 ? 18.297 -3.373 8.567 1.00 13.74 357 ALA A C 1
ATOM 2783 O O . ALA A 1 357 ? 17.184 -2.872 8.612 1.00 14.88 357 ALA A O 1
ATOM 2785 N N . GLY A 1 358 ? 18.960 -3.733 9.657 1.00 14.79 358 GLY A N 1
ATOM 2786 C CA . GLY A 1 358 ? 18.406 -3.447 10.970 1.00 15.44 358 GLY A CA 1
ATOM 2787 C C . GLY A 1 358 ? 17.433 -4.493 11.464 1.00 14.89 358 GLY A C 1
ATOM 2788 O O . GLY A 1 358 ? 17.336 -5.594 10.899 1.00 15.11 358 GLY A O 1
ATOM 2789 N N . LEU A 1 359 ? 16.715 -4.147 12.532 1.00 13.55 359 LEU A N 1
ATOM 2790 C CA . LEU A 1 359 ? 15.834 -5.077 13.217 1.00 13.87 359 LEU A CA 1
ATOM 2791 C C . LEU A 1 359 ? 14.407 -4.565 13.171 1.00 13.11 359 LEU A C 1
ATOM 2792 O O . LEU A 1 359 ? 13.561 -5.012 13.942 1.00 14.90 359 LEU A O 1
ATOM 2797 N N . PHE A 1 360 ? 14.139 -3.636 12.251 1.00 13.93 360 PHE A N 1
ATOM 2798 C CA . PHE A 1 360 ? 12.883 -2.881 12.259 1.00 14.35 360 PHE A CA 1
ATOM 2799 C C . PHE A 1 360 ? 12.603 -2.345 10.870 1.00 14.72 360 PHE A C 1
ATOM 2800 O O . PHE A 1 360 ? 13.509 -2.260 10.035 1.00 15.40 360 PHE A O 1
ATOM 2808 N N . CYS A 1 361 ? 11.350 -1.962 10.654 1.00 15.49 361 CYS A N 1
ATOM 2809 C CA . CYS A 1 361 ? 10.939 -1.222 9.462 1.00 15.95 361 CYS A CA 1
ATOM 2810 C C . CYS A 1 361 ? 10.481 0.169 9.868 1.00 15.27 361 CYS A C 1
ATOM 2811 O O . CYS A 1 361 ? 10.021 0.387 10.994 1.00 15.14 361 CYS A O 1
ATOM 2814 N N . TRP A 1 362 ? 10.627 1.109 8.943 1.00 16.42 362 TRP A N 1
ATOM 2815 C CA . TRP A 1 362 ? 10.167 2.475 9.116 1.00 16.50 362 TRP A CA 1
ATOM 2816 C C . TRP A 1 362 ? 8.893 2.559 8.293 1.00 17.45 362 TRP A C 1
ATOM 2817 O O . TRP A 1 362 ? 8.919 2.431 7.066 1.00 18.50 362 TRP A O 1
ATOM 2828 N N . VAL A 1 363 ? 7.777 2.735 8.991 1.00 18.19 363 VAL A N 1
ATOM 2829 C CA . VAL A 1 363 ? 6.459 2.446 8.443 1.00 19.19 363 VAL A CA 1
ATOM 2830 C C . VAL A 1 363 ? 5.664 3.716 8.195 1.00 18.94 363 VAL A C 1
ATOM 2831 O O . VAL A 1 363 ? 5.581 4.594 9.052 1.00 18.74 363 VAL A O 1
ATOM 2835 N N . ASP A 1 364 ? 5.068 3.794 7.011 1.00 20.27 364 ASP A N 1
ATOM 2836 C CA . ASP A 1 364 ? 4.362 4.986 6.564 1.00 21.93 364 ASP A CA 1
ATOM 2837 C C . ASP A 1 364 ? 2.884 4.873 6.905 1.00 22.79 364 ASP A C 1
ATOM 2838 O O . ASP A 1 364 ? 2.131 4.190 6.209 1.00 22.66 364 ASP A O 1
ATOM 2843 N N . MET A 1 365 ? 2.461 5.528 7.981 1.00 22.38 365 MET A N 1
ATOM 2844 C CA A MET A 1 365 ? 1.050 5.554 8.347 0.67 23.64 365 MET A CA 1
ATOM 2845 C CA B MET A 1 365 ? 1.039 5.546 8.307 0.33 23.59 365 MET A CA 1
ATOM 2846 C C . MET A 1 365 ? 0.451 6.951 8.217 1.00 24.02 365 MET A C 1
ATOM 2847 O O . MET A 1 365 ? -0.550 7.265 8.853 1.00 23.31 365 MET A O 1
ATOM 2856 N N . ARG A 1 366 ? 1.067 7.790 7.394 1.00 24.10 366 ARG A N 1
ATOM 2857 C CA . ARG A 1 366 ? 0.566 9.144 7.203 1.00 26.33 366 ARG A CA 1
ATOM 2858 C C . ARG A 1 366 ? -0.906 9.165 6.794 1.00 28.22 366 ARG A C 1
ATOM 2859 O O . ARG A 1 366 ? -1.655 10.034 7.231 1.00 28.00 366 ARG A O 1
ATOM 2867 N N . HIS A 1 367 ? -1.319 8.202 5.970 1.00 28.36 367 HIS A N 1
ATOM 2868 C CA . HIS A 1 367 ? -2.687 8.190 5.449 1.00 29.76 367 HIS A CA 1
ATOM 2869 C C . HIS A 1 367 ? -3.716 7.803 6.511 1.00 29.80 367 HIS A C 1
ATOM 2870 O O . HIS A 1 367 ? -4.928 7.884 6.279 1.00 30.99 367 HIS A O 1
ATOM 2877 N N . LEU A 1 368 ? -3.228 7.401 7.682 1.00 28.82 368 LEU A N 1
ATOM 2878 C CA . LEU A 1 368 ? -4.106 7.036 8.791 1.00 29.25 368 LEU A CA 1
ATOM 2879 C C . LEU A 1 368 ? -4.222 8.155 9.829 1.00 29.00 368 LEU A C 1
ATOM 2880 O O . LEU A 1 368 ? -4.934 8.017 10.823 1.00 31.81 368 LEU A O 1
ATOM 2885 N N . LEU A 1 369 ? -3.523 9.262 9.596 1.00 30.02 369 LEU A N 1
ATOM 2886 C CA . LEU A 1 369 ? -3.607 10.416 10.488 1.00 30.80 369 LEU A CA 1
ATOM 2887 C C . LEU A 1 369 ? -4.884 11.209 10.258 1.00 33.09 369 LEU A C 1
ATOM 2888 O O . LEU A 1 369 ? -5.367 11.312 9.131 1.00 34.41 369 LEU A O 1
ATOM 2893 N N . ARG A 1 370 ? -5.418 11.782 11.331 1.00 33.45 370 ARG A N 1
ATOM 2894 C CA . ARG A 1 370 ? -6.568 12.674 11.236 1.00 34.59 370 ARG A CA 1
ATOM 2895 C C . ARG A 1 370 ? -6.182 13.935 10.467 1.00 35.92 370 ARG A C 1
ATOM 2896 O O . ARG A 1 370 ? -6.992 14.513 9.733 1.00 37.28 370 ARG A O 1
ATOM 2904 N N A SER A 1 371 ? -4.935 14.357 10.646 0.25 36.34 371 SER A N 1
ATOM 2905 N N B SER A 1 371 ? -4.938 14.362 10.646 0.75 35.79 371 SER A N 1
ATOM 2906 C CA A SER A 1 371 ? -4.397 15.520 9.954 0.25 36.78 371 SER A CA 1
ATOM 2907 C CA B SER A 1 371 ? -4.399 15.504 9.919 0.75 36.29 371 SER A CA 1
ATOM 2908 C C A SER A 1 371 ? -2.878 15.425 9.930 0.25 36.18 371 SER A C 1
ATOM 2909 C C B SER A 1 371 ? -2.882 15.416 9.917 0.75 35.28 371 SER A C 1
ATOM 2910 O O A SER A 1 371 ? -2.293 14.605 10.637 0.25 36.18 371 SER A O 1
ATOM 2911 O O B SER A 1 371 ? -2.303 14.596 10.629 0.75 34.71 371 SER A O 1
ATOM 2916 N N . ASN A 1 372 ? -2.237 16.257 9.117 1.00 35.69 372 ASN A N 1
ATOM 2917 C CA . ASN A 1 372 ? -0.781 16.230 9.019 1.00 36.15 372 ASN A CA 1
ATOM 2918 C C . ASN A 1 372 ? -0.112 16.962 10.176 1.00 36.36 372 ASN A C 1
ATOM 2919 O O . ASN A 1 372 ? 0.567 17.973 9.977 1.00 36.61 372 ASN A O 1
ATOM 2924 N N . THR A 1 373 ? -0.307 16.439 11.383 1.00 37.19 373 THR A N 1
ATOM 2925 C CA . THR A 1 373 ? 0.234 17.052 12.588 1.00 36.10 373 THR A CA 1
ATOM 2926 C C . THR A 1 373 ? 0.778 15.981 13.522 1.00 34.57 373 THR A C 1
ATOM 2927 O O . THR A 1 373 ? 0.392 14.818 13.434 1.00 33.37 373 THR A O 1
ATOM 2931 N N . PHE A 1 374 ? 1.673 16.369 14.425 1.00 32.98 374 PHE A N 1
ATOM 2932 C CA . PHE A 1 374 ? 2.197 15.415 15.393 1.00 31.97 374 PHE A CA 1
ATOM 2933 C C . PHE A 1 374 ? 1.160 15.073 16.453 1.00 32.46 374 PHE A C 1
ATOM 2934 O O . PHE A 1 374 ? 1.212 14.008 17.072 1.00 32.15 374 PHE A O 1
ATOM 2942 N N . GLU A 1 375 ? 0.206 15.972 16.648 1.00 34.88 375 GLU A N 1
ATOM 2943 C CA . GLU A 1 375 ? -0.919 15.683 17.519 1.00 35.87 375 GLU A CA 1
ATOM 2944 C C . GLU A 1 375 ? -1.690 14.495 16.957 1.00 34.20 375 GLU A C 1
ATOM 2945 O O . GLU A 1 375 ? -2.078 13.586 17.691 1.00 34.16 375 GLU A O 1
ATOM 2951 N N . ALA A 1 376 ? -1.902 14.499 15.645 1.00 33.03 376 ALA A N 1
ATOM 2952 C CA . ALA A 1 376 ? -2.585 13.389 14.988 1.00 31.27 376 ALA A CA 1
ATOM 2953 C C . ALA A 1 376 ? -1.759 12.109 15.089 1.00 29.91 376 ALA A C 1
ATOM 2954 O O . ALA A 1 376 ? -2.307 11.021 15.280 1.00 30.54 376 ALA A O 1
ATOM 2956 N N . GLU A 1 377 ? -0.442 12.234 14.958 1.00 28.73 377 GLU A N 1
ATOM 2957 C CA . GLU A 1 377 ? 0.428 11.075 15.093 1.00 26.90 377 GLU A CA 1
ATOM 2958 C C . GLU A 1 377 ? 0.267 10.450 16.470 1.00 26.97 377 GLU A C 1
ATOM 2959 O O . GLU A 1 377 ? 0.169 9.236 16.600 1.00 27.15 377 GLU A O 1
ATOM 2965 N N . MET A 1 378 ? 0.235 11.285 17.502 1.00 28.71 378 MET A N 1
ATOM 2966 C CA . MET A 1 378 ? 0.116 10.777 18.863 1.00 30.57 378 MET A CA 1
ATOM 2967 C C . MET A 1 378 ? -1.257 10.164 19.127 1.00 30.33 378 MET A C 1
ATOM 2968 O O . MET A 1 378 ? -1.373 9.193 19.875 1.00 30.91 378 MET A O 1
ATOM 2973 N N . GLU A 1 379 ? -2.296 10.722 18.509 1.00 30.23 379 GLU A N 1
ATOM 2974 C CA . GLU A 1 379 ? -3.622 10.130 18.609 1.00 31.33 379 GLU A CA 1
ATOM 2975 C C . GLU A 1 379 ? -3.605 8.716 18.045 1.00 31.34 379 GLU A C 1
ATOM 2976 O O . GLU A 1 379 ? -4.110 7.784 18.670 1.00 31.93 379 GLU A O 1
ATOM 2982 N N . LEU A 1 380 ? -3.027 8.565 16.856 1.00 29.90 380 LEU A N 1
ATOM 2983 C CA . LEU A 1 380 ? -2.987 7.265 16.193 1.00 28.24 380 LEU A CA 1
ATOM 2984 C C . LEU A 1 380 ? -2.171 6.294 17.025 1.00 27.89 380 LEU A C 1
ATOM 2985 O O . LEU A 1 380 ? -2.575 5.157 17.253 1.00 29.53 380 LEU A O 1
ATOM 2990 N N . TRP A 1 381 ? -1.013 6.757 17.480 1.00 26.14 381 TRP A N 1
ATOM 2991 C CA . TRP A 1 381 ? -0.136 5.927 18.288 1.00 24.08 381 TRP A CA 1
ATOM 2992 C C . TRP A 1 381 ? -0.857 5.373 19.511 1.00 25.66 381 TRP A C 1
ATOM 2993 O O . TRP A 1 381 ? -0.772 4.182 19.800 1.00 23.74 381 TRP A O 1
ATOM 3004 N N . LYS A 1 382 ? -1.581 6.234 20.223 1.00 26.78 382 LYS A N 1
ATOM 3005 C CA . LYS A 1 382 ? -2.279 5.802 21.429 1.00 28.78 382 LYS A CA 1
ATOM 3006 C C . LYS A 1 382 ? -3.392 4.797 21.126 1.00 30.21 382 LYS A C 1
ATOM 3007 O O . LYS A 1 382 ? -3.635 3.882 21.910 1.00 31.08 382 LYS A O 1
ATOM 3013 N N . LYS A 1 383 ? -4.063 4.963 19.990 1.00 29.82 383 LYS A N 1
ATOM 3014 C CA . LYS A 1 383 ? -5.068 3.990 19.563 1.00 30.61 383 LYS A CA 1
ATOM 3015 C C . LYS A 1 383 ? -4.435 2.625 19.305 1.00 29.30 383 LYS A C 1
ATOM 3016 O O . LYS A 1 383 ? -5.021 1.592 19.615 1.00 30.30 383 LYS A O 1
ATOM 3022 N N . ILE A 1 384 ? -3.236 2.623 18.732 1.00 29.43 384 ILE A N 1
ATOM 3023 C CA . ILE A 1 384 ? -2.534 1.373 18.455 1.00 28.29 384 ILE A CA 1
ATOM 3024 C C . ILE A 1 384 ? -2.131 0.671 19.751 1.00 28.87 384 ILE A C 1
ATOM 3025 O O . ILE A 1 384 ? -2.244 -0.550 19.869 1.00 30.94 384 ILE A O 1
ATOM 3030 N N . VAL A 1 385 ? -1.677 1.445 20.729 1.00 25.94 385 VAL A N 1
ATOM 3031 C CA . VAL A 1 385 ? -1.365 0.884 22.037 1.00 27.94 385 VAL A CA 1
ATOM 3032 C C . VAL A 1 385 ? -2.605 0.320 22.730 1.00 30.23 385 VAL A C 1
ATOM 3033 O O . VAL A 1 385 ? -2.599 -0.814 23.204 1.00 30.35 385 VAL A O 1
ATOM 3037 N N . TYR A 1 386 ? -3.668 1.116 22.788 1.00 30.78 386 TYR A N 1
ATOM 3038 C CA . TYR A 1 386 ? -4.822 0.775 23.617 1.00 34.13 386 TYR A CA 1
ATOM 3039 C C . TYR A 1 386 ? -5.863 -0.119 22.941 1.00 36.83 386 TYR A C 1
ATOM 3040 O O . TYR A 1 386 ? -6.479 -0.961 23.595 1.00 38.16 386 TYR A O 1
ATOM 3049 N N . GLU A 1 387 ? -6.060 0.059 21.640 1.00 37.88 387 GLU A N 1
ATOM 3050 C CA . GLU A 1 387 ? -7.083 -0.699 20.927 1.00 39.88 387 GLU A CA 1
ATOM 3051 C C . GLU A 1 387 ? -6.510 -1.904 20.185 1.00 38.13 387 GLU A C 1
ATOM 3052 O O . GLU A 1 387 ? -7.136 -2.960 20.137 1.00 40.21 387 GLU A O 1
ATOM 3058 N N . VAL A 1 388 ? -5.320 -1.745 19.612 1.00 35.78 388 VAL A N 1
ATOM 3059 C CA . VAL A 1 388 ? -4.680 -2.832 18.877 1.00 33.88 388 VAL A CA 1
ATOM 3060 C C . VAL A 1 388 ? -3.726 -3.609 19.780 1.00 33.23 388 VAL A C 1
ATOM 3061 O O . VAL A 1 388 ? -3.337 -4.735 19.463 1.00 31.84 388 VAL A O 1
ATOM 3065 N N . HIS A 1 389 ? -3.360 -3.000 20.905 1.00 33.56 389 HIS A N 1
ATOM 3066 C CA . HIS A 1 389 ? -2.431 -3.609 21.854 1.00 31.18 389 HIS A CA 1
ATOM 3067 C C . HIS A 1 389 ? -1.109 -3.993 21.201 1.00 28.44 389 HIS A C 1
ATOM 3068 O O . HIS A 1 389 ? -0.633 -5.123 21.341 1.00 28.88 389 HIS A O 1
ATOM 3075 N N . LEU A 1 390 ? -0.529 -3.046 20.474 1.00 26.55 390 LEU A N 1
ATOM 3076 C CA . LEU A 1 390 ? 0.824 -3.196 19.951 1.00 25.61 390 LEU A CA 1
ATOM 3077 C C . LEU A 1 390 ? 1.664 -2.062 20.501 1.00 23.61 390 LEU A C 1
ATOM 3078 O O . LEU A 1 390 ? 1.206 -0.921 20.558 1.00 26.35 390 LEU A O 1
ATOM 3083 N N . ASN A 1 391 ? 2.893 -2.360 20.903 1.00 21.71 391 ASN A N 1
ATOM 3084 C CA . ASN A 1 391 ? 3.831 -1.288 21.207 1.00 21.41 391 ASN A CA 1
ATOM 3085 C C . ASN A 1 391 ? 4.740 -1.067 20.010 1.00 19.95 391 ASN A C 1
ATOM 3086 O O . ASN A 1 391 ? 5.506 -1.952 19.645 1.00 20.34 391 ASN A O 1
ATOM 3091 N N . ILE A 1 392 ? 4.625 0.105 19.394 1.00 19.67 392 ILE A N 1
ATOM 3092 C CA . ILE A 1 392 ? 5.520 0.527 18.323 1.00 19.32 392 ILE A CA 1
ATOM 3093 C C . ILE A 1 392 ? 5.993 1.941 18.648 1.00 19.52 392 ILE A C 1
ATOM 3094 O O . ILE A 1 392 ? 5.510 2.549 19.596 1.00 21.36 392 ILE A O 1
ATOM 3099 N N . SER A 1 393 ? 6.941 2.463 17.880 1.00 19.06 393 SER A N 1
ATOM 3100 C CA . SER A 1 393 ? 7.514 3.771 18.193 1.00 18.16 393 SER A CA 1
ATOM 3101 C C . SER A 1 393 ? 7.016 4.854 17.255 1.00 18.24 393 SER A C 1
ATOM 3102 O O . SER A 1 393 ? 7.170 4.733 16.041 1.00 18.92 393 SER A O 1
ATOM 3105 N N . PRO A 1 394 ? 6.430 5.923 17.809 1.00 18.76 394 PRO A N 1
ATOM 3106 C CA . PRO A 1 394 ? 6.003 7.035 16.958 1.00 18.98 394 PRO A CA 1
ATOM 3107 C C . PRO A 1 394 ? 7.216 7.794 16.433 1.00 18.86 394 PRO A C 1
ATOM 3108 O O . PRO A 1 394 ? 8.182 8.016 17.162 1.00 19.61 394 PRO A O 1
ATOM 3112 N N . GLY A 1 395 ? 7.166 8.191 15.171 1.00 18.92 395 GLY A N 1
ATOM 3113 C CA . GLY A 1 395 ? 8.306 8.830 14.540 1.00 19.04 395 GLY A CA 1
ATOM 3114 C C . GLY A 1 395 ? 8.768 10.105 15.219 1.00 18.96 395 GLY A C 1
ATOM 3115 O O . GLY A 1 395 ? 9.945 10.453 15.146 1.00 19.28 395 GLY A O 1
ATOM 3116 N N . SER A 1 396 ? 7.853 10.817 15.870 1.00 20.03 396 SER A N 1
ATOM 3117 C CA . SER A 1 396 ? 8.242 12.034 16.571 1.00 21.43 396 SER A CA 1
ATOM 3118 C C . SER A 1 396 ? 9.209 11.733 17.724 1.00 21.18 396 SER A C 1
ATOM 3119 O O . SER A 1 396 ? 10.012 12.587 18.106 1.00 22.78 396 SER A O 1
ATOM 3122 N N . SER A 1 397 ? 9.159 10.513 18.255 1.00 21.08 397 SER A N 1
ATOM 3123 C CA . SER A 1 397 ? 10.094 10.123 19.314 1.00 21.77 397 SER A CA 1
ATOM 3124 C C . SER A 1 397 ? 11.517 10.025 18.765 1.00 20.32 397 SER A C 1
ATOM 3125 O O . SER A 1 397 ? 12.492 10.097 19.511 1.00 22.61 397 SER A O 1
ATOM 3128 N N . CYS A 1 398 ? 11.625 9.870 17.449 1.00 17.68 398 CYS A N 1
ATOM 3129 C CA . CYS A 1 398 ? 12.917 9.813 16.774 1.00 16.68 398 CYS A CA 1
ATOM 3130 C C . CYS A 1 398 ? 13.215 11.129 16.071 1.00 16.58 398 CYS A C 1
ATOM 3131 O O . CYS A 1 398 ? 14.133 11.208 15.255 1.00 17.65 398 CYS A O 1
ATOM 3134 N N . HIS A 1 399 ? 12.424 12.155 16.374 1.00 18.57 399 HIS A N 1
ATOM 3135 C CA . HIS A 1 399 ? 12.629 13.487 15.810 1.00 18.68 399 HIS A CA 1
ATOM 3136 C C . HIS A 1 399 ? 12.394 13.572 14.303 1.00 20.65 399 HIS A C 1
ATOM 3137 O O . HIS A 1 399 ? 12.963 14.420 13.622 1.00 21.19 399 HIS A O 1
ATOM 3144 N N . CYS A 1 400 ? 11.552 12.698 13.777 1.00 18.48 400 CYS A N 1
ATOM 3145 C CA . CYS A 1 400 ? 11.182 12.798 12.375 1.00 19.50 400 CYS A CA 1
ATOM 3146 C C . CYS A 1 400 ? 10.419 14.102 12.167 1.00 22.77 400 CYS A C 1
ATOM 3147 O O . CYS A 1 400 ? 9.544 14.431 12.962 1.00 23.50 400 CYS A O 1
ATOM 3150 N N . THR A 1 401 ? 10.744 14.851 11.113 1.00 23.85 401 THR A N 1
ATOM 3151 C CA . THR A 1 401 ? 10.035 16.110 10.865 1.00 26.85 401 THR A CA 1
ATOM 3152 C C . THR A 1 401 ? 8.683 15.940 10.172 1.00 26.76 401 THR A C 1
ATOM 3153 O O . THR A 1 401 ? 7.919 16.899 10.067 1.00 28.86 401 THR A O 1
ATOM 3157 N N . GLU A 1 402 ? 8.387 14.731 9.700 1.00 24.30 402 GLU A N 1
ATOM 3158 C CA . GLU A 1 402 ? 7.093 14.454 9.070 1.00 24.36 402 GLU A CA 1
ATOM 3159 C C . GLU A 1 402 ? 6.248 13.583 9.977 1.00 24.04 402 GLU A C 1
ATOM 3160 O O . GLU A 1 402 ? 6.636 12.462 10.290 1.00 24.95 402 GLU A O 1
ATOM 3166 N N . PRO A 1 403 ? 5.080 14.084 10.390 1.00 24.25 403 PRO A N 1
ATOM 3167 C CA . PRO A 1 403 ? 4.189 13.260 11.208 1.00 24.48 403 PRO A CA 1
ATOM 3168 C C . PRO A 1 403 ? 3.770 11.992 10.474 1.00 23.25 403 PRO A C 1
ATOM 3169 O O . PRO A 1 403 ? 3.623 12.003 9.244 1.00 24.51 403 PRO A O 1
ATOM 3173 N N . GLY A 1 404 ? 3.583 10.909 11.223 1.00 22.93 404 GLY A N 1
ATOM 3174 C CA . GLY A 1 404 ? 2.932 9.728 10.682 1.00 23.81 404 GLY A CA 1
ATOM 3175 C C . GLY A 1 404 ? 3.814 8.542 10.346 1.00 22.63 404 GLY A C 1
ATOM 3176 O O . GLY A 1 404 ? 3.323 7.531 9.845 1.00 22.47 404 GLY A O 1
ATOM 3177 N N . TRP A 1 405 ? 5.110 8.652 10.623 1.00 20.50 405 TRP A N 1
ATOM 3178 C CA . TRP A 1 405 ? 6.021 7.523 10.462 1.00 19.53 405 TRP A CA 1
ATOM 3179 C C . TRP A 1 405 ? 6.156 6.799 11.793 1.00 19.22 405 TRP A C 1
ATOM 3180 O O . TRP A 1 405 ? 6.072 7.424 12.847 1.00 19.92 405 TRP A O 1
ATOM 3191 N N . PHE A 1 406 ? 6.344 5.484 11.746 1.00 17.43 406 PHE A N 1
ATOM 3192 C CA . PHE A 1 406 ? 6.521 4.688 12.957 1.00 16.81 406 PHE A CA 1
ATOM 3193 C C . PHE A 1 406 ? 7.636 3.668 12.781 1.00 16.73 406 PHE A C 1
ATOM 3194 O O . PHE A 1 406 ? 7.791 3.104 11.703 1.00 18.76 406 PHE A O 1
ATOM 3202 N N . ARG A 1 407 ? 8.394 3.403 13.840 1.00 16.69 407 ARG A N 1
ATOM 3203 C CA . ARG A 1 407 ? 9.333 2.295 13.790 1.00 16.16 407 ARG A CA 1
ATOM 3204 C C . ARG A 1 407 ? 8.674 1.044 14.356 1.00 15.81 407 ARG A C 1
ATOM 3205 O O . ARG A 1 407 ? 8.097 1.068 15.444 1.00 16.41 407 ARG A O 1
ATOM 3213 N N . VAL A 1 408 ? 8.774 -0.052 13.615 1.00 16.00 408 VAL A N 1
ATOM 3214 C CA . VAL A 1 408 ? 8.172 -1.312 14.019 1.00 14.89 408 VAL A CA 1
ATOM 3215 C C . VAL A 1 408 ? 9.225 -2.405 13.953 1.00 14.55 408 VAL A C 1
ATOM 3216 O O . VAL A 1 408 ? 9.777 -2.682 12.886 1.00 15.76 408 VAL A O 1
ATOM 3220 N N . CYS A 1 409 ? 9.510 -3.019 15.098 1.00 15.28 409 CYS A N 1
ATOM 3221 C CA . CYS A 1 409 ? 10.560 -4.031 15.170 1.00 16.04 409 CYS A CA 1
ATOM 3222 C C . CYS A 1 409 ? 10.030 -5.416 14.844 1.00 16.52 409 CYS A C 1
ATOM 3223 O O . CYS A 1 409 ? 8.860 -5.715 15.091 1.00 18.86 409 CYS A O 1
ATOM 3226 N N . PHE A 1 410 ? 10.894 -6.268 14.293 1.00 16.40 410 PHE A N 1
ATOM 3227 C CA . PHE A 1 410 ? 10.458 -7.592 13.862 1.00 16.52 410 PHE A CA 1
ATOM 3228 C C . PHE A 1 410 ? 11.330 -8.754 14.326 1.00 17.39 410 PHE A C 1
ATOM 3229 O O . PHE A 1 410 ? 10.991 -9.912 14.069 1.00 20.25 410 PHE A O 1
ATOM 3237 N N . ALA A 1 411 ? 12.444 -8.470 14.999 1.00 15.45 411 ALA A N 1
ATOM 3238 C CA . ALA A 1 411 ? 13.419 -9.528 15.245 1.00 16.41 41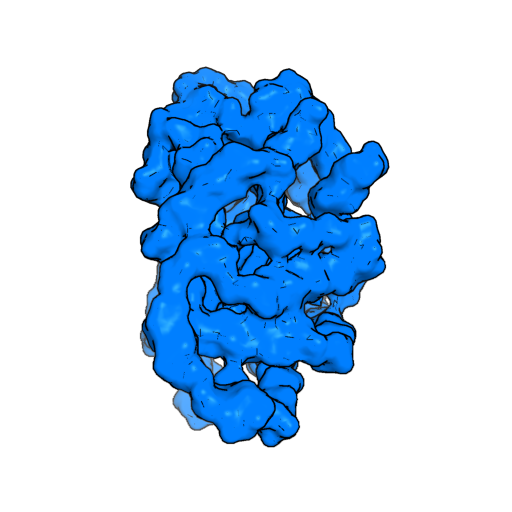1 ALA A CA 1
ATOM 3239 C C . ALA A 1 411 ? 13.338 -10.162 16.632 1.00 18.16 411 ALA A C 1
ATOM 3240 O O . ALA A 1 411 ? 14.142 -11.039 16.959 1.00 18.53 411 ALA A O 1
ATOM 3242 N N . ASN A 1 412 ? 12.362 -9.743 17.434 1.00 17.97 412 ASN A N 1
ATOM 3243 C CA . ASN A 1 412 ? 12.219 -10.261 18.790 1.00 19.78 412 ASN A CA 1
ATOM 3244 C C . ASN A 1 412 ? 11.043 -11.219 18.979 1.00 23.81 412 ASN A C 1
ATOM 3245 O O . ASN A 1 412 ? 10.949 -11.890 20.001 1.00 29.25 412 ASN A O 1
ATOM 3250 N N . LEU A 1 413 ? 10.149 -11.290 18.001 1.00 26.42 413 LEU A N 1
ATOM 3251 C CA . LEU A 1 413 ? 8.935 -12.088 18.153 1.00 31.07 413 LEU A CA 1
ATOM 3252 C C . LEU A 1 413 ? 9.007 -13.417 17.423 1.00 34.84 413 LEU A C 1
ATOM 3253 O O . LEU A 1 413 ? 9.674 -13.528 16.399 1.00 36.16 413 LEU A O 1
ATOM 3258 N N . PRO A 1 414 ? 8.314 -14.436 17.951 1.00 34.79 414 PRO A N 1
ATOM 3259 C CA . PRO A 1 414 ? 8.050 -15.652 17.177 1.00 35.09 414 PRO A CA 1
ATOM 3260 C C . PRO A 1 414 ? 7.225 -15.290 15.946 1.00 35.39 414 PRO A C 1
ATOM 3261 O O . PRO A 1 414 ? 6.442 -14.342 16.000 1.00 33.32 414 PRO A O 1
ATOM 3265 N N . GLU A 1 415 ? 7.392 -16.025 14.852 1.00 37.00 415 GLU A N 1
ATOM 3266 C CA . GLU A 1 415 ? 6.712 -15.665 13.616 1.00 38.66 415 GLU A CA 1
ATOM 3267 C C . GLU A 1 415 ? 5.197 -15.599 13.806 0.78 37.60 415 GLU A C 1
ATOM 3268 O O . GLU A 1 415 ? 4.532 -14.732 13.243 1.00 36.78 415 GLU A O 1
ATOM 3274 N N . ARG A 1 416 ? 4.659 -16.509 14.611 1.00 37.09 416 ARG A N 1
ATOM 3275 C CA . ARG A 1 416 ? 3.221 -16.553 14.854 1.00 37.54 416 ARG A CA 1
ATOM 3276 C C . ARG A 1 416 ? 2.729 -15.309 15.589 1.00 34.92 416 ARG A C 1
ATOM 3277 O O . ARG A 1 416 ? 1.599 -14.867 15.389 1.00 35.52 416 ARG A O 1
ATOM 3285 N N . THR A 1 417 ? 3.581 -14.739 16.436 1.00 32.30 417 THR A N 1
ATOM 3286 C CA . THR A 1 417 ? 3.192 -13.558 17.194 1.00 30.98 417 THR A CA 1
ATOM 3287 C C . THR A 1 417 ? 3.214 -12.327 16.296 1.00 30.55 417 THR A C 1
ATOM 3288 O O . THR A 1 417 ? 2.350 -11.453 16.395 1.00 30.43 417 THR A O 1
ATOM 3292 N N . LEU A 1 418 ? 4.209 -12.267 15.419 1.00 28.64 418 LEU A N 1
ATOM 3293 C CA . LEU A 1 418 ? 4.261 -11.238 14.393 1.00 27.83 418 LEU A CA 1
ATOM 3294 C C . LEU A 1 418 ? 3.005 -11.314 13.530 1.00 30.57 418 LEU A C 1
ATOM 3295 O O . LEU A 1 418 ? 2.395 -10.293 13.204 1.00 31.44 418 LEU A O 1
ATOM 3300 N N . ASP A 1 419 ? 2.619 -12.533 13.166 1.00 30.64 419 ASP A N 1
ATOM 3301 C CA . ASP A 1 419 ? 1.419 -12.746 12.364 1.00 31.85 419 ASP A CA 1
ATOM 3302 C C . ASP A 1 419 ? 0.180 -12.270 13.107 1.00 31.24 419 ASP A C 1
ATOM 3303 O O . ASP A 1 419 ? -0.702 -11.642 12.522 1.00 30.39 419 ASP A O 1
ATOM 3308 N N . LEU A 1 420 ? 0.115 -12.571 14.400 1.00 29.77 420 LEU A N 1
ATOM 3309 C CA . LEU A 1 420 ? -1.008 -12.125 15.216 1.00 30.13 420 LEU A CA 1
ATOM 3310 C C . LEU A 1 420 ? -1.081 -10.600 15.223 1.00 28.59 420 LEU A C 1
ATOM 3311 O O . LEU A 1 420 ? -2.147 -10.022 15.056 1.00 28.96 420 LEU A O 1
ATOM 3316 N N . ALA A 1 421 ? 0.061 -9.951 15.416 1.00 27.00 421 ALA A N 1
ATOM 3317 C CA . ALA A 1 421 ? 0.108 -8.493 15.424 1.00 25.94 421 ALA A CA 1
ATOM 3318 C C . ALA A 1 421 ? -0.436 -7.917 14.117 1.00 25.83 421 ALA A C 1
ATOM 3319 O O . ALA A 1 421 ? -1.165 -6.924 14.116 1.00 26.28 421 ALA A O 1
ATOM 3321 N N . MET A 1 422 ? -0.078 -8.547 13.004 1.00 25.50 422 MET A N 1
ATOM 3322 C CA . MET A 1 422 ? -0.535 -8.092 11.697 1.00 27.69 422 MET A CA 1
ATOM 3323 C C . MET A 1 422 ? -2.040 -8.285 11.526 1.00 28.71 422 MET A C 1
ATOM 3324 O O . MET A 1 422 ? -2.714 -7.455 10.918 1.00 29.31 422 MET A O 1
ATOM 3329 N N . GLN A 1 423 ? -2.553 -9.384 12.072 1.00 28.67 423 GLN A N 1
ATOM 3330 C CA . GLN A 1 423 ? -3.983 -9.664 12.064 1.00 29.26 423 GLN A CA 1
ATOM 3331 C C . GLN A 1 423 ? -4.758 -8.608 12.848 1.00 29.97 423 GLN A C 1
ATOM 3332 O O . GLN A 1 423 ? -5.784 -8.105 12.384 1.00 29.61 423 GLN A O 1
ATOM 3338 N N . ARG A 1 424 ? -4.265 -8.281 14.041 1.00 30.14 424 ARG A N 1
ATOM 3339 C CA . ARG A 1 424 ? -4.882 -7.259 14.878 1.00 30.79 424 ARG A CA 1
ATOM 3340 C C . ARG A 1 424 ? -4.928 -5.919 14.159 1.00 30.76 424 ARG A C 1
ATOM 3341 O O . ARG A 1 424 ? -5.945 -5.225 14.177 1.00 32.46 424 ARG A O 1
ATOM 3349 N N . LEU A 1 425 ? -3.806 -5.544 13.552 1.00 29.67 425 LEU A N 1
ATOM 3350 C CA . LEU A 1 425 ? -3.713 -4.266 12.864 1.00 28.10 425 LEU A CA 1
ATOM 3351 C C . LEU A 1 425 ? -4.714 -4.199 11.713 1.00 28.77 425 LEU A C 1
ATOM 3352 O O . LEU A 1 425 ? -5.395 -3.190 11.534 1.00 29.05 425 LEU A O 1
ATOM 3357 N N . LYS A 1 426 ? -4.817 -5.280 10.946 1.00 29.37 426 LYS A N 1
ATOM 3358 C CA . LYS A 1 426 ? -5.729 -5.310 9.806 1.00 31.10 426 LYS A CA 1
ATOM 3359 C C . LYS A 1 426 ? -7.175 -5.116 10.248 1.00 32.10 426 LYS A C 1
ATOM 3360 O O . LYS A 1 426 ? -7.951 -4.431 9.582 1.00 32.13 426 LYS A O 1
ATOM 3366 N N . ALA A 1 427 ? -7.534 -5.719 11.376 1.00 32.74 427 ALA A N 1
ATOM 3367 C CA . ALA A 1 427 ? -8.885 -5.577 11.905 1.00 34.13 427 ALA A CA 1
ATOM 3368 C C . ALA A 1 427 ? -9.125 -4.133 12.327 1.00 34.57 427 ALA A C 1
ATOM 3369 O O . ALA A 1 427 ? -10.198 -3.573 12.096 1.00 36.05 427 ALA A O 1
ATOM 3371 N N . PHE A 1 428 ? -8.114 -3.535 12.947 1.00 33.23 428 PHE A N 1
ATOM 3372 C CA . PHE A 1 428 ? -8.178 -2.139 13.356 1.00 33.60 428 PHE A CA 1
ATOM 3373 C C . PHE A 1 428 ? -8.356 -1.212 12.156 1.00 34.14 428 PHE A C 1
ATOM 3374 O O . PHE A 1 428 ? -9.224 -0.340 12.159 1.00 34.73 428 PHE A O 1
ATOM 3382 N N . VAL A 1 429 ? -7.536 -1.404 11.128 1.00 33.58 429 VAL A N 1
ATOM 3383 C CA . VAL A 1 429 ? -7.630 -0.583 9.924 1.00 32.56 429 VAL A CA 1
ATOM 3384 C C . VAL A 1 429 ? -8.996 -0.724 9.253 1.00 34.11 429 VAL A C 1
ATOM 3385 O O . VAL A 1 429 ? -9.592 0.264 8.825 1.00 34.42 429 VAL A O 1
ATOM 3389 N N . GLY A 1 430 ? -9.496 -1.953 9.172 1.00 34.99 430 GLY A N 1
ATOM 3390 C CA . GLY A 1 430 ? -10.786 -2.202 8.556 1.00 38.60 430 GLY A CA 1
ATOM 3391 C C . GLY A 1 430 ? -11.934 -1.521 9.277 1.00 40.84 430 GLY A C 1
ATOM 3392 O O . GLY A 1 430 ? -12.893 -1.068 8.648 1.00 42.78 430 GLY A O 1
ATOM 3393 N N . GLU A 1 431 ? -11.837 -1.446 10.600 1.00 43.18 431 GLU A N 1
ATOM 3394 C CA . GLU A 1 431 ? -12.920 -0.904 11.415 0.59 45.62 431 GLU A CA 1
ATOM 3395 C C . GLU A 1 431 ? -12.993 0.620 11.361 1.00 48.46 431 GLU A C 1
ATOM 3396 O O . GLU A 1 431 ? -14.031 1.190 11.023 0.72 49.07 431 GLU A O 1
ATOM 3402 N N . TYR A 1 432 ? -11.887 1.275 11.690 1.00 51.88 432 TYR A N 1
ATOM 3403 C CA . TYR A 1 432 ? -11.871 2.730 11.797 1.00 55.12 432 TYR A CA 1
ATOM 3404 C C . TYR A 1 432 ? -11.662 3.430 10.461 1.00 54.43 432 TYR A C 1
ATOM 3405 O O . TYR A 1 432 ? -11.874 4.637 10.348 1.00 55.25 432 TYR A O 1
ATOM 3414 N N . TYR A 1 433 ? -11.255 2.672 9.450 1.00 53.40 433 TYR A N 1
ATOM 3415 C CA . TYR A 1 433 ? -10.984 3.246 8.138 1.00 51.87 433 TYR A CA 1
ATOM 3416 C C . TYR A 1 433 ? -11.721 2.483 7.040 1.00 52.00 433 TYR A C 1
ATOM 3417 O O . TYR A 1 433 ? -11.683 2.868 5.872 1.00 51.79 433 TYR A O 1
#